Protein AF-A0A812XND3-F1 (afdb_monomer_lite)

Sequence (461 aa):
MTGGPLWEVIGGSGGGGILVREGEKLSSAELPLRLANGSVIRQKELKGERLHFELVGGTGPDAGWVSLKVKGRELLRAVPTEGLPWWLNPSRVKGTILFLSIPWKGHIVHLRRIGLWFVGRPGFNVHFACFPEDEAELKKLGFTVHVTEGDERVTSEFFQLMEDGFREVARSPGDTEQEEGGSSMFSFALRGMAQFVDKAQDPLASYFSFCLRTLCAVKPDVVVCDNFCSTTALIPAWCHAEGASFIPVQSPGIPEDHSHFKEGKGKSSDPSKELPPEVMAKATGLPVEVIKALNEGKDPSQLPQANSQNMTLFGLTATIQAIPPEFIGMMTGPLAKKLKLPIKVANSMLKNLPNATYLAELYPSTRSVVGQQENRERSLFTSPLLPLPVPLENGELQRDRETFKATLSTVDEDLLQWLFSEEEKGPVVYVAFGSIVRPNQDLLRKLAEALDGGGEWRVLW

Secondary structure (DSSP, 8-state):
-----EEEE-S-GGGTSBPPBSSSSTTSPBPSS-B-TT-EEEEEEEETTEEEEEEEESSS-SEEEEESEETTEE-EEEPPTTS--GGG-TTT--EEEEEE--S-HHHHHHHHHHHTTTTT-TTEEEEEEE-HHHHHHHHHTT-EEEE--STHHHHHHHHHHHHHHHHHHTT-TTT----SS---HHHHHHHHHHHHHTTT--HHHHHHHHHHHHHHHH--SEEEEEGGGGTTSHHHHHHHHHT-EEEEE-TTSS---THHHH-TTS----HHHHS-HHHHHHHHT--HHHHHHHHTT--GGGS----TTS--HHHHHHHHHHS-GGGGGGGHHHHHHHHT--HHHHHHHHHHGGG---S-EEESS-HHHH---S--TTEEE----S-PPPBPTTS-B---HHHHHHHHTTT-HHHHHHHT-SSS-S-EEE---TTT----HHHHHHHHHHHHSS-S-EEE-

Foldseek 3Di:
DDFAFKKFFADCQVPQAFWFFADQDPPGDTDPWHQGGRWMWTFPDDDPQKTWTATQDDDTDRTGIGGCDDPPHGGIDTADLVRPDQQQNLVRAAWEEEEAEQQDPQTVVQSLLVLLRNASHRRYQAEYEDEPVCVVVSVVSRHNYDYQDDVSVLLVVLVVQLLVLLLVCQAPVDPPPCPQFDSDSVLSSLLSLLVQVVVVDFNVLSSVLSVVVCCVVRVTQEYEYACVNPPLLLVLLLCVLSNHAYEHEDPPLADPPCVLVVDPPDPRDPNLNRDQLVSVCSSFVNDSVLSVCVVVVHQNVPDPPRPLLRTHSVNLSVVLVRDDLVCLLVSLVSSCVSSVHDSVSSNSSSNSSVVRDHQAYERLADCVNRDDDPDHPRYDYNHHSPVWARAHPVRDRDDDLVNVLVVCCVPDVPVSCVCPPPVLDAAEDEDDPPPSHDDDPVRVVVVVCVVVVDHSYHYDD

Structure (mmCIF, N/CA/C/O backbone):
data_AF-A0A812XND3-F1
#
_entry.id   AF-A0A812XND3-F1
#
loop_
_atom_site.group_PDB
_atom_site.id
_atom_site.type_symbol
_atom_site.label_atom_id
_atom_site.label_alt_id
_atom_site.label_comp_id
_atom_site.label_asym_id
_atom_site.label_entity_id
_atom_site.label_seq_id
_atom_site.pdbx_PDB_ins_code
_atom_site.Cartn_x
_atom_site.Cartn_y
_atom_site.Cartn_z
_atom_site.occupancy
_atom_site.B_iso_or_equiv
_atom_site.auth_seq_id
_atom_site.auth_comp_id
_atom_site.auth_asym_id
_atom_site.auth_atom_id
_atom_site.pdbx_PDB_model_num
ATOM 1 N N . MET A 1 1 ? -17.227 -22.086 20.040 1.00 37.47 1 MET A N 1
ATOM 2 C CA . MET A 1 1 ? -17.138 -21.270 21.268 1.00 37.47 1 MET A CA 1
ATOM 3 C C . MET A 1 1 ? -18.220 -20.209 21.202 1.00 37.47 1 MET A C 1
ATOM 5 O O . MET A 1 1 ? -18.120 -19.290 20.401 1.00 37.47 1 MET A O 1
ATOM 9 N N . THR A 1 2 ? -19.310 -20.411 21.934 1.00 44.31 2 THR A N 1
ATOM 10 C CA . THR A 1 2 ? -20.497 -19.546 21.935 1.00 44.31 2 THR A CA 1
ATOM 11 C C . THR A 1 2 ? -20.237 -18.340 22.833 1.00 44.31 2 THR A C 1
ATOM 13 O O . THR A 1 2 ? -20.489 -18.385 24.034 1.00 44.31 2 THR A O 1
ATOM 16 N N . GLY A 1 3 ? -19.638 -17.291 22.269 1.00 66.56 3 GLY A N 1
ATOM 17 C CA . GLY A 1 3 ? -19.500 -16.007 22.952 1.00 66.56 3 GLY A CA 1
ATOM 18 C C . GLY A 1 3 ? -20.877 -15.390 23.227 1.00 66.56 3 GLY A C 1
ATOM 19 O O . GLY A 1 3 ? -21.789 -15.580 22.426 1.00 66.56 3 GLY A O 1
ATOM 20 N N . GLY A 1 4 ? -21.036 -14.698 24.361 1.00 81.50 4 GLY A N 1
ATOM 21 C CA . GLY A 1 4 ? -22.299 -14.069 24.768 1.00 81.50 4 GLY A CA 1
ATOM 22 C C . GLY A 1 4 ? -22.834 -13.012 23.782 1.00 81.50 4 GLY A C 1
ATOM 23 O O . GLY A 1 4 ? -22.183 -12.725 22.774 1.00 81.50 4 GLY A O 1
ATOM 24 N N . PRO A 1 5 ? -24.015 -12.424 24.059 1.00 90.38 5 PRO A N 1
ATOM 25 C CA . PRO A 1 5 ? -24.648 -11.427 23.192 1.00 90.38 5 PRO A CA 1
ATOM 26 C C . PRO A 1 5 ? -23.718 -10.268 22.813 1.00 90.38 5 PRO A C 1
ATOM 28 O O . PRO A 1 5 ? -22.896 -9.829 23.622 1.00 90.38 5 PRO A O 1
ATOM 31 N N . LEU A 1 6 ? -23.863 -9.761 21.588 1.00 90.06 6 LEU A N 1
ATOM 32 C CA . LEU A 1 6 ? -23.147 -8.576 21.121 1.00 90.06 6 LEU A CA 1
ATOM 33 C C . LEU A 1 6 ? -23.979 -7.319 21.355 1.00 90.06 6 LEU A C 1
ATOM 35 O O . LEU A 1 6 ? -25.198 -7.322 21.181 1.00 90.06 6 LEU A O 1
ATOM 39 N N . TRP A 1 7 ? -23.291 -6.242 21.707 1.00 92.81 7 TRP A N 1
ATOM 40 C CA . TRP A 1 7 ? -23.872 -4.933 21.949 1.00 92.81 7 TRP A CA 1
ATOM 41 C C . TRP A 1 7 ? -23.096 -3.887 21.164 1.00 92.81 7 TRP A C 1
ATOM 43 O O . TRP A 1 7 ? -21.870 -3.909 21.137 1.00 92.81 7 TRP A O 1
ATOM 53 N N . GLU A 1 8 ? -23.812 -2.972 20.533 1.00 90.25 8 GLU A N 1
ATOM 54 C CA . GLU A 1 8 ? -23.257 -1.791 19.892 1.00 90.25 8 GLU A CA 1
ATOM 55 C C . GLU A 1 8 ? -23.426 -0.598 20.821 1.00 90.25 8 GLU A C 1
ATOM 57 O O . GLU A 1 8 ? -24.483 -0.401 21.428 1.00 90.25 8 GLU A O 1
ATOM 62 N N . VAL A 1 9 ? -22.383 0.214 20.910 1.00 88.06 9 VAL A N 1
ATOM 63 C CA . VAL A 1 9 ? -22.403 1.464 21.655 1.00 88.06 9 VAL A CA 1
ATOM 64 C C . VAL A 1 9 ? -23.112 2.527 20.838 1.00 88.06 9 VAL A C 1
ATOM 66 O O . VAL A 1 9 ? -22.574 3.021 19.855 1.00 88.06 9 VAL A O 1
ATOM 69 N N . ILE A 1 10 ? -24.316 2.895 21.267 1.00 90.69 10 ILE A N 1
ATOM 70 C CA . ILE A 1 10 ? -25.147 3.911 20.608 1.00 90.69 10 ILE A CA 1
ATOM 71 C C . ILE A 1 10 ? -25.212 5.227 21.392 1.00 90.69 10 ILE A C 1
ATOM 73 O O . ILE A 1 10 ? -25.638 6.240 20.845 1.00 90.69 10 ILE A O 1
ATOM 77 N N . GLY A 1 11 ? -24.764 5.240 22.651 1.00 81.81 11 GLY A N 1
ATOM 78 C CA . GLY A 1 11 ? -24.691 6.446 23.480 1.00 81.81 11 GLY A CA 1
ATOM 79 C C . GLY A 1 11 ? -23.292 7.060 23.560 1.00 81.81 11 GLY A C 1
ATOM 80 O O . GLY A 1 11 ? -22.341 6.579 22.946 1.00 81.81 11 GLY A O 1
ATOM 81 N N . GLY A 1 12 ? -23.158 8.136 24.343 1.00 78.19 12 GLY A N 1
ATOM 82 C CA . GLY A 1 12 ? -21.865 8.773 24.640 1.00 78.19 12 GLY A CA 1
ATOM 83 C C . GLY A 1 12 ? -21.227 9.553 23.484 1.00 78.19 12 GLY A C 1
ATOM 84 O O . GLY A 1 12 ? -20.094 10.003 23.623 1.00 78.19 12 GLY A O 1
ATOM 85 N N . SER A 1 13 ? -21.941 9.741 22.375 1.00 61.88 13 SER A N 1
ATOM 86 C CA . SER A 1 13 ? -21.505 10.476 21.176 1.00 61.88 13 SER A CA 1
ATOM 87 C C . SER A 1 13 ? -20.928 11.860 21.498 1.00 61.88 13 SER A C 1
ATOM 89 O O . SER A 1 13 ? -19.802 12.149 21.115 1.00 61.88 13 SER A O 1
ATOM 91 N N . GLY A 1 14 ? -21.634 12.680 22.286 1.00 53.38 14 GLY A N 1
ATOM 92 C CA . GLY A 1 14 ? -21.181 14.026 22.675 1.00 53.38 14 GLY A CA 1
ATOM 93 C C . GLY A 1 14 ? -20.033 14.087 23.697 1.00 53.38 14 GLY A C 1
ATOM 94 O O . GLY A 1 14 ? -19.674 15.175 24.129 1.00 53.38 14 GLY A O 1
ATOM 95 N N . GLY A 1 15 ? -19.492 12.945 24.136 1.00 68.19 15 GLY A N 1
ATOM 96 C CA . GLY A 1 15 ? -18.415 12.870 25.132 1.00 68.19 15 GLY A CA 1
ATOM 97 C C . GLY A 1 15 ? -17.302 11.891 24.762 1.00 68.19 15 GLY A C 1
ATOM 98 O O . GLY A 1 15 ? -16.685 11.319 25.663 1.00 68.19 15 GLY A O 1
ATOM 99 N N . GLY A 1 16 ? -17.106 11.633 23.463 1.00 64.56 16 GLY A N 1
ATOM 100 C CA . GLY A 1 16 ? -16.061 10.738 22.952 1.00 64.56 16 GLY A CA 1
ATOM 101 C C . GLY A 1 16 ? -16.283 9.247 23.246 1.00 64.56 16 GLY A C 1
ATOM 102 O O . GLY A 1 16 ? -15.359 8.448 23.127 1.00 64.56 16 GLY A O 1
ATOM 103 N N . GLY A 1 17 ? -17.493 8.854 23.652 1.00 84.25 17 GLY A N 1
ATOM 104 C CA . GLY A 1 17 ? -17.843 7.490 24.037 1.00 84.25 17 GLY A CA 1
ATOM 105 C C . GLY A 1 17 ? -18.477 7.386 25.422 1.00 84.25 17 GLY A C 1
ATOM 106 O O . GLY A 1 17 ? -18.649 8.364 26.159 1.00 84.25 17 GLY A O 1
ATOM 107 N N . ILE A 1 18 ? -18.843 6.162 25.789 1.00 93.62 18 ILE A N 1
ATOM 108 C CA . ILE A 1 18 ? -19.425 5.853 27.091 1.00 93.62 18 ILE A CA 1
ATOM 109 C C . ILE A 1 18 ? -18.332 5.572 28.118 1.00 93.62 18 ILE A C 1
ATOM 111 O O . ILE A 1 18 ? -17.279 5.003 27.821 1.00 93.62 18 ILE A O 1
ATOM 115 N N . LEU A 1 19 ? -18.596 5.995 29.350 1.00 94.38 19 LEU A N 1
ATOM 116 C CA . LEU A 1 19 ? -17.674 5.829 30.458 1.00 94.38 19 LEU A CA 1
ATOM 117 C C . LEU A 1 19 ? -17.518 4.350 30.822 1.00 94.38 19 LEU A C 1
ATOM 119 O O . LEU A 1 19 ? -18.509 3.680 31.129 1.00 94.38 19 LEU A O 1
ATOM 123 N N . VAL A 1 20 ? -16.272 3.884 30.861 1.00 96.62 20 VAL A N 1
ATOM 124 C CA . VAL A 1 20 ? -15.923 2.532 31.298 1.00 96.62 20 VAL A CA 1
ATOM 125 C C . VAL A 1 20 ? -15.364 2.584 32.713 1.00 96.62 20 VAL A C 1
ATOM 127 O O . VAL A 1 20 ? -14.547 3.443 33.034 1.00 96.62 20 VAL A O 1
ATOM 130 N N . ARG A 1 21 ? -15.810 1.664 33.569 1.00 98.00 21 ARG A N 1
ATOM 131 C CA . ARG A 1 21 ? -15.286 1.493 34.929 1.00 98.00 21 ARG A CA 1
ATOM 132 C C . ARG A 1 21 ? -14.561 0.161 35.065 1.00 98.00 21 ARG A C 1
ATOM 134 O O . ARG A 1 21 ? -14.951 -0.818 34.432 1.00 98.00 21 ARG A O 1
ATOM 141 N N . GLU A 1 22 ? -13.562 0.113 35.940 1.00 96.06 22 GLU A N 1
ATOM 142 C CA . GLU A 1 22 ? -12.826 -1.120 36.269 1.00 96.06 22 GLU A CA 1
ATOM 143 C C . GLU A 1 22 ? -13.716 -2.173 36.944 1.00 96.06 22 GLU A C 1
ATOM 145 O O . GLU A 1 22 ? -13.487 -3.373 36.812 1.00 96.06 22 GLU A O 1
ATOM 150 N N . GLY A 1 23 ? -14.757 -1.731 37.655 1.00 96.75 23 GLY A N 1
ATOM 151 C CA . GLY A 1 23 ? -15.654 -2.598 38.411 1.00 96.75 23 GLY A CA 1
ATOM 152 C C . GLY A 1 23 ? -17.137 -2.314 38.185 1.00 96.75 23 GLY A C 1
ATOM 153 O O . GLY A 1 23 ? -17.546 -1.273 37.664 1.00 96.75 23 GLY A O 1
ATOM 154 N N . GLU A 1 24 ? -17.957 -3.266 38.629 1.00 97.19 24 GLU A N 1
ATOM 155 C CA . GLU A 1 24 ? -19.417 -3.248 38.502 1.00 97.19 24 GLU A CA 1
ATOM 156 C C . GLU A 1 24 ? -20.055 -1.991 39.111 1.00 97.19 24 GLU A C 1
ATOM 158 O O . GLU A 1 24 ? -20.988 -1.425 38.536 1.00 97.19 24 GLU A O 1
ATOM 163 N N . LYS A 1 25 ? -19.550 -1.535 40.264 1.00 95.06 25 LYS A N 1
ATOM 164 C CA . LYS A 1 25 ? -20.144 -0.441 41.040 1.00 95.06 25 LYS A CA 1
ATOM 165 C C . LYS A 1 25 ? -19.958 0.907 40.341 1.00 95.06 25 LYS A C 1
ATOM 167 O O . LYS A 1 25 ? -18.922 1.187 39.748 1.00 95.06 25 LYS A O 1
ATOM 172 N N . LEU A 1 26 ? -20.932 1.805 40.500 1.00 90.62 26 LEU A N 1
ATOM 173 C CA . LEU A 1 26 ? -20.825 3.187 40.005 1.00 90.62 26 LEU A CA 1
ATOM 174 C C . LEU A 1 26 ? -19.713 3.991 40.695 1.00 90.62 26 LEU A C 1
ATOM 176 O O . LEU A 1 26 ? -19.272 4.992 40.151 1.00 90.62 26 LEU A O 1
ATOM 180 N N . SER A 1 27 ? -19.257 3.550 41.868 1.00 94.12 27 SER A N 1
ATOM 181 C CA . SER A 1 27 ? -18.136 4.143 42.602 1.00 94.12 27 SER A CA 1
ATOM 182 C C . SER A 1 27 ? -16.772 3.553 42.223 1.00 94.12 27 SER A C 1
ATOM 184 O O . SER A 1 27 ? -15.768 3.953 42.801 1.00 94.12 27 SER A O 1
ATOM 186 N N . SER A 1 28 ? -16.720 2.557 41.333 1.00 96.25 28 SER A N 1
ATOM 187 C CA . SER A 1 28 ? -15.456 1.976 40.871 1.00 96.25 28 SER A CA 1
ATOM 188 C C . SER A 1 28 ? -14.676 2.975 40.021 1.00 96.25 28 SER A C 1
ATOM 190 O O . SER A 1 28 ? -15.285 3.817 39.357 1.00 96.25 28 SER A O 1
ATOM 192 N N . ALA A 1 29 ? -13.347 2.849 40.023 1.00 96.19 2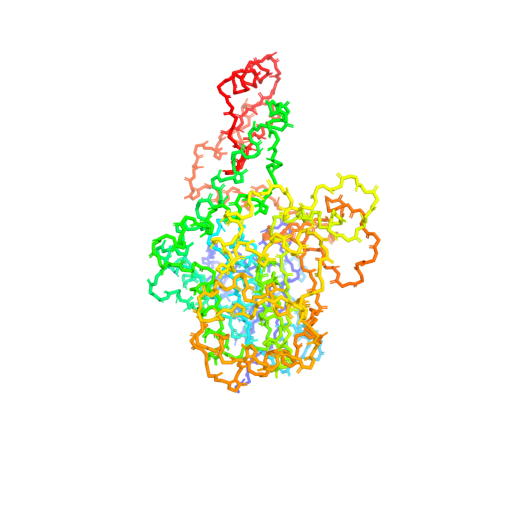9 ALA A N 1
ATOM 193 C CA . ALA A 1 29 ? -12.460 3.710 39.252 1.00 96.19 29 ALA A CA 1
ATOM 194 C C . ALA A 1 29 ? -12.856 3.744 37.770 1.00 96.19 29 ALA A C 1
ATOM 196 O O . ALA A 1 29 ? -13.283 2.740 37.188 1.00 96.19 29 ALA A O 1
ATOM 197 N N . GLU A 1 30 ? -12.763 4.934 37.192 1.00 94.69 30 GLU A N 1
ATOM 198 C CA . GLU A 1 30 ? -12.974 5.171 35.770 1.00 94.69 30 GLU A CA 1
ATOM 199 C C . GLU A 1 30 ? -11.706 4.787 35.022 1.00 94.69 30 GLU A C 1
ATOM 201 O O . GLU A 1 30 ? -10.607 5.144 35.444 1.00 94.69 30 GLU A O 1
ATOM 206 N N . LEU A 1 31 ? -11.855 4.055 33.922 1.00 84.06 31 LEU A N 1
ATOM 207 C CA . LEU A 1 31 ? -10.719 3.782 33.058 1.00 84.06 31 LEU A CA 1
ATOM 208 C C . LEU A 1 31 ? -10.341 5.048 32.273 1.00 84.06 31 LEU A C 1
ATOM 210 O O . LEU A 1 31 ? -11.229 5.831 31.922 1.00 84.06 31 LEU A O 1
ATOM 214 N N . PRO A 1 32 ? -9.049 5.231 31.937 1.00 78.31 32 PRO A N 1
ATOM 215 C CA . PRO A 1 32 ? -8.590 6.409 31.200 1.00 78.31 32 PRO A CA 1
ATOM 216 C C . PRO A 1 32 ? -9.239 6.547 29.817 1.00 78.31 32 PRO A C 1
ATOM 218 O O . PRO A 1 32 ? -9.474 7.654 29.342 1.00 78.31 32 PRO A O 1
ATOM 221 N N . LEU A 1 33 ? -9.532 5.415 29.168 1.00 77.31 33 LEU A N 1
ATOM 222 C CA . LEU A 1 33 ? -10.156 5.370 27.849 1.00 77.31 33 LEU A CA 1
ATOM 223 C C . LEU A 1 33 ? -11.664 5.138 27.966 1.00 77.31 33 LEU A C 1
ATOM 225 O O . LEU A 1 33 ? -12.134 4.275 28.711 1.00 77.31 33 LEU A O 1
ATOM 229 N N . ARG A 1 34 ? -12.426 5.877 27.160 1.00 90.12 34 ARG A N 1
ATOM 230 C CA . ARG A 1 34 ? -13.864 5.663 26.970 1.00 90.12 34 ARG A CA 1
ATOM 231 C C . ARG A 1 34 ? -14.105 4.649 25.865 1.00 90.12 34 ARG A C 1
ATOM 233 O O . ARG A 1 34 ? -13.291 4.490 24.959 1.00 90.12 34 ARG A O 1
ATOM 240 N N . LEU A 1 35 ? -15.244 3.975 25.936 1.00 87.50 35 LEU A N 1
ATOM 241 C CA . LEU A 1 35 ? -15.676 3.071 24.884 1.00 87.50 35 LEU A CA 1
ATOM 242 C C . LEU A 1 35 ? -16.443 3.876 23.830 1.00 87.50 35 LEU A C 1
ATOM 244 O O . LEU A 1 35 ? -17.540 4.364 24.100 1.00 87.50 35 LEU A O 1
ATOM 248 N N . ALA A 1 36 ? -15.845 4.048 22.653 1.00 77.62 36 ALA A N 1
ATOM 249 C CA . ALA A 1 36 ? -16.354 4.922 21.601 1.00 77.62 36 ALA A CA 1
ATOM 250 C C . ALA A 1 36 ? -17.731 4.484 21.070 1.00 77.62 36 ALA A C 1
ATOM 252 O O . ALA A 1 36 ? -18.078 3.302 21.082 1.00 77.62 36 ALA A O 1
ATOM 253 N N . ASN A 1 37 ? -18.510 5.447 20.573 1.00 82.50 37 ASN A N 1
ATOM 254 C CA . ASN A 1 37 ? -19.747 5.175 19.839 1.00 82.50 37 ASN A CA 1
ATOM 255 C C . ASN A 1 37 ? -19.455 4.343 18.573 1.00 82.50 37 ASN A C 1
ATOM 257 O O . ASN A 1 37 ? -18.413 4.517 17.942 1.00 82.50 37 ASN A O 1
ATOM 261 N N . GLY A 1 38 ? -20.340 3.407 18.233 1.00 73.50 38 GLY A N 1
ATOM 262 C CA . GLY A 1 38 ? -20.154 2.432 17.155 1.00 73.50 38 GLY A CA 1
ATOM 263 C C . GLY A 1 38 ? -19.229 1.261 17.505 1.00 73.50 38 GLY A C 1
ATOM 264 O O . GLY A 1 38 ? -19.153 0.298 16.739 1.00 73.50 38 GLY A O 1
ATOM 265 N N . SER A 1 39 ? -18.550 1.289 18.660 1.00 81.19 39 SER A N 1
ATOM 266 C CA . SER A 1 39 ? -17.816 0.122 19.150 1.00 81.19 39 SER A CA 1
ATOM 267 C C . SER A 1 39 ? -18.782 -1.024 19.426 1.00 81.19 39 SER A C 1
ATOM 269 O O . SER A 1 39 ? -19.878 -0.833 19.958 1.00 81.19 39 SER A O 1
ATOM 271 N N . VAL A 1 40 ? -18.358 -2.234 19.083 1.00 86.94 40 VAL A N 1
ATOM 272 C CA . VAL A 1 40 ? -19.099 -3.459 19.345 1.00 86.94 40 VAL A CA 1
ATOM 273 C C . VAL A 1 40 ? -18.372 -4.269 20.394 1.00 86.94 40 VAL A C 1
ATOM 275 O O . VAL A 1 40 ? -17.175 -4.543 20.298 1.00 86.94 40 VAL A O 1
ATOM 278 N N . ILE A 1 41 ? -19.129 -4.649 21.410 1.00 92.12 41 ILE A N 1
ATOM 279 C CA . ILE A 1 41 ? -18.650 -5.337 22.595 1.00 92.12 41 ILE A CA 1
ATOM 280 C C . ILE A 1 41 ? -19.415 -6.635 22.788 1.00 92.12 41 ILE A C 1
ATOM 282 O O . ILE A 1 41 ? -20.573 -6.771 22.389 1.00 92.12 41 ILE A O 1
ATOM 286 N N . ARG A 1 42 ? -18.768 -7.603 23.423 1.00 92.00 42 ARG A N 1
ATOM 287 C CA . ARG A 1 42 ? -19.382 -8.871 23.790 1.00 92.00 42 ARG A CA 1
ATOM 288 C C . ARG A 1 42 ? -19.690 -8.878 25.271 1.00 92.00 42 ARG A C 1
ATOM 290 O O . ARG A 1 42 ? -18.820 -8.610 26.095 1.00 92.00 42 ARG A O 1
ATOM 297 N N . GLN A 1 43 ? -20.923 -9.233 25.601 1.00 95.38 43 GLN A N 1
ATOM 298 C CA . GLN A 1 43 ? -21.358 -9.435 26.972 1.00 95.38 43 GLN A CA 1
ATOM 299 C C . GLN A 1 43 ? -20.625 -10.620 27.597 1.00 95.38 43 GLN A C 1
ATOM 301 O O . GLN A 1 43 ? -20.765 -11.759 27.145 1.00 95.38 43 GLN A O 1
ATOM 306 N N . LYS A 1 44 ? -19.888 -10.346 28.674 1.00 95.94 44 LYS A N 1
ATOM 307 C CA . LYS A 1 44 ? -19.350 -11.361 29.584 1.00 95.94 44 LYS A CA 1
ATOM 308 C C . LYS A 1 44 ? -20.319 -11.641 30.721 1.00 95.94 44 LYS A C 1
ATOM 310 O O . LYS A 1 44 ? -20.598 -12.795 31.019 1.00 95.94 44 LYS A O 1
ATOM 315 N N . GLU A 1 45 ? -20.848 -10.583 31.323 1.00 96.12 45 GLU A N 1
ATOM 316 C CA . GLU A 1 45 ? -21.743 -10.665 32.473 1.00 96.12 45 GLU A CA 1
ATOM 317 C C . GLU A 1 45 ? -22.696 -9.465 32.474 1.00 96.12 45 GLU A C 1
ATOM 319 O O . GLU A 1 45 ? -22.298 -8.358 32.115 1.00 96.12 45 GLU A O 1
ATOM 324 N N . LEU A 1 46 ? -23.955 -9.672 32.862 1.00 96.38 46 LEU A N 1
ATOM 325 C CA . LEU A 1 46 ? -24.933 -8.598 33.029 1.00 96.38 46 LEU A CA 1
ATOM 326 C C . LEU A 1 46 ? -25.522 -8.674 34.437 1.00 96.38 46 LEU A C 1
ATOM 328 O O . LEU A 1 46 ? -26.142 -9.674 34.796 1.00 96.38 46 LEU A O 1
ATOM 332 N N . LYS A 1 47 ? -25.345 -7.606 35.218 1.00 96.00 47 LYS A N 1
ATOM 333 C CA . LYS A 1 47 ? -25.880 -7.475 36.576 1.00 96.00 47 LYS A CA 1
ATOM 334 C C . LYS A 1 47 ? -26.767 -6.244 36.664 1.00 96.00 47 LYS A C 1
ATOM 336 O O . LYS A 1 47 ? -26.290 -5.109 36.700 1.00 96.00 47 LYS A O 1
ATOM 341 N N . GLY A 1 48 ? -28.077 -6.475 36.651 1.00 94.94 48 GLY A N 1
ATOM 342 C CA . GLY A 1 48 ? -29.062 -5.403 36.535 1.00 94.94 48 GLY A CA 1
ATOM 343 C C . GLY A 1 48 ? -28.841 -4.613 35.245 1.00 94.94 48 GLY A C 1
ATOM 344 O O . GLY A 1 48 ? -29.053 -5.130 34.155 1.00 94.94 48 GLY A O 1
ATOM 345 N N . GLU A 1 49 ? -28.372 -3.372 35.374 1.00 95.19 49 GLU A N 1
ATOM 346 C CA . GLU A 1 49 ? -28.114 -2.466 34.245 1.00 95.19 49 GLU A CA 1
ATOM 347 C C . GLU A 1 49 ? -26.620 -2.266 33.958 1.00 95.19 49 GLU A C 1
ATOM 349 O O . GLU A 1 49 ? -26.250 -1.370 33.197 1.00 95.19 49 GLU A O 1
ATOM 354 N N . ARG A 1 50 ? -25.754 -3.072 34.583 1.00 97.31 50 ARG A N 1
ATOM 355 C CA . ARG A 1 50 ? -24.297 -3.007 34.447 1.00 97.31 50 ARG A CA 1
ATOM 356 C C . ARG A 1 50 ? -23.801 -4.191 33.630 1.00 97.31 50 ARG A C 1
ATOM 358 O O . ARG A 1 50 ? -23.985 -5.343 34.021 1.00 97.31 50 ARG A O 1
ATOM 365 N N . LEU A 1 51 ? -23.173 -3.891 32.501 1.00 97.81 51 LEU A N 1
ATOM 366 C CA . LEU A 1 51 ? -22.649 -4.863 31.556 1.00 97.81 51 LEU A CA 1
ATOM 367 C C . LEU A 1 51 ? -21.128 -4.937 31.691 1.00 97.81 51 LEU A C 1
ATOM 369 O O . LEU A 1 51 ? -20.436 -3.951 31.436 1.00 97.81 51 LEU A O 1
ATOM 373 N N . HIS A 1 52 ? -20.625 -6.109 32.063 1.00 97.88 52 HIS A N 1
ATOM 374 C CA . HIS A 1 52 ? -19.223 -6.464 31.900 1.00 97.88 52 HIS A CA 1
ATOM 375 C C . HIS A 1 52 ? -19.003 -6.926 30.468 1.00 97.88 52 HIS A C 1
ATOM 377 O O . HIS A 1 52 ? -19.714 -7.815 29.978 1.00 97.88 52 HIS A O 1
ATOM 383 N N . PHE A 1 53 ? -18.020 -6.338 29.803 1.00 96.56 53 PHE A N 1
ATOM 384 C CA . PHE A 1 53 ? -17.796 -6.579 28.392 1.00 96.56 53 PHE A CA 1
ATOM 385 C C . PHE A 1 53 ? -16.340 -6.899 28.068 1.00 96.56 53 PHE A C 1
ATOM 387 O O . PHE A 1 53 ? -15.435 -6.584 28.835 1.00 96.56 53 PHE A O 1
ATOM 394 N N . GLU A 1 54 ? -16.145 -7.494 26.895 1.00 94.31 54 GLU A N 1
ATOM 395 C CA . GLU A 1 54 ? -14.882 -7.464 26.153 1.00 94.31 54 GLU A CA 1
ATOM 396 C C . GLU A 1 54 ? -15.095 -6.751 24.812 1.00 94.31 54 GLU A C 1
ATOM 398 O O . GLU A 1 54 ? -16.155 -6.894 24.189 1.00 94.31 54 GLU A O 1
ATOM 403 N N . LEU A 1 55 ? -14.123 -5.960 24.371 1.00 86.31 55 LEU A N 1
ATOM 404 C CA . LEU A 1 55 ? -14.174 -5.274 23.087 1.00 86.31 55 LEU A CA 1
ATOM 405 C C . LEU A 1 55 ? -14.048 -6.295 21.950 1.00 86.31 55 LEU A C 1
ATOM 407 O O . LEU A 1 55 ? -13.192 -7.175 21.973 1.00 86.31 55 LEU A O 1
ATOM 411 N N . VAL A 1 56 ? -14.924 -6.192 20.950 1.00 82.81 56 VAL A N 1
ATOM 412 C CA . VAL A 1 56 ? -14.884 -7.040 19.744 1.00 82.81 56 VAL A CA 1
ATOM 413 C C . VAL A 1 56 ? -14.381 -6.254 18.541 1.00 82.81 56 VAL A C 1
ATOM 415 O O . VAL A 1 56 ? -13.665 -6.799 17.707 1.00 82.81 56 VAL A O 1
ATOM 418 N N . GLY A 1 57 ? -14.755 -4.982 18.440 1.00 70.12 57 GLY A N 1
ATOM 419 C CA . GLY A 1 57 ? -14.260 -4.082 17.408 1.00 70.12 57 GLY A CA 1
ATOM 420 C C . GLY A 1 57 ? -14.658 -2.641 17.695 1.00 70.12 57 GLY A C 1
ATOM 421 O O . GLY A 1 57 ? -15.694 -2.395 18.304 1.00 70.12 57 GLY A O 1
ATOM 422 N N . GLY A 1 58 ? -13.837 -1.694 17.252 1.00 74.50 58 GLY A N 1
ATOM 423 C CA . GLY A 1 58 ? -13.992 -0.271 17.557 1.00 74.50 58 GLY A CA 1
ATOM 424 C C . GLY A 1 58 ? -12.852 0.240 18.433 1.00 74.50 58 GLY A C 1
ATOM 425 O O . GLY A 1 58 ? -11.765 -0.334 18.422 1.00 74.50 58 GLY A O 1
ATOM 426 N N . THR A 1 59 ? -13.106 1.314 19.176 1.00 77.19 59 THR A N 1
ATOM 427 C CA . THR A 1 59 ? -12.108 2.009 20.002 1.00 77.19 59 THR A CA 1
ATOM 428 C C . THR A 1 59 ? -12.564 2.044 21.458 1.00 77.19 59 THR A C 1
ATOM 430 O O . THR A 1 59 ? -13.712 2.391 21.747 1.00 77.19 59 THR A O 1
ATOM 433 N N . GLY A 1 60 ? -11.669 1.703 22.382 1.00 84.44 60 GLY A N 1
ATOM 434 C CA . GLY A 1 60 ? -11.901 1.756 23.824 1.00 84.44 60 GLY A CA 1
ATOM 435 C C . GLY A 1 60 ? -11.046 0.738 24.580 1.00 84.44 60 GLY A C 1
ATOM 436 O O . GLY A 1 60 ? -10.212 0.080 23.962 1.00 84.44 60 GLY A O 1
ATOM 437 N N . PRO A 1 61 ? -11.237 0.601 25.902 1.00 87.56 61 PRO A N 1
ATOM 438 C CA . PRO A 1 61 ? -10.615 -0.466 26.682 1.00 87.56 61 PRO A CA 1
ATOM 439 C C . PRO A 1 61 ? -11.002 -1.862 26.178 1.00 87.56 61 PRO A C 1
ATOM 441 O O . PRO A 1 61 ? -12.157 -2.083 25.806 1.00 87.56 61 PRO A O 1
ATOM 444 N N . ASP A 1 62 ? -10.074 -2.818 26.269 1.00 83.88 62 ASP A N 1
ATOM 445 C CA . ASP A 1 62 ? -10.305 -4.218 25.877 1.00 83.88 62 ASP A CA 1
ATOM 446 C C . ASP A 1 62 ? -11.391 -4.907 26.715 1.00 83.88 62 ASP A C 1
ATOM 448 O O . ASP A 1 62 ? -12.032 -5.852 26.254 1.00 83.88 62 ASP A O 1
ATOM 452 N N . ALA A 1 63 ? -11.615 -4.440 27.945 1.00 95.00 63 ALA A N 1
ATOM 453 C CA . ALA A 1 63 ? -12.666 -4.912 28.834 1.00 95.00 63 ALA A CA 1
ATOM 454 C C . ALA A 1 63 ? -13.054 -3.844 29.863 1.00 95.00 63 ALA A C 1
ATOM 456 O O . ALA A 1 63 ? -12.316 -2.889 30.113 1.00 95.00 63 ALA A O 1
ATOM 457 N N . GLY A 1 64 ? -14.210 -4.030 30.494 1.00 97.31 64 GLY A N 1
ATOM 458 C CA . GLY A 1 64 ? -14.636 -3.211 31.625 1.00 97.31 64 GLY A CA 1
ATOM 459 C C . GLY A 1 64 ? -16.138 -3.251 31.861 1.00 97.31 64 GLY A C 1
ATOM 460 O O . GLY A 1 64 ? -16.855 -4.084 31.305 1.00 97.31 64 GLY A O 1
ATOM 461 N N . TRP A 1 65 ? -16.619 -2.341 32.705 1.00 98.31 65 TRP A N 1
ATOM 462 C CA . TRP A 1 65 ? -18.023 -2.248 33.097 1.00 98.31 65 TRP A CA 1
ATOM 463 C C . TRP A 1 65 ? -18.671 -0.954 32.618 1.00 98.31 65 TRP A C 1
ATOM 465 O O . TRP A 1 65 ? -18.244 0.149 32.973 1.00 98.31 65 TRP A O 1
ATOM 475 N N . VAL A 1 66 ? -19.775 -1.091 31.889 1.00 98.00 66 VAL A N 1
ATOM 476 C CA . VAL A 1 66 ? -20.577 0.021 31.357 1.00 98.00 66 VAL A CA 1
ATOM 477 C C . VAL A 1 66 ? -22.030 -0.098 31.805 1.00 98.00 66 VAL A C 1
ATOM 479 O O . VAL A 1 66 ? -22.483 -1.166 32.211 1.00 98.00 66 VAL A O 1
ATOM 482 N N . SER A 1 67 ? -22.770 1.008 31.771 1.00 97.44 67 SER A N 1
ATOM 483 C CA . SER A 1 67 ? -24.220 0.970 31.990 1.00 97.44 67 SER A CA 1
ATOM 484 C C . SER A 1 67 ? -24.943 0.744 30.666 1.00 97.44 67 SER A C 1
ATOM 486 O O . SER A 1 67 ? -24.553 1.324 29.657 1.00 97.44 67 SER A O 1
ATOM 488 N N . LEU A 1 68 ? -26.035 -0.022 30.677 1.00 97.12 68 LEU A N 1
ATOM 489 C CA . LEU A 1 68 ? -26.923 -0.150 29.515 1.00 97.12 68 LEU A CA 1
ATOM 490 C C . LEU A 1 68 ? -27.642 1.170 29.196 1.00 97.12 68 LEU A C 1
ATOM 492 O O . LEU A 1 68 ? -27.920 1.457 28.035 1.00 97.12 68 LEU A O 1
ATOM 496 N N . LYS A 1 69 ? -27.930 1.983 30.222 1.00 95.75 69 LYS A N 1
ATOM 497 C CA . LYS A 1 69 ? -28.592 3.288 30.102 1.00 95.75 69 LYS A CA 1
ATOM 498 C C . LYS A 1 69 ? -28.139 4.270 31.181 1.00 95.75 69 LYS A C 1
ATOM 500 O O . LYS A 1 69 ? -27.707 3.869 32.261 1.00 95.75 69 LYS A O 1
ATOM 505 N N . VAL A 1 70 ? -28.262 5.565 30.900 1.00 92.06 70 VAL A N 1
ATOM 506 C CA . VAL A 1 70 ? -28.006 6.659 31.852 1.00 92.06 70 VAL A CA 1
ATOM 507 C C . VAL A 1 70 ? -29.112 7.698 31.727 1.00 92.06 70 VAL A C 1
ATOM 509 O O . VAL A 1 70 ? -29.402 8.172 30.633 1.00 92.06 70 VAL A O 1
ATOM 512 N N . LYS A 1 71 ? -29.742 8.060 32.856 1.00 90.50 71 LYS A N 1
ATOM 513 C CA . LYS A 1 71 ? -30.865 9.022 32.908 1.00 90.50 71 LYS A CA 1
ATOM 514 C C . LYS A 1 71 ? -31.973 8.702 31.885 1.00 90.50 71 LYS A C 1
ATOM 516 O O . LYS A 1 71 ? -32.494 9.591 31.221 1.00 90.50 71 LYS A O 1
ATOM 521 N N . GLY A 1 72 ? -32.287 7.414 31.728 1.00 88.94 72 GLY A N 1
ATOM 522 C CA . GLY A 1 72 ? -33.305 6.924 30.794 1.00 88.94 72 GLY A CA 1
ATOM 523 C C . GLY A 1 72 ? -32.879 6.851 29.323 1.00 88.94 72 GLY A C 1
ATOM 524 O O . GLY A 1 72 ? -33.641 6.321 28.525 1.00 88.94 72 GLY A O 1
ATOM 525 N N . ARG A 1 73 ? -31.680 7.322 28.953 1.00 91.06 73 ARG A N 1
ATOM 526 C CA . ARG A 1 73 ? -31.144 7.194 27.589 1.00 91.06 73 ARG A CA 1
ATOM 527 C C . ARG A 1 73 ? -30.357 5.902 27.443 1.00 91.06 73 ARG A C 1
ATOM 529 O O . ARG A 1 73 ? -29.479 5.632 28.264 1.00 91.06 73 ARG A O 1
ATOM 536 N N . GLU A 1 74 ? -30.653 5.130 26.406 1.00 95.50 74 GLU A N 1
ATOM 537 C CA . GLU A 1 74 ? -29.899 3.921 26.076 1.00 95.50 74 GLU A CA 1
ATOM 538 C C . GLU A 1 74 ? -28.470 4.271 25.651 1.00 95.50 74 GLU A C 1
ATOM 540 O O . GLU A 1 74 ? -28.231 5.218 24.903 1.00 95.50 74 GLU A O 1
ATOM 545 N N . LEU A 1 75 ? -27.511 3.511 26.169 1.00 95.94 75 LEU A N 1
ATOM 546 C CA . LEU A 1 75 ? -26.098 3.606 25.812 1.00 95.94 75 LEU A CA 1
ATOM 547 C C . LEU A 1 75 ? -25.658 2.457 24.912 1.00 95.94 75 LEU A C 1
ATOM 549 O O . LEU A 1 75 ? -24.711 2.612 24.141 1.00 95.94 75 LEU A O 1
ATOM 553 N N . LEU A 1 76 ? -26.340 1.319 25.020 1.00 95.75 76 LEU A N 1
ATOM 554 C CA . LEU A 1 76 ? -26.027 0.091 24.313 1.00 95.75 76 LEU A CA 1
ATOM 555 C C . LEU A 1 76 ? -27.281 -0.467 23.652 1.00 95.75 76 LEU A C 1
ATOM 557 O O . LEU A 1 76 ? -28.344 -0.509 24.266 1.00 95.75 76 LEU A O 1
ATOM 561 N N . ARG A 1 77 ? -27.123 -0.963 22.428 1.00 92.81 77 ARG A N 1
ATOM 562 C CA . ARG A 1 77 ? -28.159 -1.671 21.678 1.00 92.81 77 ARG A CA 1
ATOM 563 C C . ARG A 1 77 ? -27.697 -3.091 21.400 1.00 92.81 77 ARG A C 1
ATOM 565 O O . ARG A 1 77 ? -26.589 -3.289 20.908 1.00 92.81 77 ARG A O 1
ATOM 572 N N . ALA A 1 78 ? -28.535 -4.079 21.697 1.00 90.94 78 ALA A N 1
ATOM 573 C CA . ALA A 1 78 ? -28.243 -5.463 21.342 1.00 90.94 78 ALA A CA 1
ATOM 574 C C . ALA A 1 78 ? -28.159 -5.601 19.813 1.00 90.94 78 ALA A C 1
ATOM 576 O O . ALA A 1 78 ? -29.036 -5.117 19.096 1.00 90.94 78 ALA A O 1
ATOM 577 N N . VAL A 1 79 ? -27.115 -6.264 19.315 1.00 83.62 79 VAL A N 1
ATOM 578 C CA . VAL A 1 79 ? -26.922 -6.478 17.877 1.00 83.62 79 VAL A CA 1
ATOM 579 C C . VAL A 1 79 ? -27.472 -7.854 17.496 1.00 83.62 79 VAL A C 1
ATOM 581 O O . VAL A 1 79 ? -26.966 -8.862 17.999 1.00 83.62 79 VAL A O 1
ATOM 584 N N . PRO A 1 80 ? -28.486 -7.941 16.612 1.00 77.06 80 PRO A N 1
ATOM 585 C CA . PRO A 1 80 ? -29.000 -9.222 16.147 1.00 77.06 80 PRO A CA 1
ATOM 586 C C . PRO A 1 80 ? -27.925 -9.974 15.362 1.00 77.06 80 PRO A C 1
ATOM 588 O O . PRO A 1 80 ? -27.269 -9.397 14.495 1.00 77.06 80 PRO A O 1
ATOM 591 N N . THR A 1 81 ? -27.789 -11.278 15.588 1.00 65.44 81 THR A N 1
ATOM 592 C CA . THR A 1 81 ? -26.829 -12.139 14.874 1.00 65.44 81 THR A CA 1
ATOM 593 C C . THR A 1 81 ? -27.022 -12.122 13.352 1.00 65.44 81 THR A C 1
ATOM 595 O O . THR A 1 81 ? -26.051 -12.247 12.609 1.00 65.44 81 THR A O 1
ATOM 598 N N . GLU A 1 82 ? -28.254 -11.922 12.877 1.00 62.31 82 GLU A N 1
ATOM 599 C CA . GLU A 1 82 ? -28.600 -11.852 11.448 1.00 62.31 82 GLU A CA 1
ATOM 600 C C . GLU A 1 82 ? -28.395 -10.456 10.827 1.00 62.31 82 GLU A C 1
ATOM 602 O O . GLU A 1 82 ? -28.291 -10.340 9.606 1.00 62.31 82 GLU A O 1
ATOM 607 N N . GLY A 1 83 ? -28.284 -9.412 11.658 1.00 54.78 83 GLY A N 1
ATOM 608 C CA . GLY A 1 83 ? -28.150 -8.005 11.258 1.00 54.78 83 GLY A CA 1
ATOM 609 C C . GLY A 1 83 ? -26.797 -7.379 11.599 1.00 54.78 83 GLY A C 1
ATOM 610 O O . GLY A 1 83 ? -26.656 -6.161 11.507 1.00 54.78 83 GLY A O 1
ATOM 611 N N . LEU A 1 84 ? -25.810 -8.185 12.012 1.00 57.62 84 LEU A N 1
ATOM 612 C CA . LEU A 1 84 ? -24.450 -7.704 12.248 1.00 57.62 84 LEU A CA 1
ATOM 613 C C . LEU A 1 84 ? -23.948 -6.964 10.999 1.00 57.62 84 LEU A C 1
ATOM 615 O O . LEU A 1 84 ? -24.067 -7.511 9.893 1.00 57.62 84 LEU A O 1
ATOM 619 N N . PRO A 1 85 ? -23.346 -5.768 11.152 1.00 53.56 85 PRO A N 1
ATOM 620 C CA . PRO A 1 85 ? -22.587 -5.156 10.074 1.00 53.56 85 PRO A CA 1
ATOM 621 C C . PRO A 1 85 ? -21.652 -6.198 9.461 1.00 53.56 85 PRO A C 1
ATOM 623 O O . PRO A 1 85 ? -21.075 -7.009 10.188 1.00 53.56 85 PRO A O 1
ATOM 626 N N . TRP A 1 86 ? -21.526 -6.230 8.133 1.00 60.19 86 TRP A N 1
ATOM 627 C CA . TRP A 1 86 ? -20.887 -7.353 7.431 1.00 60.19 86 TRP A CA 1
ATOM 628 C C . TRP A 1 86 ? -19.460 -7.655 7.929 1.00 60.19 86 TRP A C 1
ATOM 630 O O . TRP A 1 86 ? -19.049 -8.811 7.916 1.00 60.19 86 TRP A O 1
ATOM 640 N N . TRP A 1 87 ? -18.748 -6.649 8.449 1.00 59.81 87 TRP A N 1
ATOM 641 C CA . TRP A 1 87 ? -17.405 -6.763 9.035 1.00 59.81 87 TRP A CA 1
ATOM 642 C C . TRP A 1 87 ? -17.357 -7.348 10.461 1.00 59.81 87 TRP A C 1
ATOM 644 O O . TRP A 1 87 ? -16.272 -7.614 10.969 1.00 59.81 87 TRP A O 1
ATOM 654 N N . LEU A 1 88 ? -18.502 -7.532 11.123 1.00 54.34 88 LEU A N 1
ATOM 655 C CA . LEU A 1 88 ? -18.651 -8.171 12.441 1.00 54.34 88 LEU A CA 1
ATOM 656 C C . LEU A 1 88 ? -19.317 -9.536 12.361 1.00 54.34 88 LEU A C 1
ATOM 658 O O . LEU A 1 88 ? -19.514 -10.185 13.388 1.00 54.34 88 LEU A O 1
ATOM 662 N N . ASN A 1 89 ? -19.679 -9.971 11.158 1.00 59.72 89 ASN A N 1
ATOM 663 C CA . ASN A 1 89 ? -20.152 -11.314 10.937 1.00 59.72 89 ASN A CA 1
ATOM 664 C C . ASN A 1 89 ? -18.962 -12.200 10.518 1.00 59.72 89 ASN A C 1
ATOM 666 O O . ASN A 1 89 ? -18.669 -12.295 9.323 1.00 59.72 89 ASN A O 1
ATOM 670 N N . PRO A 1 90 ? -18.291 -12.897 11.460 1.00 51.78 90 PRO A N 1
ATOM 671 C CA . PRO A 1 90 ? -17.139 -13.749 11.154 1.00 51.78 90 PRO A CA 1
ATOM 672 C C . PRO A 1 90 ? -17.492 -14.945 10.259 1.00 51.78 90 PRO A C 1
ATOM 674 O O . PRO A 1 90 ? -16.593 -15.665 9.827 1.00 51.78 90 PRO A O 1
ATOM 677 N N . SER A 1 91 ? -18.783 -15.189 9.994 1.00 55.50 91 SER A N 1
ATOM 678 C CA . SER A 1 91 ? -19.229 -16.185 9.018 1.00 55.50 91 SER A CA 1
ATOM 679 C C . SER A 1 91 ? -19.333 -15.645 7.585 1.00 55.50 91 SER A C 1
ATOM 681 O O . SER A 1 91 ? -19.428 -16.452 6.667 1.00 55.50 91 SER A O 1
ATOM 683 N N . ARG A 1 92 ? -19.296 -14.317 7.372 1.00 56.69 92 ARG A N 1
ATOM 684 C CA . ARG A 1 92 ? -19.528 -13.700 6.052 1.00 56.69 92 ARG A CA 1
ATOM 685 C C . ARG A 1 92 ? -18.278 -13.220 5.328 1.00 56.69 92 ARG A C 1
ATOM 687 O O . ARG A 1 92 ? -18.270 -13.282 4.106 1.00 56.69 92 ARG A O 1
ATOM 694 N N . VAL A 1 93 ? -17.241 -12.762 6.029 1.00 61.06 93 VAL A N 1
ATOM 695 C CA . VAL A 1 93 ? -15.985 -12.356 5.380 1.00 61.06 93 VAL A CA 1
ATOM 696 C C . VAL A 1 93 ? -14.814 -12.863 6.205 1.00 61.06 93 VAL A C 1
ATOM 698 O O . VAL A 1 93 ? -14.578 -12.409 7.322 1.00 61.06 93 VAL A O 1
ATOM 701 N N . LYS A 1 94 ? -14.101 -13.841 5.648 1.00 71.94 94 LYS A N 1
ATOM 702 C CA . LYS A 1 94 ? -12.762 -14.212 6.088 1.00 71.94 94 LYS A CA 1
ATOM 703 C C . LYS A 1 94 ? -11.832 -14.015 4.913 1.00 71.94 94 LYS A C 1
ATOM 705 O O . LYS A 1 94 ? -12.207 -14.368 3.798 1.00 71.94 94 LYS A O 1
ATOM 710 N N . GLY A 1 95 ? -10.655 -13.469 5.163 1.00 87.88 95 GLY A N 1
ATOM 711 C CA . GLY A 1 95 ? -9.676 -13.338 4.104 1.00 87.88 95 GLY A CA 1
ATOM 712 C C . GLY A 1 95 ? -8.343 -12.801 4.578 1.00 87.88 95 GLY A C 1
ATOM 713 O O . GLY A 1 95 ? -8.228 -12.136 5.612 1.00 87.88 95 GLY A O 1
ATOM 714 N N . THR A 1 96 ? -7.333 -13.106 3.789 1.00 95.81 96 THR A N 1
ATOM 715 C CA . THR A 1 96 ? -5.984 -12.597 3.922 1.00 95.81 96 THR A CA 1
ATOM 716 C C . THR A 1 96 ? -5.850 -11.360 3.045 1.00 95.81 96 THR A C 1
ATOM 718 O O . THR A 1 96 ? -6.032 -11.425 1.829 1.00 95.81 96 THR A O 1
ATOM 721 N N . ILE A 1 97 ? -5.541 -10.222 3.662 1.00 96.56 97 ILE A N 1
ATOM 722 C CA . ILE A 1 97 ? -5.310 -8.956 2.962 1.00 96.56 97 ILE A CA 1
ATOM 723 C C . ILE A 1 97 ? -3.816 -8.672 3.003 1.00 96.56 97 ILE A C 1
ATOM 725 O O . ILE A 1 97 ? -3.228 -8.661 4.084 1.00 96.56 97 ILE A O 1
ATOM 729 N N . LEU A 1 98 ? -3.209 -8.418 1.847 1.00 98.25 98 LEU A N 1
ATOM 730 C CA . LEU A 1 98 ? -1.814 -8.006 1.746 1.00 98.25 98 LEU A CA 1
ATOM 731 C C . LEU A 1 98 ? -1.717 -6.552 1.294 1.00 98.25 98 LEU A C 1
ATOM 733 O O . LEU A 1 98 ? -2.198 -6.199 0.218 1.00 98.25 98 LEU A O 1
ATOM 737 N N . PHE A 1 99 ? -1.041 -5.740 2.100 1.00 97.56 99 PHE A N 1
ATOM 738 C CA . PHE A 1 99 ? -0.668 -4.375 1.756 1.00 97.56 99 PHE A CA 1
ATOM 739 C C . PHE A 1 99 ? 0.735 -4.337 1.141 1.00 97.56 99 PHE A C 1
ATOM 741 O O . PHE A 1 99 ? 1.654 -4.919 1.714 1.00 97.56 99 PHE A O 1
ATOM 748 N N . LEU A 1 100 ? 0.914 -3.661 0.001 1.00 96.38 100 LEU A N 1
ATOM 749 C CA . LEU A 1 100 ? 2.220 -3.470 -0.653 1.00 96.38 100 LEU A CA 1
ATOM 750 C C . LEU A 1 100 ? 2.519 -1.974 -0.825 1.00 96.38 100 LEU A C 1
ATOM 752 O O . LEU A 1 100 ? 1.823 -1.298 -1.588 1.00 96.38 100 LEU A O 1
ATOM 756 N N . SER A 1 101 ? 3.551 -1.459 -0.153 1.00 91.88 101 SER A N 1
ATOM 757 C CA . SER A 1 101 ? 3.982 -0.060 -0.285 1.00 91.88 101 SER A CA 1
ATOM 758 C C . SER A 1 101 ? 5.289 0.087 -1.068 1.00 91.88 101 SER A C 1
ATOM 760 O O . SER A 1 101 ? 6.096 -0.840 -1.167 1.00 91.88 101 SER A O 1
ATOM 762 N N . ILE A 1 102 ? 5.508 1.282 -1.611 1.00 90.44 102 ILE A N 1
ATOM 763 C CA . ILE A 1 102 ? 6.838 1.768 -2.006 1.00 90.44 102 ILE A CA 1
ATOM 764 C C . ILE A 1 102 ? 7.496 2.475 -0.803 1.00 90.44 102 ILE A C 1
ATOM 766 O O . ILE A 1 102 ? 6.766 2.896 0.102 1.00 90.44 102 ILE A O 1
ATOM 770 N N . PRO A 1 103 ? 8.834 2.627 -0.752 1.00 86.44 103 PRO A N 1
ATOM 771 C CA . PRO A 1 103 ? 9.547 3.222 0.386 1.00 86.44 103 PRO A CA 1
ATOM 772 C C . PRO A 1 103 ? 9.477 4.757 0.370 1.00 86.44 103 PRO A C 1
ATOM 774 O O . PRO A 1 103 ? 10.478 5.450 0.528 1.00 86.44 103 PRO A O 1
ATOM 777 N N . TRP A 1 104 ? 8.290 5.318 0.141 1.00 85.75 104 TRP A N 1
ATOM 778 C CA . TRP A 1 104 ? 8.044 6.752 0.265 1.00 85.75 104 TRP A CA 1
ATOM 779 C C . TRP A 1 104 ? 7.140 7.007 1.460 1.00 85.75 104 TRP A C 1
ATOM 781 O O . TRP A 1 104 ? 6.038 6.457 1.557 1.00 85.75 104 TRP A O 1
ATOM 791 N N . LYS A 1 105 ? 7.578 7.906 2.347 1.00 77.56 105 LYS A N 1
ATOM 792 C CA . LYS A 1 105 ? 6.882 8.205 3.609 1.00 77.56 105 LYS A CA 1
ATOM 793 C C . LYS A 1 105 ? 5.413 8.587 3.411 1.00 77.56 105 LYS A C 1
ATOM 795 O O . LYS A 1 105 ? 4.574 8.210 4.220 1.00 77.56 105 LYS A O 1
ATOM 800 N N . GLY A 1 106 ? 5.076 9.303 2.337 1.00 78.06 106 GLY A N 1
ATOM 801 C CA . GLY A 1 106 ? 3.685 9.670 2.041 1.00 78.06 106 GLY A CA 1
ATOM 802 C C . GLY A 1 106 ? 2.800 8.480 1.645 1.00 78.06 106 GLY A C 1
ATOM 803 O O . GLY A 1 106 ? 1.628 8.431 2.008 1.00 78.06 106 GLY A O 1
ATOM 804 N N . HIS A 1 107 ? 3.363 7.491 0.952 1.00 86.25 107 HIS A N 1
ATOM 805 C CA . HIS A 1 107 ? 2.609 6.397 0.333 1.00 86.25 107 HIS A CA 1
ATOM 806 C C . HIS A 1 107 ? 2.234 5.328 1.360 1.00 86.25 107 HIS A C 1
ATOM 808 O O . HIS A 1 107 ? 1.085 4.879 1.427 1.00 86.25 107 HIS A O 1
ATOM 814 N N . ILE A 1 108 ? 3.173 4.982 2.245 1.00 88.06 108 ILE A N 1
ATOM 815 C CA . ILE A 1 108 ? 2.915 4.001 3.302 1.00 88.06 108 ILE A CA 1
ATOM 816 C C . ILE A 1 108 ? 1.822 4.461 4.273 1.00 88.06 108 ILE A C 1
ATOM 818 O O . ILE A 1 108 ? 1.043 3.641 4.758 1.00 88.06 108 ILE A O 1
ATOM 822 N N . VAL A 1 109 ? 1.697 5.770 4.517 1.00 84.44 109 VAL A N 1
ATOM 823 C CA . VAL A 1 109 ? 0.706 6.332 5.446 1.00 84.44 109 VAL A CA 1
ATOM 824 C C . VAL A 1 109 ? -0.718 5.948 5.045 1.00 84.44 109 VAL A C 1
ATOM 826 O O . VAL A 1 109 ? -1.500 5.541 5.907 1.00 84.44 109 VAL A O 1
ATOM 829 N N . HIS A 1 110 ? -1.066 6.036 3.759 1.00 85.69 110 HIS A N 1
ATOM 830 C CA . HIS A 1 110 ? -2.410 5.709 3.280 1.00 85.69 110 HIS A CA 1
ATOM 831 C C . HIS A 1 110 ? -2.715 4.218 3.421 1.00 85.69 110 HIS A C 1
ATOM 833 O O . HIS A 1 110 ? -3.746 3.850 3.985 1.00 85.69 110 HIS A O 1
ATOM 839 N N . LEU A 1 111 ? -1.789 3.363 2.988 1.00 90.81 111 LEU A N 1
ATOM 840 C CA . LEU A 1 111 ? -1.929 1.911 3.080 1.00 90.81 111 LEU A CA 1
ATOM 841 C C . LEU A 1 111 ? -2.023 1.444 4.533 1.00 90.81 111 LEU A C 1
ATOM 843 O O . LEU A 1 111 ? -2.916 0.674 4.877 1.00 90.81 111 LEU A O 1
ATOM 847 N N . ARG A 1 112 ? -1.168 1.977 5.413 1.00 89.06 112 ARG A N 1
ATOM 848 C CA . ARG A 1 112 ? -1.199 1.713 6.856 1.00 89.06 112 ARG A CA 1
ATOM 849 C C . ARG A 1 112 ? -2.541 2.090 7.464 1.00 89.06 112 ARG A C 1
ATOM 851 O O . ARG A 1 112 ? -3.122 1.304 8.207 1.00 89.06 112 ARG A O 1
ATOM 858 N N . ARG A 1 113 ? -3.061 3.275 7.133 1.00 84.19 113 ARG A N 1
ATOM 859 C CA . ARG A 1 113 ? -4.363 3.745 7.625 1.00 84.19 113 ARG A CA 1
ATOM 860 C C . ARG A 1 113 ? -5.504 2.844 7.170 1.00 84.19 113 ARG A C 1
ATOM 862 O O . ARG A 1 113 ? -6.345 2.524 7.998 1.00 84.19 113 ARG A O 1
ATOM 869 N N . ILE A 1 114 ? -5.519 2.407 5.910 1.00 86.56 114 ILE A N 1
ATOM 870 C CA . ILE A 1 114 ? -6.508 1.432 5.418 1.00 86.56 114 ILE A CA 1
ATOM 871 C C . ILE A 1 114 ? -6.348 0.107 6.169 1.00 86.56 114 ILE A C 1
ATOM 873 O O . ILE A 1 114 ? -7.327 -0.445 6.655 1.00 86.56 114 ILE A O 1
ATOM 877 N N . GLY A 1 115 ? -5.121 -0.387 6.320 1.00 88.06 115 GLY A N 1
ATOM 878 C CA . GLY A 1 115 ? -4.839 -1.648 6.998 1.00 88.06 115 GLY A CA 1
ATOM 879 C C . GLY A 1 115 ? -5.308 -1.691 8.451 1.00 88.06 115 GLY A C 1
ATOM 880 O O . GLY A 1 115 ? -5.871 -2.698 8.877 1.00 88.06 115 GLY A O 1
ATOM 881 N N . LEU A 1 116 ? -5.179 -0.582 9.186 1.00 81.38 116 LEU A N 1
ATOM 882 C CA . LEU A 1 116 ? -5.644 -0.457 10.573 1.00 81.38 116 LEU A CA 1
ATOM 883 C C . LEU A 1 116 ? -7.153 -0.681 10.734 1.00 81.38 116 LEU A C 1
ATOM 885 O O . LEU A 1 116 ? -7.602 -1.029 11.821 1.00 81.38 116 LEU A O 1
ATOM 889 N N . TRP A 1 117 ? -7.942 -0.541 9.665 1.00 78.62 117 TRP A N 1
ATOM 890 C CA . TRP A 1 117 ? -9.354 -0.917 9.708 1.00 78.62 117 TRP A CA 1
ATOM 891 C C . TRP A 1 117 ? -9.569 -2.414 9.867 1.00 78.62 117 TRP A C 1
ATOM 893 O O . TRP A 1 117 ? -10.632 -2.805 10.327 1.00 78.62 117 TRP A O 1
ATOM 903 N N . PHE A 1 118 ? -8.614 -3.250 9.476 1.00 81.56 118 PHE A N 1
ATOM 904 C CA . PHE A 1 118 ? -8.767 -4.702 9.468 1.00 81.56 118 PHE A CA 1
ATOM 905 C C . PHE A 1 118 ? -7.983 -5.380 10.589 1.00 81.56 118 PHE A C 1
ATOM 907 O O . PHE A 1 118 ? -8.360 -6.468 11.021 1.00 81.56 118 PHE A O 1
ATOM 914 N N . VAL A 1 119 ? -6.908 -4.754 11.076 1.00 79.00 119 VAL A N 1
ATOM 915 C CA . VAL A 1 119 ? -6.072 -5.334 12.133 1.00 79.00 119 VAL A CA 1
ATOM 916 C C . VAL A 1 119 ? -6.896 -5.591 13.397 1.00 79.00 119 VAL A C 1
ATOM 918 O O . VAL A 1 119 ? -7.718 -4.774 13.806 1.00 79.00 119 VAL A O 1
ATOM 921 N N . GLY A 1 120 ? -6.705 -6.770 13.994 1.00 68.06 120 GLY A N 1
ATOM 922 C CA . GLY A 1 120 ? -7.421 -7.207 15.195 1.00 68.06 120 GLY A CA 1
ATOM 923 C C . GLY A 1 120 ? -8.882 -7.603 14.960 1.00 68.06 120 GLY A C 1
ATOM 924 O O . GLY A 1 120 ? -9.512 -8.146 15.869 1.00 68.06 120 GLY A O 1
ATOM 925 N N . ARG A 1 121 ? -9.439 -7.393 13.757 1.00 72.50 121 ARG A N 1
ATOM 926 C CA . ARG A 1 121 ? -10.825 -7.771 13.467 1.00 72.50 121 ARG A CA 1
ATOM 927 C C . ARG A 1 121 ? -10.944 -9.277 13.211 1.00 72.50 121 ARG A C 1
ATOM 929 O O . ARG A 1 121 ? -10.207 -9.818 12.384 1.00 72.50 121 ARG A O 1
ATOM 936 N N . PRO A 1 122 ? -11.899 -9.972 13.859 1.00 66.88 122 PRO A N 1
ATOM 937 C CA . PRO A 1 122 ? -12.106 -11.397 13.636 1.00 66.88 122 PRO A CA 1
ATOM 938 C C . PRO A 1 122 ? -12.352 -11.725 12.159 1.00 66.88 122 PRO A C 1
ATOM 940 O O . PRO A 1 122 ? -13.237 -11.151 11.533 1.00 66.88 122 PRO A O 1
ATOM 943 N N . GLY A 1 123 ? -11.603 -12.693 11.627 1.00 75.56 123 GLY A N 1
ATOM 944 C CA . GLY A 1 123 ? -11.749 -13.172 10.249 1.00 75.56 123 GLY A CA 1
ATOM 945 C C . GLY A 1 123 ? -10.768 -12.565 9.243 1.00 75.56 123 GLY A C 1
ATOM 946 O O . GLY A 1 123 ? -10.619 -13.134 8.165 1.00 75.56 123 GLY A O 1
ATOM 947 N N . PHE A 1 124 ? -10.053 -11.494 9.591 1.00 85.75 124 PHE A N 1
ATOM 948 C CA . PHE A 1 124 ? -9.040 -10.902 8.718 1.00 85.75 124 PHE A CA 1
ATOM 949 C C . PHE A 1 124 ? -7.626 -11.272 9.160 1.00 85.75 124 PHE A C 1
ATOM 951 O O . PHE A 1 124 ? -7.246 -11.043 10.307 1.00 85.75 124 PHE A O 1
ATOM 958 N N . ASN A 1 125 ? -6.830 -11.783 8.222 1.00 92.00 125 ASN A N 1
ATOM 959 C CA . ASN A 1 125 ? -5.386 -11.919 8.384 1.00 92.00 125 ASN A CA 1
ATOM 960 C C . ASN A 1 125 ? -4.728 -10.768 7.625 1.00 92.00 125 ASN A C 1
ATOM 962 O O . ASN A 1 125 ? -4.759 -10.734 6.395 1.00 92.00 125 ASN A O 1
ATOM 966 N N . VAL A 1 126 ? -4.177 -9.794 8.347 1.00 95.25 126 VAL A N 1
ATOM 967 C CA . VAL A 1 126 ? -3.677 -8.556 7.737 1.00 95.25 126 VAL A CA 1
ATOM 968 C C . VAL A 1 126 ? -2.160 -8.592 7.650 1.00 95.25 126 VAL A C 1
ATOM 970 O O . VAL A 1 126 ? -1.457 -8.558 8.662 1.00 95.25 126 VAL A O 1
ATOM 973 N N . HIS A 1 127 ? -1.669 -8.662 6.418 1.00 98.31 127 HIS A N 1
ATOM 974 C CA . HIS A 1 127 ? -0.259 -8.720 6.080 1.00 98.31 127 HIS A CA 1
ATOM 975 C C . HIS A 1 127 ? 0.192 -7.384 5.493 1.00 98.31 127 HIS A C 1
ATOM 977 O O . HIS A 1 127 ? -0.547 -6.747 4.744 1.00 98.31 127 HIS A O 1
ATOM 983 N N . PHE A 1 128 ? 1.417 -6.972 5.798 1.00 97.94 128 PHE A N 1
ATOM 984 C CA . PHE A 1 128 ? 2.001 -5.746 5.262 1.00 97.94 128 PHE A CA 1
ATOM 985 C C . PHE A 1 128 ? 3.411 -6.027 4.751 1.00 97.94 128 PHE A C 1
ATOM 987 O O . PHE A 1 128 ? 4.251 -6.493 5.514 1.00 97.94 128 PHE A O 1
ATOM 994 N N . ALA A 1 129 ? 3.664 -5.766 3.472 1.00 96.50 129 ALA A N 1
ATOM 995 C CA . ALA A 1 129 ? 4.993 -5.816 2.882 1.00 96.50 129 ALA A CA 1
ATOM 996 C C . ALA A 1 129 ? 5.608 -4.413 2.907 1.00 96.50 129 ALA A C 1
ATOM 998 O O . ALA A 1 129 ? 5.067 -3.499 2.280 1.00 96.50 129 ALA A O 1
ATOM 999 N N . CYS A 1 130 ? 6.704 -4.241 3.640 1.00 92.94 130 CYS A N 1
ATOM 1000 C CA . CYS A 1 130 ? 7.346 -2.944 3.850 1.00 92.94 130 CYS A CA 1
ATOM 1001 C C . CYS A 1 130 ? 8.874 -3.047 3.813 1.00 92.94 130 CYS A C 1
ATOM 1003 O O . CYS A 1 130 ? 9.444 -4.122 3.622 1.00 92.94 130 CYS A O 1
ATOM 1005 N N . PHE A 1 131 ? 9.521 -1.904 4.012 1.00 90.88 131 PHE A N 1
ATOM 1006 C CA . PHE A 1 131 ? 10.965 -1.784 4.164 1.00 90.88 131 PHE A CA 1
ATOM 1007 C C . PHE A 1 131 ? 11.347 -1.841 5.653 1.00 90.88 131 PHE A C 1
ATOM 1009 O O . PHE A 1 131 ? 10.467 -1.667 6.508 1.00 90.88 131 PHE A O 1
ATOM 1016 N N . PRO A 1 132 ? 12.620 -2.119 5.991 1.00 91.00 132 PRO A N 1
ATOM 1017 C CA . PRO A 1 132 ? 13.037 -2.339 7.375 1.00 91.00 132 PRO A CA 1
ATOM 1018 C C . PRO A 1 132 ? 12.735 -1.165 8.303 1.00 91.00 132 PRO A C 1
ATOM 1020 O O . PRO A 1 132 ? 12.386 -1.381 9.462 1.00 91.00 132 PRO A O 1
ATOM 1023 N N . GLU A 1 133 ? 12.822 0.072 7.804 1.00 89.56 133 GLU A N 1
ATOM 1024 C CA . GLU A 1 133 ? 12.538 1.269 8.601 1.00 89.56 133 GLU A CA 1
ATOM 1025 C C . GLU A 1 133 ? 11.116 1.308 9.187 1.00 89.56 133 GLU A C 1
ATOM 1027 O O . GLU A 1 133 ? 10.915 1.891 10.253 1.00 89.56 133 GLU A O 1
ATOM 1032 N N . ASP A 1 134 ? 10.146 0.652 8.544 1.00 90.38 134 ASP A N 1
ATOM 1033 C CA . ASP A 1 134 ? 8.736 0.671 8.945 1.00 90.38 134 ASP A CA 1
ATOM 1034 C C . ASP A 1 134 ? 8.323 -0.560 9.776 1.00 90.38 134 ASP A C 1
ATOM 1036 O O . ASP A 1 134 ? 7.224 -0.600 10.342 1.00 90.38 134 ASP A O 1
ATOM 1040 N N . GLU A 1 135 ? 9.185 -1.580 9.874 1.00 93.44 135 GLU A N 1
ATOM 1041 C CA . GLU A 1 135 ? 8.841 -2.886 10.450 1.00 93.44 135 GLU A CA 1
ATOM 1042 C C . GLU A 1 135 ? 8.381 -2.775 11.908 1.00 93.44 135 GLU A C 1
ATOM 1044 O O . GLU A 1 135 ? 7.338 -3.318 12.289 1.00 93.44 135 GLU A O 1
ATOM 1049 N N . ALA A 1 136 ? 9.162 -2.075 12.734 1.00 92.44 136 ALA A N 1
ATOM 1050 C CA . ALA A 1 136 ? 8.909 -1.976 14.167 1.00 92.44 136 ALA A CA 1
ATOM 1051 C C . ALA A 1 136 ? 7.576 -1.270 14.464 1.00 92.44 136 ALA A C 1
ATOM 1053 O O . ALA A 1 136 ? 6.813 -1.719 15.326 1.00 92.44 136 ALA A O 1
ATOM 1054 N N . GLU A 1 137 ? 7.268 -0.194 13.731 1.00 88.62 137 GLU A N 1
ATOM 1055 C CA . GLU A 1 137 ? 6.008 0.535 13.880 1.00 88.62 137 GLU A CA 1
ATOM 1056 C C . GLU A 1 137 ? 4.820 -0.332 13.441 1.00 88.62 137 GLU A C 1
ATOM 1058 O O . GLU A 1 137 ? 3.845 -0.467 14.181 1.00 88.62 137 GLU A O 1
ATOM 1063 N N . LEU A 1 138 ? 4.905 -0.976 12.274 1.00 89.31 138 LEU A N 1
ATOM 1064 C CA . LEU A 1 138 ? 3.822 -1.813 11.754 1.00 89.31 138 LEU A CA 1
ATOM 1065 C C . LEU A 1 138 ? 3.558 -3.042 12.637 1.00 89.31 138 LEU A C 1
ATOM 1067 O O . LEU A 1 138 ? 2.401 -3.370 12.904 1.00 89.31 138 LEU A O 1
ATOM 1071 N N . LYS A 1 139 ? 4.599 -3.689 13.174 1.00 90.69 139 LYS A N 1
ATOM 1072 C CA . LYS A 1 139 ? 4.423 -4.784 14.143 1.00 90.69 139 LYS A CA 1
ATOM 1073 C C . LYS A 1 139 ? 3.721 -4.308 15.413 1.00 90.69 139 LYS A C 1
ATOM 1075 O O . LYS A 1 139 ? 2.804 -4.979 15.882 1.00 90.69 139 LYS A O 1
ATOM 1080 N N . LYS A 1 140 ? 4.094 -3.135 15.941 1.00 81.06 140 LYS A N 1
ATOM 1081 C CA . LYS A 1 140 ? 3.433 -2.530 17.113 1.00 81.06 140 LYS A CA 1
ATOM 1082 C C . LYS A 1 140 ? 1.945 -2.267 16.864 1.00 81.06 140 LYS A C 1
ATOM 1084 O O . LYS A 1 140 ? 1.142 -2.378 17.784 1.00 81.06 140 LYS A O 1
ATOM 1089 N N . LEU A 1 141 ? 1.582 -1.942 15.626 1.00 80.62 141 LEU A N 1
ATOM 1090 C CA . LEU A 1 141 ? 0.202 -1.713 15.205 1.00 80.62 141 LEU A CA 1
ATOM 1091 C C . LEU A 1 141 ? -0.599 -3.003 14.956 1.00 80.62 141 LEU A C 1
ATOM 1093 O O . LEU A 1 141 ? -1.786 -2.901 14.670 1.00 80.62 141 LEU A O 1
ATOM 1097 N N . GLY A 1 142 ? 0.012 -4.188 15.076 1.00 80.94 142 GLY A N 1
ATOM 1098 C CA . GLY A 1 142 ? -0.659 -5.491 14.982 1.00 80.94 142 GLY A CA 1
ATOM 1099 C C . GLY A 1 142 ? -0.662 -6.135 13.590 1.00 80.94 142 GLY A C 1
ATOM 1100 O O . GLY A 1 142 ? -1.383 -7.108 13.370 1.00 80.94 142 GLY A O 1
ATOM 1101 N N . PHE A 1 143 ? 0.127 -5.622 12.642 1.00 93.00 143 PHE A N 1
ATOM 1102 C CA . PHE A 1 143 ? 0.274 -6.227 11.315 1.00 93.00 143 PHE A CA 1
ATOM 1103 C C . PHE A 1 143 ? 1.177 -7.468 11.341 1.00 93.00 143 PHE A C 1
ATOM 1105 O O . PHE A 1 143 ? 2.176 -7.511 12.060 1.00 93.00 143 PHE A O 1
ATOM 1112 N N . THR A 1 144 ? 0.896 -8.445 10.471 1.00 97.38 144 THR A N 1
ATOM 1113 C CA . THR A 1 144 ? 1.891 -9.464 10.100 1.00 97.38 144 THR A CA 1
ATOM 1114 C C . THR A 1 144 ? 2.815 -8.881 9.035 1.00 97.38 144 THR A C 1
ATOM 1116 O O . THR A 1 144 ? 2.418 -8.717 7.882 1.00 97.38 144 THR A O 1
ATOM 1119 N N . VAL A 1 145 ? 4.041 -8.534 9.416 1.00 97.44 145 VAL A N 1
ATOM 1120 C CA . VAL A 1 145 ? 4.956 -7.776 8.553 1.00 97.44 145 VAL A CA 1
ATOM 1121 C C . VAL A 1 145 ? 5.899 -8.693 7.773 1.00 97.44 145 VAL A C 1
ATOM 1123 O O . VAL A 1 145 ? 6.456 -9.636 8.334 1.00 97.44 145 VAL A O 1
ATOM 1126 N N . HIS A 1 146 ? 6.082 -8.382 6.490 1.00 96.31 146 HIS A N 1
ATOM 1127 C CA . HIS A 1 146 ? 7.042 -8.991 5.568 1.00 96.31 146 HIS A CA 1
ATOM 1128 C C . HIS A 1 146 ? 8.016 -7.900 5.157 1.00 96.31 146 HIS A C 1
ATOM 1130 O O . HIS A 1 146 ? 7.614 -6.925 4.524 1.00 96.31 146 HIS A O 1
ATOM 1136 N N . VAL A 1 147 ? 9.274 -8.044 5.540 1.00 93.19 147 VAL A N 1
ATOM 1137 C CA . VAL A 1 147 ? 10.302 -7.057 5.216 1.00 93.19 147 VAL A CA 1
ATOM 1138 C C . VAL A 1 147 ? 11.008 -7.494 3.945 1.00 93.19 147 VAL A C 1
ATOM 1140 O O . VAL A 1 147 ? 11.134 -8.691 3.669 1.00 93.19 147 VAL A O 1
ATOM 1143 N N . THR A 1 148 ? 11.424 -6.525 3.140 1.00 88.81 148 THR A N 1
ATOM 1144 C CA . THR A 1 148 ? 12.373 -6.770 2.058 1.00 88.81 148 THR A CA 1
ATOM 1145 C C . THR A 1 148 ? 13.599 -7.525 2.603 1.00 88.81 148 THR A C 1
ATOM 1147 O O . THR A 1 148 ? 13.975 -7.351 3.753 1.00 88.81 148 THR A O 1
ATOM 1150 N N . GLU A 1 149 ? 14.182 -8.420 1.800 1.00 78.75 149 GLU A N 1
ATOM 1151 C CA . GLU A 1 149 ? 15.410 -9.152 2.152 1.00 78.75 149 GLU A CA 1
ATOM 1152 C C . GLU A 1 149 ? 16.404 -9.019 0.990 1.00 78.75 149 GLU A C 1
ATOM 1154 O O . GLU A 1 149 ? 16.083 -9.425 -0.137 1.00 78.75 149 GLU A O 1
ATOM 1159 N N . GLY A 1 150 ? 17.607 -8.493 1.247 1.00 73.00 150 GLY A N 1
ATOM 1160 C CA . GLY A 1 150 ? 18.728 -8.474 0.292 1.00 73.00 150 GLY A CA 1
ATOM 1161 C C . GLY A 1 150 ? 19.181 -7.072 -0.134 1.00 73.00 150 GLY A C 1
ATOM 1162 O O . GLY A 1 150 ? 19.636 -6.292 0.696 1.00 73.00 150 GLY A O 1
ATOM 1163 N N . ASP A 1 151 ? 19.095 -6.746 -1.433 1.00 68.62 151 ASP A N 1
ATOM 1164 C CA . ASP A 1 151 ? 19.514 -5.452 -2.024 1.00 68.62 151 ASP A CA 1
ATOM 1165 C C . ASP A 1 151 ? 18.543 -4.296 -1.698 1.00 68.62 151 ASP A C 1
ATOM 1167 O O . ASP A 1 151 ? 18.192 -3.457 -2.531 1.00 68.62 151 ASP A O 1
ATOM 1171 N N . GLU A 1 152 ? 18.073 -4.253 -0.461 1.00 69.38 152 GLU A N 1
ATOM 1172 C CA . GLU A 1 152 ? 17.127 -3.268 0.061 1.00 69.38 152 GLU A CA 1
ATOM 1173 C C . GLU A 1 152 ? 17.701 -1.869 -0.089 1.00 69.38 152 GLU A C 1
ATOM 1175 O O . GLU A 1 152 ? 17.025 -0.968 -0.571 1.00 69.38 152 GLU A O 1
ATOM 1180 N N . ARG A 1 153 ? 19.004 -1.737 0.179 1.00 75.88 153 ARG A N 1
ATOM 1181 C CA . ARG A 1 153 ? 19.759 -0.506 -0.023 1.00 75.88 153 ARG A CA 1
ATOM 1182 C C . ARG A 1 153 ? 19.664 0.007 -1.458 1.00 75.88 153 ARG A C 1
ATOM 1184 O O . ARG A 1 153 ? 19.494 1.199 -1.646 1.00 75.88 153 ARG A O 1
ATOM 1191 N N . VAL A 1 154 ? 19.725 -0.868 -2.461 1.00 84.31 154 VAL A N 1
ATOM 1192 C CA . VAL A 1 154 ? 19.642 -0.475 -3.880 1.00 84.31 154 VAL A CA 1
ATOM 1193 C C . VAL A 1 154 ? 18.250 0.055 -4.208 1.00 84.31 154 VAL A C 1
ATOM 1195 O O . VAL A 1 154 ? 18.103 1.067 -4.887 1.00 84.31 154 VAL A O 1
ATOM 1198 N N . THR A 1 155 ? 17.223 -0.626 -3.702 1.00 85.81 155 THR A N 1
ATOM 1199 C CA . THR A 1 155 ? 15.828 -0.237 -3.914 1.00 85.81 155 THR A CA 1
ATOM 1200 C C . THR A 1 155 ? 15.532 1.085 -3.205 1.00 85.81 155 THR A C 1
ATOM 1202 O O . THR A 1 155 ? 15.033 2.013 -3.835 1.00 85.81 155 THR A O 1
ATOM 1205 N N . SER A 1 156 ? 15.908 1.214 -1.931 1.00 85.38 156 SER A N 1
ATOM 1206 C CA . SER A 1 156 ? 15.743 2.444 -1.155 1.00 85.38 156 SER A CA 1
ATOM 1207 C C . SER A 1 156 ? 16.555 3.605 -1.734 1.00 85.38 156 SER A C 1
ATOM 1209 O O . SER A 1 156 ? 16.019 4.698 -1.851 1.00 85.38 156 SER A O 1
ATOM 1211 N N . GLU A 1 157 ? 17.802 3.392 -2.175 1.00 88.06 157 GLU A N 1
ATOM 1212 C CA . GLU A 1 157 ? 18.601 4.424 -2.858 1.00 88.06 157 GLU A CA 1
ATOM 1213 C C . GLU A 1 157 ? 17.933 4.881 -4.161 1.00 88.06 157 GLU A C 1
ATOM 1215 O O . GLU A 1 157 ? 17.887 6.078 -4.437 1.00 88.06 157 GLU A O 1
ATOM 1220 N N . PHE A 1 158 ? 17.377 3.954 -4.950 1.00 89.12 158 PHE A N 1
ATOM 1221 C CA . PHE A 1 158 ? 16.652 4.294 -6.174 1.00 89.12 158 PHE A CA 1
ATOM 1222 C C . PHE A 1 158 ? 15.404 5.127 -5.881 1.00 89.12 158 PHE A C 1
ATOM 1224 O O . PHE A 1 158 ? 15.205 6.178 -6.486 1.00 89.12 158 PHE A O 1
ATOM 1231 N N . PHE A 1 159 ? 14.575 4.699 -4.931 1.00 87.50 159 PHE A N 1
ATOM 1232 C CA . PHE A 1 159 ? 13.374 5.445 -4.570 1.00 87.50 159 PHE A CA 1
ATOM 1233 C C . PHE A 1 159 ? 13.689 6.770 -3.865 1.00 87.50 159 PHE A C 1
ATOM 1235 O O . PHE A 1 159 ? 12.934 7.722 -4.044 1.00 87.50 159 PHE A O 1
ATOM 1242 N N . GLN A 1 160 ? 14.796 6.876 -3.127 1.00 86.94 160 GLN A N 1
ATOM 1243 C CA . GLN A 1 160 ? 15.250 8.145 -2.557 1.00 86.94 160 GLN A CA 1
ATOM 1244 C C . GLN A 1 160 ? 15.716 9.103 -3.653 1.00 86.94 160 GLN A C 1
ATOM 1246 O O . GLN A 1 160 ? 15.343 10.273 -3.627 1.00 86.94 160 GLN A O 1
ATOM 1251 N N . LEU A 1 161 ? 16.470 8.601 -4.639 1.00 86.75 161 LEU A N 1
ATOM 1252 C CA . LEU A 1 161 ? 16.863 9.372 -5.815 1.00 86.75 161 LEU A CA 1
ATOM 1253 C C . LEU A 1 161 ? 15.618 9.904 -6.528 1.00 86.75 161 LEU A C 1
ATOM 1255 O O . LEU A 1 161 ? 15.539 11.099 -6.790 1.00 86.75 161 LEU A O 1
ATOM 1259 N N . MET A 1 162 ? 14.628 9.039 -6.775 1.00 83.81 162 MET A N 1
ATOM 1260 C CA . MET A 1 162 ? 13.334 9.428 -7.339 1.00 83.81 162 MET A CA 1
ATOM 1261 C C . MET A 1 162 ? 12.661 10.535 -6.530 1.00 83.81 162 MET A C 1
ATOM 1263 O O . MET A 1 162 ? 12.277 11.552 -7.099 1.00 83.81 162 MET A O 1
ATOM 1267 N N . GLU A 1 163 ? 12.542 10.356 -5.212 1.00 82.88 163 GLU A N 1
ATOM 1268 C CA . GLU A 1 163 ? 11.946 11.344 -4.308 1.00 82.88 163 GLU A CA 1
ATOM 1269 C C . GLU A 1 163 ? 12.669 12.697 -4.381 1.00 82.88 163 GLU A C 1
ATOM 1271 O O . GLU A 1 163 ? 12.027 13.748 -4.404 1.00 82.88 163 GLU A O 1
ATOM 1276 N N . ASP A 1 164 ? 13.998 12.695 -4.457 1.00 82.31 164 ASP A N 1
ATOM 1277 C CA . ASP A 1 164 ? 14.780 13.922 -4.581 1.00 82.31 164 ASP A CA 1
ATOM 1278 C C . ASP A 1 164 ? 14.596 14.593 -5.947 1.00 82.31 164 ASP A C 1
ATOM 1280 O O . ASP A 1 164 ? 14.451 15.815 -5.996 1.00 82.31 164 ASP A O 1
ATOM 1284 N N . GLY A 1 165 ? 14.473 13.815 -7.026 1.00 78.00 165 GLY A N 1
ATOM 1285 C CA . GLY A 1 165 ? 14.093 14.326 -8.344 1.00 78.00 165 GLY A CA 1
ATOM 1286 C C . GLY A 1 165 ? 12.715 14.969 -8.363 1.00 78.00 165 GLY A C 1
ATOM 1287 O O . GLY A 1 165 ? 12.546 16.066 -8.893 1.00 78.00 165 GLY A O 1
ATOM 1288 N N . PHE A 1 166 ? 11.731 14.346 -7.709 1.00 74.88 166 PHE A N 1
ATOM 1289 C CA . PHE A 1 166 ? 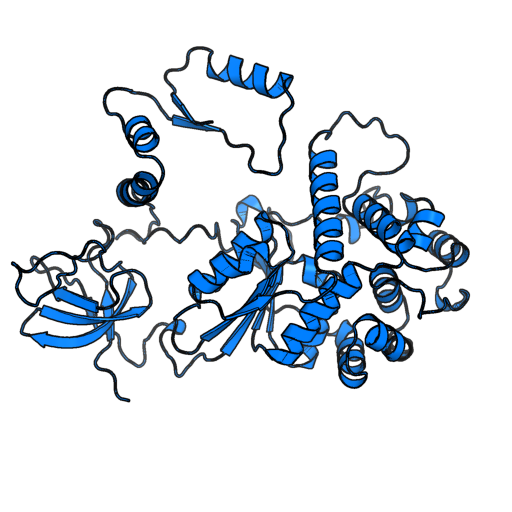10.407 14.948 -7.530 1.00 74.88 166 PHE A CA 1
ATOM 1290 C C . PHE A 1 166 ? 10.475 16.282 -6.808 1.00 74.88 166 PHE A C 1
ATOM 1292 O O . PHE A 1 166 ? 9.835 17.253 -7.216 1.00 74.88 166 PHE A O 1
ATOM 1299 N N . ARG A 1 167 ? 11.264 16.338 -5.733 1.00 73.00 167 ARG A N 1
ATOM 1300 C CA . ARG A 1 167 ? 11.468 17.568 -4.968 1.00 73.00 167 ARG A CA 1
ATOM 1301 C C . ARG A 1 167 ? 12.154 18.645 -5.799 1.00 73.00 167 ARG A C 1
ATOM 1303 O O . ARG A 1 167 ? 11.900 19.818 -5.549 1.00 73.00 167 ARG A O 1
ATOM 1310 N N . GLU A 1 168 ? 13.025 18.283 -6.733 1.00 71.06 168 GLU A N 1
ATOM 1311 C CA . GLU A 1 168 ? 13.695 19.230 -7.626 1.00 71.06 168 GLU A CA 1
ATOM 1312 C C . GLU A 1 168 ? 12.730 19.799 -8.670 1.00 71.06 168 GLU A C 1
ATOM 1314 O O . GLU A 1 168 ? 12.588 21.018 -8.756 1.00 71.06 168 GLU A O 1
ATOM 1319 N N . VAL A 1 169 ? 11.980 18.942 -9.372 1.00 66.25 169 VAL A N 1
ATOM 1320 C CA . VAL A 1 169 ? 10.965 19.371 -10.354 1.00 66.25 169 VAL A CA 1
ATOM 1321 C C . VAL A 1 169 ? 9.915 20.277 -9.703 1.00 66.25 169 VAL A C 1
ATOM 1323 O O . VAL A 1 169 ? 9.528 21.296 -10.271 1.00 66.25 169 VAL A O 1
ATOM 1326 N N . ALA A 1 170 ? 9.503 19.968 -8.470 1.00 65.81 170 ALA A N 1
ATOM 1327 C CA . ALA A 1 170 ? 8.544 20.782 -7.728 1.00 65.81 170 ALA A CA 1
ATOM 1328 C C . ALA A 1 170 ? 9.068 22.181 -7.331 1.00 65.81 170 ALA A C 1
ATOM 1330 O O . ALA A 1 170 ? 8.259 23.067 -7.057 1.00 65.81 170 ALA A O 1
ATOM 1331 N N . ARG A 1 171 ? 10.392 22.407 -7.268 1.00 64.94 171 ARG A N 1
ATOM 1332 C CA . ARG A 1 171 ? 10.979 23.704 -6.865 1.00 64.94 171 ARG A CA 1
ATOM 1333 C C . ARG A 1 171 ? 11.013 24.745 -7.975 1.00 64.94 171 ARG A C 1
ATOM 1335 O O . ARG A 1 171 ? 11.037 25.929 -7.648 1.00 64.94 171 ARG A O 1
ATOM 1342 N N . SER A 1 172 ? 10.981 24.335 -9.242 1.00 58.56 172 SER A N 1
ATOM 1343 C CA . SER A 1 172 ? 11.145 25.252 -10.377 1.00 58.56 172 SER A CA 1
ATOM 1344 C C . SER A 1 172 ? 10.009 25.148 -11.402 1.00 58.56 172 SER A C 1
ATOM 1346 O O . SER A 1 172 ? 10.276 24.828 -12.561 1.00 58.56 172 SER A O 1
ATOM 1348 N N . PRO A 1 173 ? 8.745 25.462 -11.040 1.00 54.41 173 PRO A N 1
ATOM 1349 C CA . PRO A 1 173 ? 7.621 25.347 -11.972 1.00 54.41 173 PRO A CA 1
ATOM 1350 C C . PRO A 1 173 ? 7.660 26.341 -13.149 1.00 54.41 173 PRO A C 1
ATOM 1352 O O . PRO A 1 173 ? 6.838 26.214 -14.051 1.00 54.41 173 PRO A O 1
ATOM 1355 N N . GLY A 1 174 ? 8.556 27.342 -13.139 1.00 47.72 174 GLY A N 1
ATOM 1356 C CA . GLY A 1 174 ? 8.557 28.434 -14.126 1.00 47.72 174 GLY A CA 1
ATOM 1357 C C . GLY A 1 174 ? 9.917 28.974 -14.590 1.00 47.72 174 GLY A C 1
ATOM 1358 O O . GLY A 1 174 ? 9.927 29.737 -15.547 1.00 47.72 174 GLY A O 1
ATOM 1359 N N . ASP A 1 175 ? 11.037 28.572 -13.977 1.00 45.28 175 ASP A N 1
ATOM 1360 C CA . ASP A 1 175 ? 12.380 29.105 -14.303 1.00 45.28 175 ASP A CA 1
ATOM 1361 C C . ASP A 1 175 ? 13.251 28.134 -15.111 1.00 45.28 175 ASP A C 1
ATOM 1363 O O . ASP A 1 175 ? 14.400 28.435 -15.431 1.00 45.28 175 ASP A O 1
ATOM 1367 N N . THR A 1 176 ? 12.723 26.963 -15.469 1.00 46.84 176 THR A N 1
ATOM 1368 C CA . THR A 1 176 ? 13.353 26.160 -16.517 1.00 46.84 176 THR A CA 1
ATOM 1369 C C . THR A 1 176 ? 12.953 26.769 -17.852 1.00 46.84 176 THR A C 1
ATOM 1371 O O . THR A 1 176 ? 11.997 26.348 -18.502 1.00 46.84 176 THR A O 1
ATOM 1374 N N . GLU A 1 177 ? 13.695 27.798 -18.273 1.00 43.41 177 GLU A N 1
ATOM 1375 C CA . GLU A 1 177 ? 13.890 27.983 -19.706 1.00 43.41 177 GLU A CA 1
ATOM 1376 C C . GLU A 1 177 ? 14.207 26.606 -20.288 1.00 43.41 177 GLU A C 1
ATOM 1378 O O . GLU A 1 177 ? 15.003 25.846 -19.735 1.00 43.41 177 GLU A O 1
ATOM 1383 N N . GLN A 1 178 ? 13.457 26.268 -21.328 1.00 43.97 178 GLN A N 1
ATOM 1384 C CA . GLN A 1 178 ? 13.442 24.996 -22.025 1.00 43.97 178 GLN A CA 1
ATOM 1385 C C . GLN A 1 178 ? 14.828 24.673 -22.605 1.00 43.97 178 GLN A C 1
ATOM 1387 O O . GLN A 1 178 ? 15.024 24.737 -23.816 1.00 43.97 178 GLN A O 1
ATOM 1392 N N . GLU A 1 179 ? 15.797 24.304 -21.770 1.00 43.53 179 GLU A N 1
ATOM 1393 C CA . GLU A 1 179 ? 16.923 23.503 -22.223 1.00 43.53 179 GLU A CA 1
ATOM 1394 C C . GLU A 1 179 ? 16.329 22.169 -22.679 1.00 43.53 179 GLU A C 1
ATOM 1396 O O . GLU A 1 179 ? 15.827 21.374 -21.888 1.00 43.53 179 GLU A O 1
ATOM 1401 N N . GLU A 1 180 ? 16.270 22.021 -23.999 1.00 42.84 180 GLU A N 1
ATOM 1402 C CA . GLU A 1 180 ? 15.769 20.904 -24.796 1.00 42.84 180 GLU A CA 1
ATOM 1403 C C . GLU A 1 180 ? 15.866 19.532 -24.088 1.00 42.84 180 GLU A C 1
ATOM 1405 O O . GLU A 1 180 ? 16.855 18.811 -24.202 1.00 42.84 180 GLU A O 1
ATOM 1410 N N . GLY A 1 181 ? 14.817 19.149 -23.350 1.00 46.31 181 GLY A N 1
ATOM 1411 C CA . GLY A 1 181 ? 14.720 17.841 -22.693 1.00 46.31 181 GLY A CA 1
ATOM 1412 C C . GLY A 1 181 ? 13.799 17.860 -21.475 1.00 46.31 181 GLY A C 1
ATOM 1413 O O . GLY A 1 181 ? 14.266 18.001 -20.349 1.00 46.31 181 GLY A O 1
ATOM 1414 N N . GLY A 1 182 ? 12.490 17.716 -21.701 1.00 46.22 182 GLY A N 1
ATOM 1415 C CA . GLY A 1 182 ? 11.441 17.812 -20.680 1.00 46.22 182 GLY A CA 1
ATOM 1416 C C . GLY A 1 182 ? 11.736 17.077 -19.360 1.00 46.22 182 GLY A C 1
ATOM 1417 O O . GLY A 1 182 ? 12.105 15.899 -19.313 1.00 46.22 182 GLY A O 1
ATOM 1418 N N . SER A 1 183 ? 11.534 17.789 -18.250 1.00 55.28 183 SER A N 1
ATOM 1419 C CA . SER A 1 183 ? 11.673 17.328 -16.863 1.00 55.28 183 SER A CA 1
ATOM 1420 C C . SER A 1 183 ? 10.447 16.530 -16.395 1.00 55.28 183 SER A C 1
ATOM 1422 O O . SER A 1 183 ? 9.877 16.777 -15.333 1.00 55.28 183 SER A O 1
ATOM 1424 N N . SER A 1 184 ? 9.999 15.565 -17.201 1.00 67.75 184 SER A N 1
ATOM 1425 C CA . SER A 1 184 ? 8.919 14.669 -16.796 1.00 67.75 184 SER A CA 1
ATOM 1426 C C . SER A 1 184 ? 9.376 13.737 -15.661 1.00 67.75 184 SER A C 1
ATOM 1428 O O . SER A 1 184 ? 10.515 13.273 -15.618 1.00 67.75 184 SER A O 1
ATOM 1430 N N . MET A 1 185 ? 8.463 13.408 -14.739 1.00 69.31 185 MET A N 1
ATOM 1431 C CA . MET A 1 185 ? 8.655 12.385 -13.692 1.00 69.31 185 MET A CA 1
ATOM 1432 C C . MET A 1 185 ? 9.329 11.114 -14.240 1.00 69.31 185 MET A C 1
ATOM 1434 O O . MET A 1 185 ? 10.205 10.506 -13.623 1.00 69.31 185 MET A O 1
ATOM 1438 N N . PHE A 1 186 ? 8.896 10.724 -15.432 1.00 72.19 186 PHE A N 1
ATOM 1439 C CA . PHE A 1 186 ? 9.365 9.549 -16.134 1.00 72.19 186 PHE A CA 1
ATOM 1440 C C . PHE A 1 186 ? 10.810 9.690 -16.632 1.00 72.19 186 PHE A C 1
ATOM 1442 O O . PHE A 1 186 ? 11.587 8.740 -16.518 1.00 72.19 186 PHE A O 1
ATOM 1449 N N . SER A 1 187 ? 11.209 10.866 -17.129 1.00 74.31 187 SER A N 1
ATOM 1450 C CA . SER A 1 187 ? 12.580 11.092 -17.592 1.00 74.31 187 SER A CA 1
ATOM 1451 C C . SER A 1 187 ? 13.583 11.025 -16.435 1.00 74.31 187 SER A C 1
ATOM 1453 O O . SER A 1 187 ? 14.647 10.410 -16.573 1.00 74.31 187 SER A O 1
ATOM 1455 N N . PHE A 1 188 ? 13.210 11.544 -15.260 1.00 78.31 188 PHE A N 1
ATOM 1456 C CA . PHE A 1 188 ? 14.003 11.399 -14.040 1.00 78.31 188 PHE A CA 1
ATOM 1457 C C . PHE A 1 188 ? 14.123 9.927 -13.612 1.00 78.31 188 PHE A C 1
ATOM 1459 O O . PHE A 1 188 ? 15.225 9.460 -13.312 1.00 78.31 188 PHE A O 1
ATOM 1466 N N . ALA A 1 189 ? 13.026 9.162 -13.684 1.00 80.31 189 ALA A N 1
ATOM 1467 C CA . ALA A 1 189 ? 13.040 7.726 -13.398 1.00 80.31 189 ALA A CA 1
ATOM 1468 C C . ALA A 1 189 ? 14.015 6.949 -14.268 1.00 80.31 189 ALA A C 1
ATOM 1470 O O . ALA A 1 189 ? 14.789 6.132 -13.767 1.00 80.31 189 ALA A O 1
ATOM 1471 N N . LEU A 1 190 ? 14.015 7.224 -15.567 1.00 82.00 190 LEU A N 1
ATOM 1472 C CA . LEU A 1 190 ? 14.892 6.550 -16.513 1.00 82.00 190 LEU A CA 1
ATOM 1473 C C . LEU A 1 190 ? 16.357 6.931 -16.326 1.00 82.00 190 LEU A C 1
ATOM 1475 O O . LEU A 1 190 ? 17.219 6.053 -16.376 1.00 82.00 190 LEU A O 1
ATOM 1479 N N . ARG A 1 191 ? 16.654 8.203 -16.033 1.00 83.38 191 ARG A N 1
ATOM 1480 C CA . ARG A 1 191 ? 18.015 8.630 -15.668 1.00 83.38 191 ARG A CA 1
ATOM 1481 C C . ARG A 1 191 ? 18.484 7.943 -14.389 1.00 83.38 191 ARG A C 1
ATOM 1483 O O . ARG A 1 191 ? 19.606 7.443 -14.357 1.00 83.38 191 ARG A O 1
ATOM 1490 N N . GLY A 1 192 ? 17.621 7.862 -13.377 1.00 84.75 192 GLY A N 1
ATOM 1491 C CA . GLY A 1 192 ? 17.898 7.129 -12.147 1.00 84.75 192 GLY A CA 1
ATOM 1492 C C . GLY A 1 192 ? 18.196 5.660 -12.426 1.00 84.75 192 GLY A C 1
ATOM 1493 O O . GLY A 1 192 ? 19.265 5.176 -12.071 1.00 84.75 192 GLY A O 1
ATOM 1494 N N . MET A 1 193 ? 17.318 4.967 -13.157 1.00 84.75 193 MET A N 1
ATOM 1495 C CA . MET A 1 193 ? 17.525 3.570 -13.559 1.00 84.75 193 MET A CA 1
ATOM 1496 C C . MET A 1 193 ? 18.854 3.371 -14.299 1.00 84.75 193 MET A C 1
ATOM 1498 O O . MET A 1 193 ? 19.599 2.446 -13.976 1.00 84.75 193 MET A O 1
ATOM 1502 N N . ALA A 1 194 ? 19.197 4.260 -15.235 1.00 84.69 194 ALA A N 1
ATOM 1503 C CA . ALA A 1 194 ? 20.453 4.194 -15.976 1.00 84.69 194 ALA A CA 1
ATOM 1504 C C . ALA A 1 194 ? 21.693 4.242 -15.059 1.00 84.69 194 ALA A C 1
ATOM 1506 O O . ALA A 1 194 ? 22.672 3.554 -15.339 1.00 84.69 194 ALA A O 1
ATOM 1507 N N . GLN A 1 195 ? 21.658 4.992 -13.950 1.00 86.50 195 GLN A N 1
ATOM 1508 C CA . GLN A 1 195 ? 22.763 5.038 -12.977 1.00 86.50 195 GLN A CA 1
ATOM 1509 C C . GLN A 1 195 ? 22.953 3.713 -12.222 1.00 86.50 195 GLN A C 1
ATOM 1511 O O . GLN A 1 195 ? 24.078 3.361 -11.867 1.00 86.50 195 GLN A O 1
ATOM 1516 N N . PHE A 1 196 ? 21.877 2.961 -11.973 1.00 85.75 196 PHE A N 1
ATOM 1517 C CA . PHE A 1 196 ? 21.960 1.659 -11.302 1.00 85.75 196 PHE A CA 1
ATOM 1518 C C . PHE A 1 196 ? 22.446 0.549 -12.237 1.00 85.75 196 PHE A C 1
ATOM 1520 O O . PHE A 1 196 ? 23.162 -0.352 -11.799 1.00 85.75 196 PHE A O 1
ATOM 1527 N N . VAL A 1 197 ? 22.153 0.649 -13.536 1.00 82.44 197 VAL A N 1
ATOM 1528 C CA . VAL A 1 197 ? 22.635 -0.321 -14.530 1.00 82.44 197 VAL A CA 1
ATOM 1529 C C . VAL A 1 197 ? 24.166 -0.338 -14.619 1.00 82.44 197 VAL A C 1
ATOM 1531 O O . VAL A 1 197 ? 24.741 -1.420 -14.720 1.00 82.44 197 VAL A O 1
ATOM 1534 N N . ASP A 1 198 ? 24.845 0.808 -14.472 1.00 79.75 198 ASP A N 1
ATOM 1535 C CA . ASP A 1 198 ? 26.323 0.862 -14.397 1.00 79.75 198 ASP A CA 1
ATOM 1536 C C . ASP A 1 198 ? 26.898 0.037 -13.249 1.00 79.75 198 ASP A C 1
ATOM 1538 O O . ASP A 1 198 ? 28.002 -0.498 -13.336 1.00 79.75 198 ASP A O 1
ATOM 1542 N N . LYS A 1 199 ? 26.138 -0.071 -12.159 1.00 83.81 199 LYS A N 1
ATOM 1543 C CA . LYS A 1 199 ? 26.509 -0.841 -10.973 1.00 83.81 199 LYS A CA 1
ATOM 1544 C C . LYS A 1 199 ? 26.098 -2.312 -11.093 1.00 83.81 199 LYS A C 1
ATOM 1546 O O . LYS A 1 199 ? 26.163 -3.034 -10.103 1.00 83.81 199 LYS A O 1
ATOM 1551 N N . ALA A 1 200 ? 25.654 -2.751 -12.277 1.00 84.31 200 ALA A N 1
ATOM 1552 C CA . ALA A 1 200 ? 25.044 -4.058 -12.524 1.00 84.31 200 ALA A CA 1
ATOM 1553 C C . ALA A 1 200 ? 23.839 -4.348 -11.604 1.00 84.31 200 ALA A C 1
ATOM 1555 O O . ALA A 1 200 ? 23.580 -5.495 -11.238 1.00 84.31 200 ALA A O 1
ATOM 1556 N N . GLN A 1 201 ? 23.102 -3.300 -11.229 1.00 88.31 201 GLN A N 1
ATOM 1557 C CA . GLN A 1 201 ? 21.958 -3.359 -10.326 1.00 88.31 201 GLN A CA 1
ATOM 1558 C C . GLN A 1 201 ? 20.653 -3.062 -11.071 1.00 88.31 201 GLN A C 1
ATOM 1560 O O . GLN A 1 201 ? 20.611 -2.257 -11.999 1.00 88.31 201 GLN A O 1
ATOM 1565 N N . ASP A 1 202 ? 19.568 -3.709 -10.642 1.00 90.00 202 ASP A N 1
ATOM 1566 C CA . ASP A 1 202 ? 18.220 -3.478 -11.167 1.00 90.00 202 ASP A CA 1
ATOM 1567 C C . ASP A 1 202 ? 17.234 -3.289 -10.002 1.00 90.00 202 ASP A C 1
ATOM 1569 O O . ASP A 1 202 ? 16.689 -4.272 -9.487 1.00 90.00 202 ASP A O 1
ATOM 1573 N N . PRO A 1 203 ? 17.031 -2.041 -9.541 1.00 89.94 203 PRO A N 1
ATOM 1574 C CA . PRO A 1 203 ? 16.218 -1.761 -8.360 1.00 89.94 203 PRO A CA 1
ATOM 1575 C C . PRO A 1 203 ? 14.758 -2.197 -8.533 1.00 89.94 203 PRO A C 1
ATOM 1577 O O . PRO A 1 203 ? 14.146 -2.686 -7.584 1.00 89.94 203 PRO A O 1
ATOM 1580 N N . LEU A 1 204 ? 14.201 -2.088 -9.744 1.00 90.25 204 LEU A N 1
ATOM 1581 C CA . LEU A 1 204 ? 12.826 -2.511 -10.014 1.00 90.25 204 LEU A CA 1
ATOM 1582 C C . LEU A 1 204 ? 12.697 -4.036 -9.996 1.00 90.25 204 LEU A C 1
ATOM 1584 O O . LEU A 1 204 ? 11.741 -4.554 -9.422 1.00 90.25 204 LEU A O 1
ATOM 1588 N N . ALA A 1 205 ? 13.661 -4.770 -10.561 1.00 91.44 205 ALA A N 1
ATOM 1589 C CA . ALA A 1 205 ? 13.693 -6.228 -10.437 1.00 91.44 205 ALA A CA 1
ATOM 1590 C C . ALA A 1 205 ? 13.758 -6.672 -8.971 1.00 91.44 205 ALA A C 1
ATOM 1592 O O . ALA A 1 205 ? 13.015 -7.574 -8.583 1.00 91.44 205 ALA A O 1
ATOM 1593 N N . SER A 1 206 ? 14.596 -6.025 -8.156 1.00 90.88 206 SER A N 1
ATOM 1594 C CA . SER A 1 206 ? 14.694 -6.306 -6.720 1.00 90.88 206 SER A CA 1
ATOM 1595 C C . SER A 1 206 ? 13.370 -6.048 -5.996 1.00 90.88 206 SER A C 1
ATOM 1597 O O . SER A 1 206 ? 12.879 -6.938 -5.295 1.00 90.88 206 SER A O 1
ATOM 1599 N N . TYR A 1 207 ? 12.743 -4.890 -6.231 1.00 92.38 207 TYR A N 1
ATOM 1600 C CA . TYR A 1 207 ? 11.452 -4.531 -5.640 1.00 92.38 207 TYR A CA 1
ATOM 1601 C C . TYR A 1 207 ? 10.330 -5.504 -6.029 1.00 92.38 207 TYR A C 1
ATOM 1603 O O . TYR A 1 207 ? 9.698 -6.112 -5.165 1.00 92.38 207 TYR A O 1
ATOM 1611 N N . PHE A 1 208 ? 10.107 -5.727 -7.328 1.00 92.88 208 PHE A N 1
ATOM 1612 C CA . PHE A 1 208 ? 9.035 -6.614 -7.786 1.00 92.88 208 PHE A CA 1
ATOM 1613 C C . PHE A 1 208 ? 9.302 -8.084 -7.442 1.00 92.88 208 PHE A C 1
ATOM 1615 O O . PHE A 1 208 ? 8.350 -8.823 -7.190 1.00 92.88 208 PHE A O 1
ATOM 1622 N N . SER A 1 209 ? 10.566 -8.524 -7.378 1.00 92.50 209 SER A N 1
ATOM 1623 C CA . SER A 1 209 ? 10.896 -9.868 -6.886 1.00 92.50 209 SER A CA 1
ATOM 1624 C C . SER A 1 209 ? 10.487 -10.028 -5.424 1.00 92.50 209 SER A C 1
ATOM 1626 O O . SER A 1 209 ? 9.902 -11.050 -5.065 1.00 92.50 209 SER A O 1
ATOM 1628 N N . PHE A 1 210 ? 10.730 -9.020 -4.581 1.00 93.12 210 PHE A N 1
ATOM 1629 C CA . PHE A 1 210 ? 10.225 -9.021 -3.211 1.00 93.12 210 PHE A CA 1
ATOM 1630 C C . PHE A 1 210 ? 8.694 -9.099 -3.175 1.00 93.12 210 PHE A C 1
ATOM 1632 O O . PHE A 1 210 ? 8.161 -10.037 -2.585 1.00 93.12 210 PHE A O 1
ATOM 1639 N N . CYS A 1 211 ? 7.989 -8.194 -3.864 1.00 94.69 211 CYS A N 1
ATOM 1640 C CA . CYS A 1 211 ? 6.524 -8.181 -3.865 1.00 94.69 211 CYS A CA 1
ATOM 1641 C C . CYS A 1 211 ? 5.936 -9.532 -4.295 1.00 94.69 211 CYS A C 1
ATOM 1643 O O . CYS A 1 211 ? 5.040 -10.056 -3.637 1.00 94.69 211 CYS A O 1
ATOM 1645 N N . LEU A 1 212 ? 6.459 -10.126 -5.373 1.00 95.06 212 LEU A N 1
ATOM 1646 C CA . LEU A 1 212 ? 5.949 -11.388 -5.914 1.00 95.06 212 LEU A CA 1
ATOM 1647 C C . LEU A 1 212 ? 6.298 -12.593 -5.035 1.00 95.06 212 LEU A C 1
ATOM 1649 O O . LEU A 1 212 ? 5.470 -13.497 -4.908 1.00 95.06 212 LEU A O 1
ATOM 1653 N N . ARG A 1 213 ? 7.465 -12.609 -4.374 1.00 93.50 213 ARG A N 1
ATOM 1654 C CA . ARG A 1 213 ? 7.770 -13.624 -3.350 1.00 93.50 213 ARG A CA 1
ATOM 1655 C C . ARG A 1 213 ? 6.787 -13.542 -2.187 1.00 93.50 213 ARG A C 1
ATOM 1657 O O . ARG A 1 213 ? 6.245 -14.573 -1.793 1.00 93.50 213 ARG A O 1
ATOM 1664 N N . THR A 1 214 ? 6.509 -12.337 -1.691 1.00 95.62 214 THR A N 1
ATOM 1665 C CA . THR A 1 214 ? 5.544 -12.120 -0.606 1.00 95.62 214 THR A CA 1
ATOM 1666 C C . THR A 1 214 ? 4.135 -12.532 -1.026 1.00 95.62 214 THR A C 1
ATOM 1668 O O . THR A 1 214 ? 3.468 -13.242 -0.282 1.00 95.62 214 THR A O 1
ATOM 1671 N N . LEU A 1 215 ? 3.703 -12.196 -2.245 1.00 96.56 215 LEU A N 1
ATOM 1672 C CA . LEU A 1 215 ? 2.428 -12.656 -2.807 1.00 96.56 215 LEU A CA 1
ATOM 1673 C C . LEU A 1 215 ? 2.342 -14.190 -2.848 1.00 96.56 215 LEU A C 1
ATOM 1675 O O . LEU A 1 215 ? 1.363 -14.763 -2.373 1.00 96.56 215 LEU A O 1
ATOM 1679 N N . CYS A 1 216 ? 3.389 -14.867 -3.331 1.00 94.94 216 CYS A N 1
ATOM 1680 C CA . CYS A 1 216 ? 3.437 -16.332 -3.385 1.00 94.94 216 CYS A CA 1
ATOM 1681 C C . CYS A 1 216 ? 3.437 -16.989 -1.996 1.00 94.94 216 CYS A C 1
ATOM 1683 O O . CYS A 1 216 ? 2.892 -18.084 -1.839 1.00 94.94 216 CYS A O 1
ATOM 1685 N N . ALA A 1 217 ? 4.062 -16.347 -1.005 1.00 95.31 217 ALA A N 1
ATOM 1686 C CA . ALA A 1 217 ? 4.132 -16.841 0.366 1.00 95.31 217 ALA A CA 1
ATOM 1687 C C . ALA A 1 217 ? 2.815 -16.627 1.128 1.00 95.31 217 ALA A C 1
ATOM 1689 O O . ALA A 1 217 ? 2.351 -17.533 1.816 1.00 95.31 217 ALA A O 1
ATOM 1690 N N . VAL A 1 218 ? 2.209 -15.446 0.989 1.00 97.19 218 VAL A N 1
ATOM 1691 C CA . VAL A 1 218 ? 0.996 -15.043 1.716 1.00 97.19 218 VAL A CA 1
ATOM 1692 C C . VAL A 1 218 ? -0.269 -15.612 1.076 1.00 97.19 218 VAL A C 1
ATOM 1694 O O . VAL A 1 218 ? -1.181 -15.993 1.803 1.00 97.19 218 VAL A O 1
ATOM 1697 N N . LYS A 1 219 ? -0.321 -15.688 -0.263 1.00 96.56 219 LYS A N 1
ATOM 1698 C CA . LYS A 1 219 ? -1.512 -16.062 -1.049 1.00 96.56 219 LYS A CA 1
ATOM 1699 C C . LYS A 1 219 ? -2.767 -15.288 -0.610 1.00 96.56 219 LYS A C 1
ATOM 1701 O O . LYS A 1 219 ? -3.719 -15.894 -0.120 1.00 96.56 219 LYS A O 1
ATOM 1706 N N . PRO A 1 220 ? -2.746 -13.948 -0.707 1.00 97.06 220 PRO A N 1
ATOM 1707 C CA . PRO A 1 220 ? -3.843 -13.121 -0.227 1.00 97.06 220 PRO A CA 1
ATOM 1708 C C . PRO A 1 220 ? -5.103 -13.273 -1.085 1.00 97.06 220 PRO A C 1
ATOM 1710 O O . PRO A 1 220 ? -5.016 -13.439 -2.298 1.00 97.06 220 PRO A O 1
ATOM 1713 N N . ASP A 1 221 ? -6.266 -13.109 -0.458 1.00 94.88 221 ASP A N 1
ATOM 1714 C CA . ASP A 1 221 ? -7.551 -12.967 -1.149 1.00 94.88 221 ASP A CA 1
ATOM 1715 C C . ASP A 1 221 ? -7.710 -11.555 -1.737 1.00 94.88 221 ASP A C 1
ATOM 1717 O O . ASP A 1 221 ? -8.377 -11.357 -2.754 1.00 94.88 221 ASP A O 1
ATOM 1721 N N . VAL A 1 222 ? -7.090 -10.557 -1.092 1.00 95.50 222 VAL A N 1
ATOM 1722 C CA . VAL A 1 222 ? -7.108 -9.151 -1.513 1.00 95.50 222 VAL A CA 1
ATOM 1723 C C . VAL A 1 222 ? -5.708 -8.551 -1.417 1.00 95.50 222 VAL A C 1
ATOM 1725 O O . VAL A 1 222 ? -5.062 -8.607 -0.371 1.00 95.50 222 VAL A O 1
ATOM 1728 N N . VAL A 1 223 ? -5.263 -7.914 -2.493 1.00 97.38 223 VAL A N 1
ATOM 1729 C CA . VAL A 1 223 ? -4.034 -7.123 -2.550 1.00 97.38 223 VAL A CA 1
ATOM 1730 C C . VAL A 1 223 ? -4.409 -5.652 -2.628 1.00 97.38 223 VAL A C 1
ATOM 1732 O O . VAL A 1 223 ? -5.060 -5.223 -3.581 1.00 97.38 223 VAL A O 1
ATOM 1735 N N . VAL A 1 224 ? -3.986 -4.885 -1.627 1.00 96.25 224 VAL A N 1
ATOM 1736 C CA . VAL A 1 224 ? -4.115 -3.427 -1.595 1.00 96.25 224 VAL A CA 1
ATOM 1737 C C . VAL A 1 224 ? -2.720 -2.841 -1.737 1.00 96.25 224 VAL A C 1
ATOM 1739 O O . VAL A 1 224 ? -1.844 -3.126 -0.927 1.00 96.25 224 VAL A O 1
ATOM 1742 N N . CYS A 1 225 ? -2.460 -2.040 -2.756 1.00 95.06 225 CYS A N 1
ATOM 1743 C CA . CYS A 1 225 ? -1.101 -1.566 -2.994 1.00 95.06 225 CYS A CA 1
ATOM 1744 C C . CYS A 1 225 ? -1.062 -0.125 -3.444 1.00 95.06 225 CYS A C 1
ATOM 1746 O O . CYS A 1 225 ? -2.054 0.414 -3.917 1.00 95.06 225 CYS A O 1
ATOM 1748 N N . ASP A 1 226 ? 0.112 0.475 -3.352 1.00 92.62 226 ASP A N 1
ATOM 1749 C CA . ASP A 1 226 ? 0.359 1.730 -4.035 1.00 92.62 226 ASP A CA 1
ATOM 1750 C C . ASP A 1 226 ? 0.144 1.590 -5.553 1.00 92.62 226 ASP A C 1
ATOM 1752 O O . ASP A 1 226 ? 0.454 0.540 -6.122 1.00 92.62 226 ASP A O 1
ATOM 1756 N N . ASN A 1 227 ? -0.379 2.618 -6.228 1.00 90.12 227 ASN A N 1
ATOM 1757 C CA . ASN A 1 227 ? -0.604 2.557 -7.673 1.00 90.12 227 ASN A CA 1
ATOM 1758 C C . ASN A 1 227 ? 0.698 2.368 -8.471 1.00 90.12 227 ASN A C 1
ATOM 1760 O O . ASN A 1 227 ? 0.670 1.813 -9.570 1.00 90.12 227 ASN A O 1
ATOM 1764 N N . PHE A 1 228 ? 1.858 2.720 -7.910 1.00 88.38 228 PHE A N 1
ATOM 1765 C CA . PHE A 1 228 ? 3.141 2.394 -8.528 1.00 88.38 228 PHE A CA 1
ATOM 1766 C C . PHE A 1 228 ? 3.295 0.887 -8.820 1.00 88.38 228 PHE A C 1
ATOM 1768 O O . PHE A 1 228 ? 3.845 0.496 -9.852 1.00 88.38 228 PHE A O 1
ATOM 1775 N N . CYS A 1 229 ? 2.746 0.017 -7.968 1.00 89.06 229 CYS A N 1
ATOM 1776 C CA . CYS A 1 229 ? 2.763 -1.439 -8.151 1.00 89.06 229 CYS A CA 1
ATOM 1777 C C . CYS A 1 229 ? 1.984 -1.910 -9.396 1.00 89.06 229 CYS A C 1
ATOM 1779 O O . CYS A 1 229 ? 2.182 -3.037 -9.858 1.00 89.06 229 CYS A O 1
ATOM 1781 N N . SER A 1 230 ? 1.122 -1.058 -9.958 1.00 86.94 230 SER A N 1
ATOM 1782 C CA . SER A 1 230 ? 0.351 -1.307 -11.180 1.00 86.94 230 SER A CA 1
ATOM 1783 C C . SER A 1 230 ? 1.174 -1.125 -12.459 1.00 86.94 230 SER A C 1
ATOM 1785 O O . SER A 1 230 ? 0.808 -1.673 -13.497 1.00 86.94 230 SER A O 1
ATOM 1787 N N . THR A 1 231 ? 2.270 -0.359 -12.410 1.00 81.38 231 THR A N 1
ATOM 1788 C CA . THR A 1 231 ? 2.978 0.170 -13.598 1.00 81.38 231 THR A CA 1
ATOM 1789 C C . THR A 1 231 ? 3.488 -0.903 -14.561 1.00 81.38 231 THR A C 1
ATOM 1791 O O . THR A 1 231 ? 3.461 -0.715 -15.774 1.00 81.38 231 THR A O 1
ATOM 1794 N N . THR A 1 232 ? 3.906 -2.058 -14.045 1.00 82.31 232 THR A N 1
ATOM 1795 C CA . THR A 1 232 ? 4.401 -3.182 -14.858 1.00 82.31 232 THR A CA 1
ATOM 1796 C C . THR A 1 232 ? 3.307 -4.174 -15.258 1.00 82.31 232 THR A C 1
ATOM 1798 O O . THR A 1 232 ? 3.589 -5.141 -15.963 1.00 82.31 232 THR A O 1
ATOM 1801 N N . ALA A 1 233 ? 2.079 -3.996 -14.760 1.00 88.06 233 ALA A N 1
ATOM 1802 C CA . ALA A 1 233 ? 0.977 -4.962 -14.807 1.00 88.06 233 ALA A CA 1
ATOM 1803 C C . ALA A 1 233 ? 1.284 -6.354 -14.204 1.00 88.06 233 ALA A C 1
ATOM 1805 O O . ALA A 1 233 ? 0.408 -7.217 -14.189 1.00 88.06 233 ALA A O 1
ATOM 1806 N N . LEU A 1 234 ? 2.477 -6.582 -13.638 1.00 91.00 234 LEU A N 1
ATOM 1807 C CA . LEU A 1 234 ? 2.888 -7.888 -13.117 1.00 91.00 234 LEU A CA 1
ATOM 1808 C C . LEU A 1 234 ? 2.078 -8.302 -11.885 1.00 91.00 234 LEU A C 1
ATOM 1810 O O . LEU A 1 234 ? 1.571 -9.419 -11.834 1.00 91.00 234 LEU A O 1
ATOM 1814 N N . ILE A 1 235 ? 1.929 -7.409 -10.904 1.00 94.31 235 ILE A N 1
ATOM 1815 C CA . ILE A 1 235 ? 1.130 -7.677 -9.699 1.00 94.31 235 ILE A CA 1
ATOM 1816 C C . ILE A 1 235 ? -0.357 -7.871 -10.054 1.00 94.31 235 ILE A C 1
ATOM 1818 O O . ILE A 1 235 ? -0.915 -8.891 -9.648 1.00 94.31 235 ILE A O 1
ATOM 1822 N N . PRO A 1 236 ? -0.996 -6.989 -10.852 1.00 93.56 236 PRO A N 1
ATOM 1823 C CA . PRO A 1 236 ? -2.349 -7.219 -11.361 1.00 93.56 236 PRO A CA 1
ATOM 1824 C C . PRO A 1 236 ? -2.526 -8.572 -12.067 1.00 93.56 236 PRO A C 1
ATOM 1826 O O . PRO A 1 236 ? -3.492 -9.289 -11.804 1.00 93.56 236 PRO A O 1
ATOM 1829 N N . ALA A 1 237 ? -1.581 -8.955 -12.930 1.00 91.81 237 ALA A N 1
ATOM 1830 C CA . ALA A 1 237 ? -1.634 -10.220 -13.656 1.00 91.81 237 ALA A CA 1
ATOM 1831 C C . ALA A 1 237 ? -1.469 -11.434 -12.733 1.00 91.81 237 ALA A C 1
ATOM 1833 O O . ALA A 1 237 ? -2.140 -12.446 -12.926 1.00 91.81 237 ALA A O 1
ATOM 1834 N N . TRP A 1 238 ? -0.616 -11.328 -11.709 1.00 95.62 238 TRP A N 1
ATOM 1835 C CA . TRP A 1 238 ? -0.504 -12.340 -10.659 1.00 95.62 238 TRP A CA 1
ATOM 1836 C C . TRP A 1 238 ? -1.819 -12.483 -9.888 1.00 95.62 238 TRP A C 1
ATOM 1838 O O . TRP A 1 238 ? -2.302 -13.598 -9.716 1.00 95.62 238 TRP A O 1
ATOM 1848 N N . CYS A 1 239 ? -2.440 -11.367 -9.490 1.00 95.50 239 CYS A N 1
ATOM 1849 C CA . CYS A 1 239 ? -3.705 -11.389 -8.754 1.00 95.50 239 CYS A CA 1
ATOM 1850 C C . CYS A 1 239 ? -4.804 -12.076 -9.569 1.00 95.50 239 CYS A C 1
ATOM 1852 O O . CYS A 1 239 ? -5.468 -12.974 -9.064 1.00 95.50 239 CYS A O 1
ATOM 1854 N N . HIS A 1 240 ? -4.940 -11.724 -10.851 1.00 93.38 240 HIS A N 1
ATOM 1855 C CA . HIS A 1 240 ? -5.900 -12.375 -11.740 1.00 93.38 240 HIS A CA 1
ATOM 1856 C C . HIS A 1 240 ? -5.626 -13.879 -11.889 1.00 93.38 240 HIS A C 1
ATOM 1858 O O . HIS A 1 240 ? -6.551 -14.684 -11.812 1.00 93.38 240 HIS A O 1
ATOM 1864 N N . ALA A 1 241 ? -4.358 -14.264 -12.063 1.00 93.50 241 ALA A N 1
ATOM 1865 C CA . ALA A 1 241 ? -3.955 -15.660 -12.213 1.00 93.50 241 ALA A CA 1
ATOM 1866 C C . ALA A 1 241 ? -4.268 -16.524 -10.978 1.00 93.50 241 ALA A C 1
ATOM 1868 O O . ALA A 1 241 ? -4.616 -17.694 -11.127 1.00 93.50 241 ALA A O 1
ATOM 1869 N N . GLU A 1 242 ? -4.153 -15.955 -9.779 1.00 94.88 242 GLU A N 1
ATOM 1870 C CA . GLU A 1 242 ? -4.381 -16.652 -8.506 1.00 94.88 242 GLU A CA 1
ATOM 1871 C C . GLU A 1 242 ? -5.793 -16.416 -7.935 1.00 94.88 242 GLU A C 1
ATOM 1873 O O . GLU A 1 242 ? -6.117 -16.910 -6.858 1.00 94.88 242 GLU A O 1
ATOM 1878 N N . GLY A 1 243 ? -6.652 -15.674 -8.645 1.00 93.25 243 GLY A N 1
ATOM 1879 C CA . GLY A 1 243 ? -8.013 -15.358 -8.201 1.00 93.25 243 GLY A CA 1
ATOM 1880 C C . GLY A 1 243 ? -8.093 -14.353 -7.044 1.00 93.25 243 GLY A C 1
ATOM 1881 O O . GLY A 1 243 ? -9.134 -14.254 -6.398 1.00 93.25 243 GLY A O 1
ATOM 1882 N N . ALA A 1 244 ? -7.021 -13.602 -6.782 1.00 94.88 244 ALA A N 1
ATOM 1883 C CA . ALA A 1 244 ? -6.992 -12.544 -5.781 1.00 94.88 244 ALA A CA 1
ATOM 1884 C C . ALA A 1 244 ? -7.597 -11.240 -6.326 1.00 94.88 244 ALA A C 1
ATOM 1886 O O . ALA A 1 244 ? -7.394 -10.861 -7.483 1.00 94.88 244 ALA A O 1
ATOM 1887 N N . SER A 1 245 ? -8.305 -10.503 -5.471 1.00 94.69 245 SER A N 1
ATOM 1888 C CA . SER A 1 245 ? -8.778 -9.156 -5.800 1.00 94.69 245 SER A CA 1
ATOM 1889 C C . SER A 1 245 ? -7.630 -8.155 -5.735 1.00 94.69 245 SER A C 1
ATOM 1891 O O . SER A 1 245 ? -6.870 -8.141 -4.772 1.00 94.69 245 SER A O 1
ATOM 1893 N N . PHE A 1 246 ? -7.536 -7.276 -6.729 1.00 94.62 246 PHE A N 1
ATOM 1894 C CA . PHE A 1 246 ? -6.506 -6.242 -6.800 1.00 94.62 246 PHE A CA 1
ATOM 1895 C C . PHE A 1 246 ? -7.116 -4.844 -6.636 1.00 94.62 246 PHE A C 1
ATOM 1897 O O . PHE A 1 246 ? -8.085 -4.506 -7.325 1.00 94.62 246 PHE A O 1
ATOM 1904 N N . ILE A 1 247 ? -6.560 -4.051 -5.716 1.00 94.75 247 ILE A N 1
ATOM 1905 C CA . ILE A 1 247 ? -7.035 -2.711 -5.352 1.00 94.75 247 ILE A CA 1
ATOM 1906 C C . ILE A 1 247 ? -5.839 -1.739 -5.288 1.00 94.75 247 ILE A C 1
ATOM 1908 O O . ILE A 1 247 ? -5.158 -1.670 -4.259 1.00 94.75 247 ILE A O 1
ATOM 1912 N N . PRO A 1 248 ? -5.560 -0.971 -6.356 1.00 93.56 248 PRO A N 1
ATOM 1913 C CA . PRO A 1 248 ? -4.550 0.078 -6.315 1.00 93.56 248 PRO A CA 1
ATOM 1914 C C . PRO A 1 248 ? -5.037 1.298 -5.521 1.00 93.56 248 PRO A C 1
ATOM 1916 O O . PRO A 1 248 ? -6.216 1.663 -5.548 1.00 93.56 248 PRO A O 1
ATOM 1919 N N . VAL A 1 249 ? -4.104 1.941 -4.824 1.00 90.81 249 VAL A N 1
ATOM 1920 C CA . VAL A 1 249 ? -4.297 3.155 -4.033 1.00 90.81 249 VAL A CA 1
ATOM 1921 C C . VAL A 1 249 ? -3.494 4.282 -4.659 1.00 90.81 249 VAL A C 1
ATOM 1923 O O . VAL A 1 249 ? -2.275 4.203 -4.790 1.00 90.81 249 VAL A O 1
ATOM 1926 N N . GLN A 1 250 ? -4.191 5.352 -5.012 1.00 86.25 250 GLN A N 1
ATOM 1927 C CA . GLN A 1 250 ? -3.611 6.557 -5.589 1.00 86.25 250 GLN A CA 1
ATOM 1928 C C . GLN A 1 250 ? -3.084 7.464 -4.475 1.00 86.25 250 GLN A C 1
ATOM 1930 O O . GLN A 1 250 ? -3.742 8.420 -4.070 1.00 86.25 250 GLN A O 1
ATOM 1935 N N . SER A 1 251 ? -1.920 7.139 -3.919 1.00 73.25 251 SER A N 1
ATOM 1936 C CA . SER A 1 251 ? -1.162 8.009 -3.007 1.00 73.25 251 SER A CA 1
ATOM 1937 C C . SER A 1 251 ? -0.470 9.075 -3.871 1.00 73.25 251 SER A C 1
ATOM 1939 O O . SER A 1 251 ? 0.332 8.665 -4.701 1.00 73.25 251 SER A O 1
ATOM 1941 N N . PRO A 1 252 ? -0.778 10.392 -3.810 1.00 61.53 252 PRO A N 1
ATOM 1942 C CA . PRO A 1 252 ? -1.082 11.220 -2.632 1.00 61.53 252 PRO A CA 1
ATOM 1943 C C . PRO A 1 252 ? -2.545 11.703 -2.512 1.00 61.53 252 PRO A C 1
ATOM 1945 O O . PRO A 1 252 ? -2.826 12.714 -1.868 1.00 61.53 252 PRO A O 1
ATOM 1948 N N . GLY A 1 253 ? -3.502 11.022 -3.141 1.00 56.22 253 GLY A N 1
ATOM 1949 C CA . GLY A 1 253 ? -4.907 11.447 -3.164 1.00 56.22 253 GLY A CA 1
ATOM 1950 C C . GLY A 1 253 ? -5.228 12.495 -4.231 1.00 56.22 253 GLY A C 1
ATOM 1951 O O . GLY A 1 253 ? -6.313 13.073 -4.218 1.00 56.22 253 GLY A O 1
ATOM 1952 N N . ILE A 1 254 ? -4.309 12.717 -5.165 1.00 54.03 254 ILE A N 1
ATOM 1953 C CA . ILE A 1 254 ? -4.496 13.497 -6.388 1.00 54.03 254 ILE A CA 1
ATOM 1954 C C . ILE A 1 254 ? -4.323 12.494 -7.534 1.00 54.03 254 ILE A C 1
ATOM 1956 O O . ILE A 1 254 ? -3.433 11.647 -7.437 1.00 54.03 254 ILE A O 1
ATOM 1960 N N . PRO A 1 255 ? -5.175 12.503 -8.572 1.00 52.56 255 PRO A N 1
ATOM 1961 C CA . PRO A 1 255 ? -4.949 11.634 -9.708 1.00 52.56 255 PRO A CA 1
ATOM 1962 C C . PRO A 1 255 ? -3.674 12.113 -10.390 1.00 52.56 255 PRO A C 1
ATOM 1964 O O . PRO A 1 255 ? -3.566 13.280 -10.764 1.00 52.56 255 PRO A O 1
ATOM 1967 N N . GLU A 1 256 ? -2.711 11.215 -10.549 1.00 54.59 256 GLU A N 1
ATOM 1968 C CA . GLU A 1 256 ? -1.633 11.462 -11.491 1.00 54.59 256 GLU A CA 1
ATOM 1969 C C . GLU A 1 256 ? -2.288 11.578 -12.870 1.00 54.59 256 GLU A C 1
ATOM 1971 O O . GLU A 1 256 ? -3.005 10.672 -13.313 1.00 54.59 256 GLU A O 1
ATOM 1976 N N . ASP A 1 257 ? -2.154 12.742 -13.508 1.00 46.97 257 ASP A N 1
ATOM 1977 C CA . ASP A 1 257 ? -2.755 12.963 -14.813 1.00 46.97 257 ASP A CA 1
ATOM 1978 C C . ASP A 1 257 ? -2.002 12.152 -15.872 1.00 46.97 257 ASP A C 1
ATOM 1980 O O . ASP A 1 257 ? -1.076 12.614 -16.536 1.00 46.97 257 ASP A O 1
ATOM 1984 N N . HIS A 1 258 ? -2.404 10.894 -16.021 1.00 46.19 258 HIS A N 1
ATOM 1985 C CA . HIS A 1 258 ? -1.934 10.030 -17.091 1.00 46.19 258 HIS A CA 1
ATOM 1986 C C . HIS A 1 258 ? -2.675 10.296 -18.413 1.00 46.19 258 HIS A C 1
ATOM 1988 O O . HIS A 1 258 ? -2.402 9.605 -19.395 1.00 46.19 2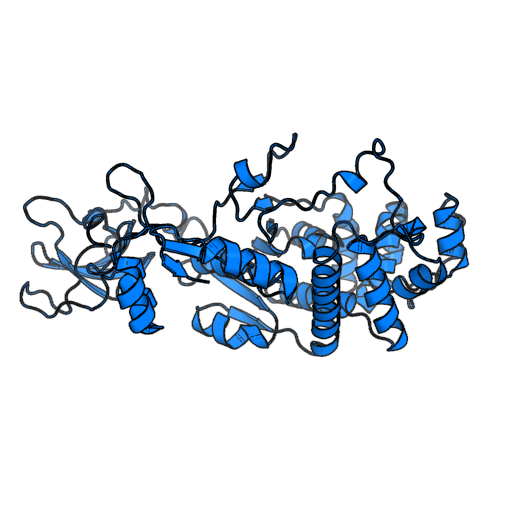58 HIS A O 1
ATOM 1994 N N . SER A 1 259 ? -3.619 11.252 -18.484 1.00 39.56 259 SER A N 1
ATOM 1995 C CA . SER A 1 259 ? -4.327 11.569 -19.738 1.00 39.56 259 SER A CA 1
ATOM 1996 C C . SER A 1 259 ? -3.374 12.092 -20.818 1.00 39.56 259 SER A C 1
ATOM 1998 O O . SER A 1 259 ? -3.596 11.839 -22.004 1.00 39.56 259 SER A O 1
ATOM 2000 N N . HIS A 1 260 ? -2.229 12.653 -20.408 1.00 38.94 260 HIS A N 1
ATOM 2001 C CA . HIS A 1 260 ? -1.096 12.972 -21.279 1.00 38.94 260 HIS A CA 1
ATOM 2002 C C . HIS A 1 260 ? -0.532 11.766 -22.054 1.00 38.94 260 HIS A C 1
ATOM 2004 O O . HIS A 1 260 ? 0.108 11.965 -23.080 1.00 38.94 260 HIS A O 1
ATOM 2010 N N . PHE A 1 261 ? -0.798 10.528 -21.622 1.00 36.59 261 PHE A N 1
ATOM 2011 C CA . PHE A 1 261 ? -0.399 9.308 -22.333 1.00 36.59 261 PHE A CA 1
ATOM 2012 C C . PHE A 1 261 ? -1.498 8.713 -23.227 1.00 36.59 261 PHE A C 1
ATOM 2014 O O . PHE A 1 261 ? -1.193 7.873 -24.071 1.00 36.59 261 PHE A O 1
ATOM 2021 N N . LYS A 1 262 ? -2.773 9.093 -23.048 1.00 35.38 262 LYS A N 1
ATOM 2022 C CA . LYS A 1 262 ? -3.909 8.442 -23.733 1.00 35.38 262 LYS A CA 1
ATOM 2023 C C . LYS A 1 262 ? -4.580 9.293 -24.807 1.00 35.38 262 LYS A C 1
ATOM 2025 O O . LYS A 1 262 ? -5.173 8.719 -25.718 1.00 35.38 262 LYS A O 1
ATOM 2030 N N . GLU A 1 263 ? -4.465 10.619 -24.760 1.00 33.47 263 GLU A N 1
ATOM 2031 C CA . GLU A 1 263 ? -5.078 11.489 -25.767 1.00 33.47 263 GLU A CA 1
ATOM 2032 C C . GLU A 1 263 ? -4.035 12.348 -26.483 1.00 33.47 263 GLU A C 1
ATOM 2034 O O . GLU A 1 263 ? -3.560 13.361 -25.975 1.00 33.47 263 GLU A O 1
ATOM 2039 N N . GLY A 1 264 ? -3.715 11.965 -27.723 1.00 38.09 264 GLY A N 1
ATOM 2040 C CA . GLY A 1 264 ? -2.817 12.682 -28.637 1.00 38.09 264 GLY A CA 1
ATOM 2041 C C . GLY A 1 264 ? -3.336 14.042 -29.128 1.00 38.09 264 GLY A C 1
ATOM 2042 O O . GLY A 1 264 ? -3.195 14.358 -30.306 1.00 38.09 264 GLY A O 1
ATOM 2043 N N . LYS A 1 265 ? -3.976 14.841 -28.265 1.00 31.86 265 LYS A N 1
ATOM 2044 C CA . LYS A 1 265 ? -4.468 16.191 -28.590 1.00 31.86 265 LYS A CA 1
ATOM 2045 C C . LYS A 1 265 ? -3.738 17.326 -27.869 1.00 31.86 265 LYS A C 1
ATOM 2047 O O . LYS A 1 265 ? -3.930 18.481 -28.239 1.00 31.86 265 LYS A O 1
ATOM 2052 N N . GLY A 1 266 ? -2.847 17.027 -26.926 1.00 40.84 266 GLY A N 1
ATOM 2053 C CA . GLY A 1 266 ? -1.807 17.964 -26.493 1.00 40.84 266 GLY A CA 1
ATOM 2054 C C . GLY A 1 266 ? -0.518 17.727 -27.278 1.00 40.84 266 GLY A C 1
ATOM 2055 O O . GLY A 1 266 ? -0.241 16.592 -27.658 1.00 40.84 266 GLY A O 1
ATOM 2056 N N . LYS A 1 267 ? 0.301 18.765 -27.499 1.00 40.12 267 LYS A N 1
ATOM 2057 C CA . LYS A 1 267 ? 1.717 18.601 -27.881 1.00 40.12 267 LYS A CA 1
ATOM 2058 C C . LYS A 1 267 ? 2.471 17.935 -26.716 1.00 40.12 267 LYS A C 1
ATOM 2060 O O . LYS A 1 267 ? 3.231 18.591 -26.020 1.00 40.12 267 LYS A O 1
ATOM 2065 N N . SER A 1 268 ? 2.193 16.667 -26.443 1.00 41.81 268 SER A N 1
ATOM 2066 C CA . SER A 1 268 ? 2.997 15.847 -25.547 1.00 41.81 268 SER A CA 1
ATOM 2067 C C . SER A 1 268 ? 4.240 15.443 -26.330 1.00 41.81 268 SER A C 1
ATOM 2069 O O . SER A 1 268 ? 4.155 14.821 -27.391 1.00 41.81 268 SER A O 1
ATOM 2071 N N . SER A 1 269 ? 5.402 15.849 -25.832 1.00 50.06 269 SER A N 1
ATOM 2072 C CA . SER A 1 269 ? 6.645 15.158 -26.127 1.00 50.06 269 SER A CA 1
ATOM 2073 C C . SER A 1 269 ? 6.489 13.739 -25.592 1.00 50.06 269 SER A C 1
ATOM 2075 O O . SER A 1 269 ? 6.298 13.518 -24.400 1.00 50.06 269 SER A O 1
ATOM 2077 N N . ASP A 1 270 ? 6.490 12.770 -26.499 1.00 58.78 270 ASP A N 1
ATOM 2078 C CA . ASP A 1 270 ? 6.684 11.371 -26.150 1.00 58.78 270 ASP A CA 1
ATOM 2079 C C . ASP A 1 270 ? 7.953 11.287 -25.279 1.00 58.78 270 ASP A C 1
ATOM 2081 O O . ASP A 1 270 ? 9.021 11.682 -25.757 1.00 58.78 270 ASP A O 1
ATOM 2085 N N . PRO A 1 271 ? 7.879 10.828 -24.018 1.00 53.78 271 PRO A N 1
ATOM 2086 C CA . PRO A 1 271 ? 9.028 10.840 -23.115 1.00 53.78 271 PRO A CA 1
ATOM 2087 C C . PRO A 1 271 ? 10.214 10.023 -23.644 1.00 53.78 271 PRO A C 1
ATOM 2089 O O . PRO A 1 271 ? 11.364 10.302 -23.308 1.00 53.78 271 PRO A O 1
ATOM 2092 N N . SER A 1 272 ? 9.957 9.040 -24.518 1.00 58.03 272 SER A N 1
ATOM 2093 C CA . SER A 1 272 ? 11.012 8.284 -25.209 1.00 58.03 272 SER A CA 1
ATOM 2094 C C . SER A 1 272 ? 11.816 9.135 -26.204 1.00 58.03 272 SER A C 1
ATOM 2096 O O . SER A 1 272 ? 12.941 8.778 -26.560 1.00 58.03 272 SER A O 1
ATOM 2098 N N . LYS A 1 273 ? 11.263 10.283 -26.616 1.00 64.00 273 LYS A N 1
ATOM 2099 C CA . LYS A 1 273 ? 11.897 11.296 -27.469 1.00 64.00 273 LYS A CA 1
ATOM 2100 C C . LYS A 1 273 ? 12.562 12.422 -26.673 1.00 64.00 273 LYS A C 1
ATOM 2102 O O . LYS A 1 273 ? 13.323 13.182 -27.261 1.00 64.00 273 LYS A O 1
ATOM 2107 N N . GLU A 1 274 ? 12.301 12.535 -25.367 1.00 68.38 274 GLU A N 1
ATOM 2108 C CA . GLU A 1 274 ? 12.921 13.543 -24.486 1.00 68.38 274 GLU A CA 1
ATOM 2109 C C . GLU A 1 274 ? 14.324 13.144 -24.014 1.00 68.38 274 GLU A C 1
ATOM 2111 O O . GLU A 1 274 ? 15.113 13.998 -23.610 1.00 68.38 274 GLU A O 1
ATOM 2116 N N . LEU A 1 275 ? 14.643 11.848 -24.035 1.00 76.25 275 LEU A N 1
ATOM 2117 C CA . LEU A 1 275 ? 15.925 11.327 -23.571 1.00 76.25 275 LEU A CA 1
ATOM 2118 C C . LEU A 1 275 ? 16.815 10.882 -24.737 1.00 76.25 275 LEU A C 1
ATOM 2120 O O . LEU A 1 275 ? 16.317 10.283 -25.694 1.00 76.25 275 LEU A O 1
ATOM 2124 N N . PRO A 1 276 ? 18.145 11.079 -24.638 1.00 86.38 276 PRO A N 1
ATOM 2125 C CA . PRO A 1 276 ? 19.078 10.509 -25.600 1.00 86.38 276 PRO A CA 1
ATOM 2126 C C . PRO A 1 276 ? 18.896 8.982 -25.706 1.00 86.38 276 PRO A C 1
ATOM 2128 O O . PRO A 1 276 ? 18.783 8.315 -24.665 1.00 86.38 276 PRO A O 1
ATOM 2131 N N . PRO A 1 277 ? 18.904 8.397 -26.921 1.00 86.62 277 PRO A N 1
ATOM 2132 C CA . PRO A 1 277 ? 18.770 6.953 -27.123 1.00 86.62 277 PRO A CA 1
ATOM 2133 C C . PRO A 1 277 ? 19.754 6.116 -26.300 1.00 86.62 277 PRO A C 1
ATOM 2135 O O . PRO A 1 277 ? 19.434 4.999 -25.911 1.00 86.62 277 PRO A O 1
ATOM 2138 N N . GLU A 1 278 ? 20.931 6.655 -25.994 1.00 88.31 278 GLU A N 1
ATOM 2139 C CA . GLU A 1 278 ? 21.963 6.027 -25.173 1.00 88.31 278 GLU A CA 1
ATOM 2140 C C . GLU A 1 278 ? 21.521 5.873 -23.710 1.00 88.31 278 GLU A C 1
ATOM 2142 O O . GLU A 1 278 ? 21.752 4.831 -23.093 1.00 88.31 278 GLU A O 1
ATOM 2147 N N . VAL A 1 279 ? 20.835 6.879 -23.157 1.00 85.62 279 VAL A N 1
ATOM 2148 C CA . VAL A 1 279 ? 20.280 6.831 -21.795 1.00 85.62 279 VAL A CA 1
ATOM 2149 C C . VAL A 1 279 ? 19.137 5.821 -21.735 1.00 85.62 279 VAL A C 1
ATOM 2151 O O . VAL A 1 279 ? 19.084 5.003 -20.818 1.00 85.62 279 VAL A O 1
ATOM 2154 N N . MET A 1 280 ? 18.264 5.827 -22.744 1.00 83.88 280 MET A N 1
ATOM 2155 C CA . MET A 1 280 ? 17.158 4.875 -22.876 1.00 83.88 280 MET A CA 1
ATOM 2156 C C . MET A 1 280 ? 17.645 3.432 -23.023 1.00 83.88 280 MET A C 1
ATOM 2158 O O . MET A 1 280 ? 17.171 2.541 -22.316 1.00 83.88 280 MET A O 1
ATOM 2162 N N . ALA A 1 281 ? 18.615 3.199 -23.906 1.00 85.62 281 ALA A N 1
ATOM 2163 C CA . ALA A 1 281 ? 19.246 1.901 -24.125 1.00 85.62 281 ALA A CA 1
ATOM 2164 C C . ALA A 1 281 ? 19.827 1.350 -22.824 1.00 85.62 281 ALA A C 1
ATOM 2166 O O . ALA A 1 281 ? 19.591 0.203 -22.456 1.00 85.62 281 ALA A O 1
ATOM 2167 N N . LYS A 1 282 ? 20.506 2.207 -22.064 1.00 85.81 282 LYS A N 1
ATOM 2168 C CA . LYS A 1 282 ? 21.066 1.854 -20.767 1.00 85.81 282 LYS A CA 1
ATOM 2169 C C . LYS A 1 282 ? 19.995 1.544 -19.724 1.00 85.81 282 LYS A C 1
ATOM 2171 O O . LYS A 1 282 ? 20.067 0.500 -19.089 1.00 85.81 282 LYS A O 1
ATOM 2176 N N . ALA A 1 283 ? 18.982 2.398 -19.576 1.00 83.56 283 ALA A N 1
ATOM 2177 C CA . ALA A 1 283 ? 17.898 2.209 -18.608 1.00 83.56 283 ALA A CA 1
ATOM 2178 C C . ALA A 1 283 ? 17.055 0.951 -18.885 1.00 83.56 283 ALA A C 1
ATOM 2180 O O . ALA A 1 283 ? 16.552 0.320 -17.957 1.00 83.56 283 ALA A O 1
ATOM 2181 N N . THR A 1 284 ? 16.898 0.575 -20.155 1.00 83.75 284 THR A N 1
ATOM 2182 C CA . THR A 1 284 ? 16.109 -0.591 -20.592 1.00 83.75 284 THR A CA 1
ATOM 2183 C C . THR A 1 284 ? 16.953 -1.861 -20.759 1.00 83.75 284 THR A C 1
ATOM 2185 O O . THR A 1 284 ? 16.423 -2.972 -20.720 1.00 83.75 284 THR A O 1
ATOM 2188 N N . GLY A 1 285 ? 18.265 -1.723 -20.951 1.00 83.31 285 GLY A N 1
ATOM 2189 C CA . GLY A 1 285 ? 19.145 -2.797 -21.414 1.00 83.31 285 GLY A CA 1
ATOM 2190 C C . GLY A 1 285 ? 18.929 -3.184 -22.887 1.00 83.31 285 GLY A C 1
ATOM 2191 O O . GLY A 1 285 ? 19.365 -4.258 -23.302 1.00 83.31 285 GLY A O 1
ATOM 2192 N N . LEU A 1 286 ? 18.233 -2.352 -23.673 1.00 83.12 286 LEU A N 1
ATOM 2193 C CA . LEU A 1 286 ? 18.049 -2.540 -25.115 1.00 83.12 286 LEU A CA 1
ATOM 2194 C C . LEU A 1 286 ? 19.242 -1.975 -25.904 1.00 83.12 286 LEU A C 1
ATOM 2196 O O . LEU A 1 286 ? 19.832 -0.985 -25.478 1.00 83.12 286 LEU A O 1
ATOM 2200 N N . PRO A 1 287 ? 19.584 -2.535 -27.079 1.00 84.75 287 PRO A N 1
ATOM 2201 C CA . PRO A 1 287 ? 20.547 -1.909 -27.984 1.00 84.75 287 PRO A CA 1
ATOM 2202 C C . PRO A 1 287 ? 20.101 -0.501 -28.405 1.00 84.75 287 PRO A C 1
ATOM 2204 O O . PRO A 1 287 ? 18.913 -0.260 -28.636 1.00 84.75 287 PRO A O 1
ATOM 2207 N N . VAL A 1 288 ? 21.052 0.422 -28.565 1.00 87.19 288 VAL A N 1
ATOM 2208 C CA . VAL A 1 288 ? 20.776 1.811 -28.984 1.00 87.19 288 VAL A CA 1
ATOM 2209 C C . VAL A 1 288 ? 20.067 1.847 -30.339 1.00 87.19 288 VAL A C 1
ATOM 2211 O O . VAL A 1 288 ? 19.180 2.667 -30.558 1.00 87.19 288 VAL A O 1
ATOM 2214 N N . GLU A 1 289 ? 20.409 0.930 -31.239 1.00 84.25 289 GLU A N 1
ATOM 2215 C CA . GLU A 1 289 ? 19.816 0.797 -32.570 1.00 84.25 289 GLU A CA 1
ATOM 2216 C C . GLU A 1 289 ? 18.337 0.408 -32.493 1.00 84.25 289 GLU A C 1
ATOM 2218 O O . GLU A 1 289 ? 17.534 0.898 -33.284 1.00 84.25 289 GLU A O 1
ATOM 2223 N N . VAL A 1 290 ? 17.970 -0.432 -31.518 1.00 82.31 290 VAL A N 1
ATOM 2224 C CA . VAL A 1 290 ? 16.577 -0.827 -31.264 1.00 82.31 290 VAL A CA 1
ATOM 2225 C C . VAL A 1 290 ? 15.786 0.378 -30.766 1.00 82.31 290 VAL A C 1
ATOM 2227 O O . VAL A 1 290 ? 14.716 0.654 -31.296 1.00 82.31 290 VAL A O 1
ATOM 2230 N N . ILE A 1 291 ? 16.331 1.145 -29.816 1.00 82.50 291 ILE A N 1
ATOM 2231 C CA . ILE A 1 291 ? 15.687 2.375 -29.331 1.00 82.50 291 ILE A CA 1
ATOM 2232 C C . ILE A 1 291 ? 15.508 3.394 -30.463 1.00 82.50 291 ILE A C 1
ATOM 2234 O O . ILE A 1 291 ? 14.414 3.923 -30.642 1.00 82.50 291 ILE A O 1
ATOM 2238 N N . LYS A 1 292 ? 16.552 3.644 -31.264 1.00 84.88 292 LYS A N 1
ATOM 2239 C CA . LYS A 1 292 ? 16.479 4.563 -32.414 1.00 84.88 292 LYS A CA 1
ATOM 2240 C C . LYS A 1 292 ? 15.397 4.132 -33.400 1.00 84.88 292 LYS A C 1
ATOM 2242 O O . LYS A 1 292 ? 14.587 4.951 -33.817 1.00 84.88 292 LYS A O 1
ATOM 2247 N N . ALA A 1 293 ? 15.342 2.843 -33.716 1.00 81.50 293 ALA A N 1
ATOM 2248 C CA . ALA A 1 293 ? 14.344 2.299 -34.621 1.00 81.50 293 ALA A CA 1
ATOM 2249 C C . ALA A 1 293 ? 12.907 2.419 -34.079 1.00 81.50 293 ALA A C 1
ATOM 2251 O O . ALA A 1 293 ? 12.003 2.762 -34.841 1.00 81.50 293 ALA A O 1
ATOM 2252 N N . LEU A 1 294 ? 12.695 2.192 -32.777 1.00 78.31 294 LEU A N 1
ATOM 2253 C CA . LEU A 1 294 ? 11.396 2.401 -32.126 1.00 78.31 294 LEU A CA 1
ATOM 2254 C C . LEU A 1 294 ? 10.981 3.879 -32.152 1.00 78.31 294 LEU A C 1
ATOM 2256 O O . LEU A 1 294 ? 9.841 4.182 -32.497 1.00 78.31 294 LEU A O 1
ATOM 2260 N N . ASN A 1 295 ? 11.910 4.802 -31.884 1.00 79.25 295 ASN A N 1
ATOM 2261 C CA . ASN A 1 295 ? 11.654 6.246 -31.947 1.00 79.25 295 ASN A CA 1
ATOM 2262 C C . ASN A 1 295 ? 11.298 6.722 -33.371 1.00 79.25 295 ASN A C 1
ATOM 2264 O O . ASN A 1 295 ? 10.557 7.694 -33.536 1.00 79.25 295 ASN A O 1
ATOM 2268 N N . GLU A 1 296 ? 11.796 6.023 -34.394 1.00 83.38 296 GLU A N 1
ATOM 2269 C CA . GLU A 1 296 ? 11.461 6.214 -35.813 1.00 83.38 296 GLU A CA 1
ATOM 2270 C C . GLU A 1 296 ? 10.140 5.533 -36.231 1.00 83.38 296 GLU A C 1
ATOM 2272 O O . GLU A 1 296 ? 9.725 5.660 -37.383 1.00 83.38 296 GLU A O 1
ATOM 2277 N N . GLY A 1 297 ? 9.469 4.812 -35.324 1.00 78.31 297 GLY A N 1
ATOM 2278 C CA . GLY A 1 297 ? 8.210 4.115 -35.595 1.00 78.31 297 GLY A CA 1
ATOM 2279 C C . GLY A 1 297 ? 8.361 2.830 -36.414 1.00 78.31 297 GLY A C 1
ATOM 2280 O O . GLY A 1 297 ? 7.403 2.402 -37.058 1.00 78.31 297 GLY A O 1
ATOM 2281 N N . LYS A 1 298 ? 9.554 2.219 -36.432 1.00 79.25 298 LYS A N 1
ATOM 2282 C CA . LYS A 1 298 ? 9.770 0.939 -37.120 1.00 79.25 298 LYS A CA 1
ATOM 2283 C C . LYS A 1 298 ? 9.056 -0.200 -36.394 1.00 79.25 298 LYS A C 1
ATOM 2285 O O . LYS A 1 298 ? 8.948 -0.204 -35.171 1.00 79.25 298 LYS A O 1
ATOM 2290 N N . ASP A 1 299 ? 8.610 -1.183 -37.173 1.00 73.00 299 ASP A N 1
ATOM 2291 C CA . ASP A 1 299 ? 7.926 -2.375 -36.672 1.00 73.00 299 ASP A CA 1
ATOM 2292 C C . ASP A 1 299 ? 8.842 -3.167 -35.711 1.00 73.00 299 ASP A C 1
ATOM 2294 O O . ASP A 1 299 ? 9.906 -3.633 -36.139 1.00 73.00 299 ASP A O 1
ATOM 2298 N N . PRO A 1 300 ? 8.447 -3.355 -34.433 1.00 66.50 300 PRO A N 1
ATOM 2299 C CA . PRO A 1 300 ? 9.219 -4.115 -33.452 1.00 66.50 300 PRO A CA 1
ATOM 2300 C C . PRO A 1 300 ? 9.575 -5.539 -33.900 1.00 66.50 300 PRO A C 1
ATOM 2302 O O . PRO A 1 300 ? 10.608 -6.064 -33.486 1.00 66.50 300 PRO A O 1
ATOM 2305 N N . SER A 1 301 ? 8.762 -6.161 -34.764 1.00 67.06 301 SER A N 1
ATOM 2306 C CA . SER A 1 301 ? 9.005 -7.516 -35.281 1.00 67.06 301 SER A CA 1
ATOM 2307 C C . SER A 1 301 ? 10.218 -7.611 -36.216 1.00 67.06 301 SER A C 1
ATOM 2309 O O . SER A 1 301 ? 10.740 -8.703 -36.440 1.00 67.06 301 SER A O 1
ATOM 2311 N N . GLN A 1 302 ? 10.691 -6.475 -36.735 1.00 69.12 302 GLN A N 1
ATOM 2312 C CA . GLN A 1 302 ? 11.811 -6.381 -37.676 1.00 69.12 302 GLN A CA 1
ATOM 2313 C C . GLN A 1 302 ? 13.127 -5.965 -37.002 1.00 69.12 302 GLN A C 1
ATOM 2315 O O . GLN A 1 302 ? 14.161 -5.864 -37.666 1.00 69.12 302 GLN A O 1
ATOM 2320 N N . LEU A 1 303 ? 13.105 -5.697 -35.694 1.00 70.38 303 LEU A N 1
ATOM 2321 C CA . LEU A 1 303 ? 14.273 -5.235 -34.949 1.00 70.38 303 LEU A CA 1
ATOM 2322 C C . LEU A 1 303 ? 15.183 -6.406 -34.549 1.00 70.38 303 LEU A C 1
ATOM 2324 O O . LEU A 1 303 ? 14.702 -7.525 -34.349 1.00 70.38 303 LEU A O 1
ATOM 2328 N N . PRO A 1 304 ? 16.504 -6.175 -34.399 1.00 66.69 304 PRO A N 1
ATOM 2329 C CA . PRO A 1 304 ? 17.409 -7.181 -33.861 1.00 66.69 304 PRO A CA 1
ATOM 2330 C C . PRO A 1 304 ? 16.872 -7.716 -32.533 1.00 66.69 304 PRO A C 1
ATOM 2332 O O . PRO A 1 304 ? 16.514 -6.934 -31.649 1.00 66.69 304 PRO A O 1
ATOM 2335 N N . GLN A 1 305 ? 16.841 -9.042 -32.374 1.00 67.44 305 GLN A N 1
ATOM 2336 C CA . GLN A 1 305 ? 16.450 -9.635 -31.100 1.00 67.44 305 GLN A CA 1
ATOM 2337 C C . GLN A 1 305 ? 17.451 -9.210 -30.027 1.00 67.44 305 GLN A C 1
ATOM 2339 O O . GLN A 1 305 ? 18.605 -9.643 -30.008 1.00 67.44 305 GLN A O 1
ATOM 2344 N N . ALA A 1 306 ? 17.001 -8.335 -29.134 1.00 66.44 306 ALA A N 1
ATOM 2345 C CA . ALA A 1 306 ? 17.775 -7.946 -27.975 1.00 66.44 306 ALA A CA 1
ATOM 2346 C C . ALA A 1 306 ? 17.984 -9.172 -27.076 1.00 66.44 306 ALA A C 1
ATOM 2348 O O . ALA A 1 306 ? 17.065 -9.964 -26.851 1.00 66.44 306 ALA A O 1
ATOM 2349 N N . ASN A 1 307 ? 19.197 -9.330 -26.542 1.00 74.75 307 ASN A N 1
ATOM 2350 C CA . ASN A 1 307 ? 19.467 -10.382 -25.572 1.00 74.75 307 ASN A CA 1
ATOM 2351 C C . ASN A 1 307 ? 18.679 -10.085 -24.291 1.00 74.75 307 ASN A C 1
ATOM 2353 O O . ASN A 1 307 ? 19.105 -9.297 -23.447 1.00 74.75 307 ASN A O 1
ATOM 2357 N N . SER A 1 308 ? 17.542 -10.756 -24.134 1.00 68.75 308 SER A N 1
ATOM 2358 C CA . SER A 1 308 ? 16.622 -10.577 -23.012 1.00 68.75 308 SER A CA 1
ATOM 2359 C C . SER A 1 308 ? 17.250 -10.866 -21.646 1.00 68.75 308 SER A C 1
ATOM 2361 O O . SER A 1 308 ? 16.677 -10.508 -20.623 1.00 68.75 308 SER A O 1
ATOM 2363 N N . GLN A 1 309 ? 18.421 -11.516 -21.596 1.00 71.12 309 GLN A N 1
ATOM 2364 C CA . GLN A 1 309 ? 19.161 -11.714 -20.348 1.00 71.12 309 GLN A CA 1
ATOM 2365 C C . GLN A 1 309 ? 19.801 -10.426 -19.814 1.00 71.12 309 GLN A C 1
ATOM 2367 O O . GLN A 1 309 ? 20.055 -10.349 -18.614 1.00 71.12 309 GLN A O 1
ATOM 2372 N N . ASN A 1 310 ? 20.028 -9.434 -20.678 1.00 78.69 310 ASN A N 1
ATOM 2373 C CA . ASN A 1 310 ? 20.653 -8.158 -20.324 1.00 78.69 310 ASN A CA 1
ATOM 2374 C C . ASN A 1 310 ? 19.630 -7.033 -20.107 1.00 78.69 310 ASN A C 1
ATOM 2376 O O . ASN A 1 310 ? 20.007 -5.945 -19.680 1.00 78.69 310 ASN A O 1
ATOM 2380 N N . MET A 1 311 ? 18.345 -7.285 -20.373 1.00 85.94 311 MET A N 1
ATOM 2381 C CA . MET A 1 311 ? 17.284 -6.304 -20.150 1.00 85.94 311 MET A CA 1
ATOM 2382 C C . MET A 1 311 ? 17.109 -6.005 -18.659 1.00 85.94 311 MET A C 1
ATOM 2384 O O . MET A 1 311 ? 17.162 -6.902 -17.802 1.00 85.94 311 MET A O 1
ATOM 2388 N N . THR A 1 312 ? 16.843 -4.739 -18.347 1.00 88.00 312 THR A N 1
ATOM 2389 C CA . THR A 1 312 ? 16.293 -4.368 -17.040 1.00 88.00 312 THR A CA 1
ATOM 2390 C C . THR A 1 312 ? 14.848 -4.849 -16.927 1.00 88.00 312 THR A C 1
ATOM 2392 O O . THR A 1 312 ? 14.225 -5.186 -17.937 1.00 88.00 312 THR A O 1
ATOM 2395 N N . LEU A 1 313 ? 14.279 -4.898 -15.717 1.00 87.81 313 LEU A N 1
ATOM 2396 C CA . LEU A 1 313 ? 12.859 -5.228 -15.571 1.00 87.81 313 LEU A CA 1
ATOM 2397 C C . LEU A 1 313 ? 11.995 -4.260 -16.383 1.00 87.81 313 LEU A C 1
ATOM 2399 O O . LEU A 1 313 ? 11.070 -4.699 -17.057 1.00 87.81 313 LEU A O 1
ATOM 2403 N N . PHE A 1 314 ? 12.337 -2.973 -16.357 1.00 85.50 314 PHE A N 1
ATOM 2404 C CA . PHE A 1 314 ? 11.635 -1.946 -17.114 1.00 85.50 314 PHE A CA 1
ATOM 2405 C C . PHE A 1 314 ? 11.658 -2.222 -18.625 1.00 85.50 314 PHE A C 1
ATOM 2407 O O . PHE A 1 314 ? 10.607 -2.249 -19.268 1.00 85.50 314 PHE A O 1
ATOM 2414 N N . GLY A 1 315 ? 12.839 -2.497 -19.193 1.00 82.31 315 GLY A N 1
ATOM 2415 C CA . GLY A 1 315 ? 12.960 -2.842 -20.613 1.00 82.31 315 GLY A CA 1
ATOM 2416 C C . GLY A 1 315 ? 12.224 -4.133 -20.970 1.00 82.31 315 GLY A C 1
ATOM 2417 O O . GLY A 1 315 ? 11.587 -4.222 -22.020 1.00 82.31 315 GLY A O 1
ATOM 2418 N N . LEU A 1 316 ? 12.242 -5.113 -20.066 1.00 83.50 316 LEU A N 1
ATOM 2419 C CA . LEU A 1 316 ? 11.523 -6.369 -20.230 1.00 83.50 316 LEU A CA 1
ATOM 2420 C C . LEU A 1 316 ? 10.003 -6.154 -20.277 1.00 83.50 316 LEU A C 1
ATOM 2422 O O . LEU A 1 316 ? 9.342 -6.674 -21.173 1.00 83.50 316 LEU A O 1
ATOM 2426 N N . THR A 1 317 ? 9.447 -5.372 -19.348 1.00 83.81 317 THR A N 1
ATOM 2427 C CA . THR A 1 317 ? 8.005 -5.088 -19.289 1.00 83.81 317 THR A CA 1
ATOM 2428 C C . THR A 1 317 ? 7.543 -4.230 -20.460 1.00 83.81 317 THR A C 1
ATOM 2430 O O . THR A 1 317 ? 6.501 -4.523 -21.038 1.00 83.81 317 THR A O 1
ATOM 2433 N N . ALA A 1 318 ? 8.345 -3.243 -20.871 1.00 80.19 318 ALA A N 1
ATOM 2434 C CA . ALA A 1 318 ? 8.068 -2.446 -22.065 1.00 80.19 318 ALA A CA 1
ATOM 2435 C C . ALA A 1 318 ? 8.052 -3.323 -23.329 1.00 80.19 318 ALA A C 1
ATOM 2437 O O . ALA A 1 318 ? 7.148 -3.214 -24.153 1.00 80.19 318 ALA A O 1
ATOM 2438 N N . THR A 1 319 ? 9.001 -4.261 -23.443 1.00 79.19 319 THR A N 1
ATOM 2439 C CA . THR A 1 319 ? 9.030 -5.231 -24.549 1.00 79.19 319 THR A CA 1
ATOM 2440 C C . THR A 1 319 ? 7.780 -6.109 -24.541 1.00 79.19 319 THR A C 1
ATOM 2442 O O . THR A 1 319 ? 7.141 -6.253 -25.575 1.00 79.19 319 THR A O 1
ATOM 2445 N N . ILE A 1 320 ? 7.387 -6.657 -23.383 1.00 81.69 320 ILE A N 1
ATOM 2446 C CA . ILE A 1 320 ? 6.177 -7.488 -23.245 1.00 81.69 320 ILE A CA 1
ATOM 2447 C C . ILE A 1 320 ? 4.919 -6.741 -23.710 1.00 81.69 320 ILE A C 1
ATOM 2449 O O . ILE A 1 320 ? 4.059 -7.342 -24.343 1.00 81.69 320 ILE A O 1
ATOM 2453 N N . GLN A 1 321 ? 4.813 -5.446 -23.408 1.00 77.31 321 GLN A N 1
ATOM 2454 C CA . GLN A 1 321 ? 3.673 -4.618 -23.813 1.00 77.31 321 GLN A CA 1
ATOM 2455 C C . GLN A 1 321 ? 3.675 -4.270 -25.311 1.00 77.31 321 GLN A C 1
ATOM 2457 O O . GLN A 1 321 ? 2.615 -3.990 -25.863 1.00 77.31 321 GLN A O 1
ATOM 2462 N N . ALA A 1 322 ? 4.842 -4.282 -25.963 1.00 75.00 322 ALA A N 1
ATOM 2463 C CA . ALA A 1 322 ? 5.003 -3.902 -27.366 1.00 75.00 322 ALA A CA 1
ATOM 2464 C C . ALA A 1 322 ? 4.932 -5.082 -28.354 1.00 75.00 322 ALA A C 1
ATOM 2466 O O . ALA A 1 322 ? 4.735 -4.862 -29.549 1.00 75.00 322 ALA A O 1
ATOM 2467 N N . ILE A 1 323 ? 5.118 -6.323 -27.892 1.00 73.94 323 ILE A N 1
ATOM 2468 C CA . ILE A 1 323 ? 5.095 -7.515 -28.755 1.00 73.94 323 ILE A CA 1
ATOM 2469 C C . ILE A 1 323 ? 3.678 -8.088 -28.926 1.00 73.94 323 ILE A C 1
ATOM 2471 O O . ILE A 1 323 ? 2.860 -7.989 -28.007 1.00 73.94 323 ILE A O 1
ATOM 2475 N N . PRO A 1 324 ? 3.378 -8.749 -30.063 1.00 76.44 324 PRO A N 1
ATOM 2476 C CA . PRO A 1 324 ? 2.093 -9.417 -30.244 1.00 76.44 324 PRO A CA 1
ATOM 2477 C C . PRO A 1 324 ? 1.850 -10.518 -29.188 1.00 76.44 324 PRO A C 1
ATOM 2479 O O . PRO A 1 324 ? 2.808 -11.193 -28.782 1.00 76.44 324 PRO A O 1
ATOM 2482 N N . PRO A 1 325 ? 0.593 -10.742 -28.744 1.00 79.44 325 PRO A N 1
ATOM 2483 C CA . PRO A 1 325 ? 0.266 -11.671 -27.658 1.00 79.44 325 PRO A CA 1
ATOM 2484 C C . PRO A 1 325 ? 0.818 -13.094 -27.820 1.00 79.44 325 PRO A C 1
ATOM 2486 O O . PRO A 1 325 ? 1.217 -13.724 -26.839 1.00 79.44 325 PRO A O 1
ATOM 2489 N N . GLU A 1 326 ? 0.889 -13.604 -29.048 1.00 78.69 326 GLU A N 1
ATOM 2490 C CA . GLU A 1 326 ? 1.414 -14.931 -29.376 1.00 78.69 326 GLU A CA 1
ATOM 2491 C C . GLU A 1 326 ? 2.914 -15.092 -29.069 1.00 78.69 326 GLU A C 1
ATOM 2493 O O . GLU A 1 326 ? 3.371 -16.209 -28.812 1.00 78.69 326 GLU A O 1
ATOM 2498 N N . PHE A 1 327 ? 3.673 -13.992 -29.014 1.00 79.00 327 PHE A N 1
ATOM 2499 C CA . PHE A 1 327 ? 5.106 -13.997 -28.699 1.00 79.00 327 PHE A CA 1
ATOM 2500 C C . PHE A 1 327 ? 5.406 -13.778 -27.215 1.00 79.00 327 PHE A C 1
ATOM 2502 O O . PHE A 1 327 ? 6.532 -14.028 -26.780 1.00 79.00 327 PHE A O 1
ATOM 2509 N N . ILE A 1 328 ? 4.415 -13.394 -26.400 1.00 80.75 328 ILE A N 1
ATOM 2510 C CA . ILE A 1 328 ? 4.598 -13.152 -24.958 1.00 80.75 328 ILE A CA 1
ATOM 2511 C C . ILE A 1 328 ? 5.212 -14.375 -24.255 1.00 80.75 328 ILE A C 1
ATOM 2513 O O . ILE A 1 328 ? 6.047 -14.230 -23.358 1.00 80.75 328 ILE A O 1
ATOM 2517 N N . GLY A 1 329 ? 4.874 -15.591 -24.701 1.00 78.31 329 GLY A N 1
ATOM 2518 C CA . GLY A 1 329 ? 5.426 -16.837 -24.165 1.00 78.31 329 GLY A CA 1
ATOM 2519 C C . GLY A 1 329 ? 6.961 -16.898 -24.178 1.00 78.31 329 GLY A C 1
ATOM 2520 O O . GLY A 1 329 ? 7.547 -17.469 -23.254 1.00 78.31 329 GLY A O 1
ATOM 2521 N N . MET A 1 330 ? 7.619 -16.249 -25.147 1.00 82.69 330 MET A N 1
ATOM 2522 C CA . MET A 1 330 ? 9.085 -16.178 -25.248 1.00 82.69 330 MET A CA 1
ATOM 2523 C C . MET A 1 330 ? 9.718 -15.407 -24.081 1.00 82.69 330 MET A C 1
ATOM 2525 O O . MET A 1 330 ? 10.846 -15.700 -23.683 1.00 82.69 330 MET A O 1
ATOM 2529 N N . MET A 1 331 ? 8.973 -14.482 -23.470 1.00 85.69 331 MET A N 1
ATOM 2530 C CA . MET A 1 331 ? 9.444 -13.656 -22.355 1.00 85.69 331 MET A CA 1
ATOM 2531 C C . MET A 1 331 ? 9.364 -14.374 -21.000 1.00 85.69 331 MET A C 1
ATOM 2533 O O . MET A 1 331 ? 9.912 -13.887 -20.012 1.00 85.69 331 MET A O 1
ATOM 2537 N N . THR A 1 332 ? 8.757 -15.567 -20.948 1.00 85.06 332 THR A N 1
ATOM 2538 C CA . THR A 1 332 ? 8.583 -16.356 -19.716 1.00 85.06 332 THR A CA 1
ATOM 2539 C C . THR A 1 332 ? 9.904 -16.669 -19.023 1.00 85.06 332 THR A C 1
ATOM 2541 O O . THR A 1 332 ? 10.047 -16.421 -17.827 1.00 85.06 332 THR A O 1
ATOM 2544 N N . GLY A 1 333 ? 10.873 -17.234 -19.751 1.00 85.88 333 GLY A N 1
ATOM 2545 C CA . GLY A 1 333 ? 12.177 -17.604 -19.191 1.00 85.88 333 GLY A CA 1
ATOM 2546 C C . GLY A 1 333 ? 12.954 -16.390 -18.663 1.00 85.88 333 GLY A C 1
ATOM 2547 O O . GLY A 1 333 ? 13.362 -16.404 -17.499 1.00 85.88 333 GLY A O 1
ATOM 2548 N N . PRO A 1 334 ? 13.124 -15.329 -19.475 1.00 86.69 334 PRO A N 1
ATOM 2549 C CA . PRO A 1 334 ? 13.750 -14.081 -19.044 1.00 86.69 334 PRO A CA 1
ATOM 2550 C C . PRO A 1 334 ? 13.087 -13.462 -17.809 1.00 86.69 334 PRO A C 1
ATOM 2552 O O . PRO A 1 334 ? 13.787 -13.161 -16.844 1.00 86.69 334 PRO A O 1
ATOM 2555 N N . LEU A 1 335 ? 11.753 -13.353 -17.786 1.00 87.81 335 LEU A N 1
ATOM 2556 C CA . LEU A 1 335 ? 11.004 -12.805 -16.651 1.00 87.81 335 LEU A CA 1
ATOM 2557 C C . LEU A 1 335 ? 11.168 -13.654 -15.388 1.00 87.81 335 LEU A C 1
ATOM 2559 O O . LEU A 1 335 ? 11.468 -13.118 -14.322 1.00 87.81 335 LEU A O 1
ATOM 2563 N N . ALA A 1 336 ? 11.032 -14.978 -15.513 1.00 89.69 336 ALA A N 1
ATOM 2564 C CA . ALA A 1 336 ? 11.216 -15.908 -14.404 1.00 89.69 336 ALA A CA 1
ATOM 2565 C C . ALA A 1 336 ? 12.617 -15.779 -13.793 1.00 89.69 336 ALA A C 1
ATOM 2567 O O . ALA A 1 336 ? 12.752 -15.659 -12.576 1.00 89.69 336 ALA A O 1
ATOM 2568 N N . LYS A 1 337 ? 13.659 -15.738 -14.634 1.00 90.06 337 LYS A N 1
ATOM 2569 C CA . LYS A 1 337 ? 15.045 -15.550 -14.188 1.00 90.06 337 LYS A CA 1
ATOM 2570 C C . LYS A 1 337 ? 15.228 -14.192 -13.508 1.00 90.06 337 LYS A C 1
ATOM 2572 O O . LYS A 1 337 ? 15.813 -14.136 -12.429 1.00 90.06 337 LYS A O 1
ATOM 2577 N N . LYS A 1 338 ? 14.715 -13.116 -14.114 1.00 90.25 338 LYS A N 1
ATOM 2578 C CA . LYS A 1 338 ? 14.884 -11.738 -13.633 1.00 90.25 338 LYS A CA 1
ATOM 2579 C C . LYS A 1 338 ? 14.234 -11.511 -12.267 1.00 90.25 338 LYS A C 1
ATOM 2581 O O . LYS A 1 338 ? 14.845 -10.907 -11.395 1.00 90.25 338 LYS A O 1
ATOM 2586 N N . LEU A 1 339 ? 13.027 -12.041 -12.074 1.00 90.56 339 LEU A N 1
ATOM 2587 C CA . LEU A 1 339 ? 12.248 -11.895 -10.839 1.00 90.56 339 LEU A CA 1
ATOM 2588 C C . LEU A 1 339 ? 12.458 -13.042 -9.843 1.00 90.56 339 LEU A C 1
ATOM 2590 O O . LEU A 1 339 ? 11.827 -13.052 -8.786 1.00 90.56 339 LEU A O 1
ATOM 2594 N N . LYS A 1 340 ? 13.344 -13.996 -10.161 1.00 90.69 340 LYS A N 1
ATOM 2595 C CA . LYS A 1 340 ? 13.623 -15.199 -9.358 1.00 90.69 340 LYS A CA 1
ATOM 2596 C C . LYS A 1 340 ? 12.346 -15.995 -9.040 1.00 90.69 340 LYS A C 1
ATOM 2598 O O . LYS A 1 340 ? 12.148 -16.456 -7.918 1.00 90.69 340 LYS A O 1
ATOM 2603 N N . LEU A 1 341 ? 11.472 -16.147 -10.035 1.00 91.00 341 LEU A N 1
ATOM 2604 C CA . LEU A 1 341 ? 10.186 -16.836 -9.914 1.00 91.00 341 LEU A CA 1
ATOM 2605 C C . LEU A 1 341 ? 10.234 -18.240 -10.523 1.00 91.00 341 LEU A C 1
ATOM 2607 O O . LEU A 1 341 ? 10.953 -18.471 -11.500 1.00 91.00 341 LEU A O 1
ATOM 2611 N N . PRO A 1 342 ? 9.402 -19.177 -10.035 1.00 93.56 342 PRO A N 1
ATOM 2612 C CA . PRO A 1 342 ? 9.149 -20.412 -10.759 1.00 93.56 342 PRO A CA 1
ATOM 2613 C C . PRO A 1 342 ? 8.599 -20.111 -12.161 1.00 93.56 342 PRO A C 1
ATOM 2615 O O . PRO A 1 342 ? 7.665 -19.324 -12.313 1.00 93.56 342 PRO A O 1
ATOM 2618 N N . ILE A 1 343 ? 9.114 -20.803 -13.184 1.00 92.75 343 ILE A N 1
ATOM 2619 C CA . ILE A 1 343 ? 8.695 -20.630 -14.592 1.00 92.75 343 ILE A CA 1
ATOM 2620 C C . ILE A 1 343 ? 7.172 -20.736 -14.754 1.00 92.75 343 ILE A C 1
ATOM 2622 O O . ILE A 1 343 ? 6.577 -19.986 -15.522 1.00 92.75 343 ILE A O 1
ATOM 2626 N N . LYS A 1 344 ? 6.522 -21.639 -14.004 1.00 92.81 344 LYS A N 1
ATOM 2627 C CA . LYS A 1 344 ? 5.061 -21.807 -14.036 1.00 92.81 344 LYS A CA 1
ATOM 2628 C C . LYS A 1 344 ? 4.311 -20.544 -13.599 1.00 92.81 344 LYS A C 1
ATOM 2630 O O . LYS A 1 344 ? 3.313 -20.210 -14.228 1.00 92.81 344 LYS A O 1
ATOM 2635 N N . VAL A 1 345 ? 4.807 -19.843 -12.577 1.00 91.44 345 VAL A N 1
ATOM 2636 C CA . VAL A 1 345 ? 4.208 -18.596 -12.074 1.00 91.44 345 VAL A CA 1
ATOM 2637 C C . VAL A 1 345 ? 4.383 -17.486 -13.107 1.00 91.44 345 VAL A C 1
ATOM 2639 O O . VAL A 1 345 ? 3.398 -16.876 -13.509 1.00 91.44 345 VAL A O 1
ATOM 2642 N N . ALA A 1 346 ? 5.602 -17.297 -13.626 1.00 92.19 346 ALA A N 1
ATOM 2643 C CA . ALA A 1 346 ? 5.872 -16.295 -14.660 1.00 92.19 346 ALA A CA 1
ATOM 2644 C C . ALA A 1 346 ? 5.023 -16.519 -15.926 1.00 92.19 346 ALA A C 1
ATOM 2646 O O . ALA A 1 346 ? 4.443 -15.579 -16.459 1.00 92.19 346 ALA A O 1
ATOM 2647 N N . ASN A 1 347 ? 4.891 -17.773 -16.370 1.00 91.75 347 ASN A N 1
ATOM 2648 C CA . ASN A 1 347 ? 4.040 -18.138 -17.503 1.00 91.75 347 ASN A CA 1
ATOM 2649 C C . ASN A 1 347 ? 2.562 -17.818 -17.233 1.00 91.75 347 ASN A C 1
ATOM 2651 O O . ASN A 1 347 ? 1.869 -17.310 -18.109 1.00 91.75 347 ASN A O 1
ATOM 2655 N N . SER A 1 348 ? 2.076 -18.123 -16.025 1.00 91.88 348 SER A N 1
ATOM 2656 C CA . SER A 1 348 ? 0.694 -17.837 -15.628 1.00 91.88 348 SER A CA 1
ATOM 2657 C C . SER A 1 348 ? 0.412 -16.334 -15.637 1.00 91.88 348 SER A C 1
ATOM 2659 O O . SER A 1 348 ? -0.576 -15.899 -16.221 1.00 91.88 348 SER A O 1
ATOM 2661 N N . MET A 1 349 ? 1.318 -15.528 -15.076 1.00 92.50 349 MET A N 1
ATOM 2662 C CA . MET A 1 349 ? 1.208 -14.066 -15.089 1.00 92.50 349 MET A CA 1
ATOM 2663 C C . MET A 1 349 ? 1.163 -13.524 -16.519 1.00 92.50 349 MET A C 1
ATOM 2665 O O . MET A 1 349 ? 0.249 -12.793 -16.878 1.00 92.50 349 MET A O 1
ATOM 2669 N N . LEU A 1 350 ? 2.115 -13.924 -17.361 1.00 90.31 350 LEU A N 1
ATOM 2670 C CA . LEU A 1 350 ? 2.209 -13.439 -18.735 1.00 90.31 350 LEU A CA 1
ATOM 2671 C C . LEU A 1 350 ? 0.970 -13.771 -19.577 1.00 90.31 350 LEU A C 1
ATOM 2673 O O . LEU A 1 350 ? 0.503 -12.926 -20.334 1.00 90.31 350 LEU A O 1
ATOM 2677 N N . LYS A 1 351 ? 0.388 -14.963 -19.403 1.00 90.00 351 LYS A N 1
ATOM 2678 C CA . LYS A 1 351 ? -0.869 -15.346 -20.069 1.00 90.00 351 LYS A CA 1
ATOM 2679 C C . LYS A 1 351 ? -2.067 -14.508 -19.630 1.00 90.00 351 LYS A C 1
ATOM 2681 O O . LYS A 1 351 ? -2.988 -14.316 -20.416 1.00 90.00 351 LYS A O 1
ATOM 2686 N N . ASN A 1 352 ? -2.064 -14.040 -18.385 1.00 88.31 352 ASN A N 1
ATOM 2687 C CA . ASN A 1 352 ? -3.162 -13.278 -17.798 1.00 88.31 352 ASN A CA 1
ATOM 2688 C C . ASN A 1 352 ? -2.963 -11.761 -17.878 1.00 88.31 352 ASN A C 1
ATOM 2690 O O . ASN A 1 352 ? -3.866 -11.020 -17.500 1.00 88.31 352 ASN A O 1
ATOM 2694 N N . LEU A 1 353 ? -1.828 -11.290 -18.405 1.00 87.31 353 LEU A N 1
ATOM 2695 C CA . LEU A 1 353 ? -1.532 -9.867 -18.567 1.00 87.31 353 LEU A CA 1
ATOM 2696 C C . LEU A 1 353 ? -2.660 -9.093 -19.286 1.00 87.31 353 LEU A C 1
ATOM 2698 O O . LEU A 1 353 ? -3.043 -8.041 -18.778 1.00 87.31 353 LEU A O 1
ATOM 2702 N N . PRO A 1 354 ? -3.267 -9.601 -20.384 1.00 84.19 354 PRO A N 1
ATOM 2703 C CA . PRO A 1 354 ? -4.361 -8.898 -21.067 1.00 84.19 354 PRO A CA 1
ATOM 2704 C C . PRO A 1 354 ? -5.656 -8.810 -20.247 1.00 84.19 354 PRO A C 1
ATOM 2706 O O . PRO A 1 354 ? -6.487 -7.942 -20.498 1.00 84.19 354 PRO A O 1
ATOM 2709 N N . ASN A 1 355 ? -5.830 -9.708 -19.273 1.00 84.12 355 ASN A N 1
ATOM 2710 C CA . ASN A 1 355 ? -7.020 -9.803 -18.424 1.00 84.12 355 ASN A CA 1
ATOM 2711 C C . ASN A 1 355 ? -6.807 -9.162 -17.048 1.00 84.12 355 ASN A C 1
ATOM 2713 O O . ASN A 1 355 ? -7.679 -9.237 -16.180 1.00 84.12 355 ASN A O 1
ATOM 2717 N N . ALA A 1 356 ? -5.638 -8.566 -16.819 1.00 85.06 356 ALA A N 1
ATOM 2718 C CA . ALA A 1 356 ? -5.298 -7.962 -15.552 1.00 85.06 356 ALA A CA 1
ATOM 2719 C C . ALA A 1 356 ? -6.193 -6.738 -15.302 1.00 85.06 356 ALA A C 1
ATOM 2721 O O . ALA A 1 356 ? -6.043 -5.688 -15.924 1.00 85.06 356 ALA A O 1
ATOM 2722 N N . THR A 1 357 ? -7.139 -6.876 -14.375 1.00 83.50 357 THR A N 1
ATOM 2723 C CA . THR A 1 357 ? -8.066 -5.806 -13.985 1.00 83.50 357 THR A CA 1
ATOM 2724 C C . THR A 1 357 ? -8.015 -5.570 -12.485 1.00 83.50 357 THR A C 1
ATOM 2726 O O . THR A 1 357 ? -7.744 -6.491 -11.718 1.00 83.50 357 THR A O 1
ATOM 2729 N N . TYR A 1 358 ? -8.347 -4.356 -12.059 1.00 85.44 358 TYR A N 1
ATOM 2730 C CA . TYR A 1 358 ? -8.600 -4.037 -10.657 1.00 85.44 358 TYR A CA 1
ATOM 2731 C C . TYR A 1 358 ? -10.098 -4.094 -10.341 1.00 85.44 358 TYR A C 1
ATOM 2733 O O . TYR A 1 358 ? -10.952 -3.802 -11.189 1.00 85.44 358 TYR A O 1
ATOM 2741 N N . LEU A 1 359 ? -10.405 -4.461 -9.095 1.00 86.56 359 LEU A N 1
ATOM 2742 C CA . LEU A 1 359 ? -11.764 -4.464 -8.557 1.00 86.56 359 LEU A CA 1
ATOM 2743 C C . LEU A 1 359 ? -12.279 -3.029 -8.413 1.00 86.56 359 LEU A C 1
ATOM 2745 O O . LEU A 1 359 ? -13.354 -2.687 -8.900 1.00 86.56 359 LEU A O 1
ATOM 2749 N N . ALA A 1 360 ? -11.478 -2.200 -7.753 1.00 88.12 360 ALA A N 1
ATOM 2750 C CA . ALA A 1 360 ? -11.733 -0.793 -7.519 1.00 88.12 360 ALA A CA 1
ATOM 2751 C C . ALA A 1 360 ? -10.403 -0.067 -7.343 1.00 88.12 360 ALA A C 1
ATOM 2753 O O . ALA A 1 360 ? -9.401 -0.684 -6.996 1.00 88.12 360 ALA A O 1
ATOM 2754 N N . GLU A 1 361 ? -10.411 1.238 -7.555 1.00 88.06 361 GLU A N 1
ATOM 2755 C CA . GLU A 1 361 ? -9.261 2.104 -7.336 1.00 88.06 361 GLU A CA 1
ATOM 2756 C C . GLU A 1 361 ? -9.563 3.059 -6.185 1.00 88.06 361 GLU A C 1
ATOM 2758 O O . GLU A 1 361 ? -10.597 3.731 -6.189 1.00 88.06 361 GLU A O 1
ATOM 2763 N N . LEU A 1 362 ? -8.684 3.103 -5.185 1.00 87.62 362 LEU A N 1
ATOM 2764 C CA . LEU A 1 362 ? -8.893 3.917 -3.993 1.00 87.62 362 LEU A CA 1
ATOM 2765 C C . LEU A 1 362 ? -8.187 5.262 -4.116 1.00 87.62 362 LEU A C 1
ATOM 2767 O O . LEU A 1 362 ? -6.978 5.336 -4.327 1.00 87.62 362 LEU A O 1
ATOM 2771 N N . TYR A 1 363 ? -8.945 6.324 -3.875 1.00 83.12 363 TYR A N 1
ATOM 2772 C CA . TYR A 1 363 ? -8.456 7.688 -3.762 1.00 83.12 363 TYR A CA 1
ATOM 2773 C C . TYR A 1 363 ? -8.557 8.115 -2.300 1.00 83.12 363 TYR A C 1
ATOM 2775 O O . TYR A 1 363 ? -9.676 8.320 -1.817 1.00 83.12 363 TYR A O 1
ATOM 2783 N N . PRO A 1 364 ? -7.435 8.294 -1.579 1.00 76.50 364 PRO A N 1
ATOM 2784 C CA . PRO A 1 364 ? -7.425 8.749 -0.192 1.00 76.50 364 PRO A CA 1
ATOM 2785 C C . PRO A 1 364 ? -7.728 10.254 -0.066 1.00 76.50 364 PRO A C 1
ATOM 2787 O O . PRO A 1 364 ? -7.057 10.979 0.663 1.00 76.50 364 PRO A O 1
ATOM 2790 N N . SER A 1 365 ? -8.745 10.725 -0.788 1.00 71.50 365 SER A N 1
ATOM 2791 C CA . SER A 1 365 ? -9.119 12.125 -0.969 1.00 71.50 365 SER A CA 1
ATOM 2792 C C . SER A 1 365 ? -10.609 12.249 -1.304 1.00 71.50 365 SER A C 1
ATOM 2794 O O . SER A 1 365 ? -11.322 11.248 -1.435 1.00 71.50 365 SER A O 1
ATOM 2796 N N . THR A 1 366 ? -11.110 13.477 -1.408 1.00 67.56 366 THR A N 1
ATOM 2797 C CA . THR A 1 366 ? -12.478 13.749 -1.854 1.00 67.56 366 THR A CA 1
ATOM 2798 C C . THR A 1 366 ? -12.546 13.792 -3.376 1.00 67.56 366 THR A C 1
ATOM 2800 O O . THR A 1 366 ? -11.621 14.234 -4.058 1.00 67.56 366 THR A O 1
ATOM 2803 N N . ARG A 1 367 ? -13.704 13.414 -3.929 1.00 68.00 367 ARG A N 1
ATOM 2804 C CA . ARG A 1 367 ? -13.980 13.556 -5.367 1.00 68.00 367 ARG A CA 1
ATOM 2805 C C . ARG A 1 367 ? -13.804 14.997 -5.859 1.00 68.00 367 ARG A C 1
ATOM 2807 O O . ARG A 1 367 ? -13.384 15.201 -6.990 1.00 68.00 367 ARG A O 1
ATOM 2814 N N . SER A 1 368 ? -14.103 15.985 -5.013 1.00 60.97 368 SER A N 1
ATOM 2815 C CA . SER A 1 368 ? -13.943 17.407 -5.338 1.00 60.97 368 SER A CA 1
ATOM 2816 C C . SER A 1 368 ? -12.484 17.829 -5.525 1.00 60.97 368 SER A C 1
ATOM 2818 O O . SER A 1 368 ? -12.226 18.694 -6.351 1.00 60.97 368 SER A O 1
ATOM 2820 N N . VAL A 1 369 ? -11.542 17.214 -4.802 1.00 57.59 369 VAL A N 1
ATOM 2821 C CA . VAL A 1 369 ? -10.103 17.522 -4.892 1.00 57.59 369 VAL A CA 1
ATOM 2822 C C . VAL A 1 369 ? -9.446 16.803 -6.072 1.00 57.59 369 VAL A C 1
ATOM 2824 O O . VAL A 1 369 ? -8.533 17.337 -6.687 1.00 57.59 369 VAL A O 1
ATOM 2827 N N . VAL A 1 370 ? -9.936 15.611 -6.423 1.00 57.12 370 VAL A N 1
ATOM 2828 C CA . VAL A 1 370 ? -9.424 14.811 -7.552 1.00 57.12 370 VAL A CA 1
ATOM 2829 C C . VAL A 1 370 ? -9.906 15.352 -8.912 1.00 57.12 370 VAL A C 1
ATOM 2831 O O . VAL A 1 370 ? -9.310 15.050 -9.939 1.00 57.12 370 VAL A O 1
ATOM 2834 N N . GLY A 1 371 ? -10.949 16.187 -8.937 1.00 56.97 371 GLY A N 1
ATOM 2835 C CA . GLY A 1 371 ? -11.542 16.721 -10.167 1.00 56.97 371 GLY A CA 1
ATOM 2836 C C . GLY A 1 371 ? -12.514 15.745 -10.847 1.00 56.97 371 GLY A C 1
ATOM 2837 O O . GLY A 1 371 ? -12.527 14.539 -10.582 1.00 56.97 371 GLY A O 1
ATOM 2838 N N . GLN A 1 372 ? -13.389 16.266 -11.716 1.00 53.19 372 GLN A N 1
ATOM 2839 C CA . GLN A 1 372 ? -14.257 15.430 -12.551 1.00 53.19 372 GLN A CA 1
ATOM 2840 C C . GLN A 1 372 ? -13.443 14.866 -13.718 1.00 53.19 372 GLN A C 1
ATOM 2842 O O . GLN A 1 372 ? -13.210 15.563 -14.697 1.00 53.19 372 GLN A O 1
ATOM 2847 N N . GLN A 1 373 ? -13.030 13.603 -13.631 1.00 55.94 373 GLN A N 1
ATOM 2848 C CA . GLN A 1 373 ? -12.677 12.836 -14.825 1.00 55.94 373 GLN A CA 1
ATOM 2849 C C . GLN A 1 373 ? -13.890 12.013 -15.264 1.00 55.94 373 GLN A C 1
ATOM 2851 O O . GLN A 1 373 ? -14.518 11.329 -14.448 1.00 55.94 373 GLN A O 1
ATOM 2856 N N . GLU A 1 374 ? -14.238 12.104 -16.546 1.00 48.16 374 GLU A N 1
ATOM 2857 C CA . GLU A 1 374 ? -15.224 11.224 -17.165 1.00 48.16 374 GLU A CA 1
ATOM 2858 C C . GLU A 1 374 ? -14.709 9.772 -17.092 1.00 48.16 374 GLU A C 1
ATOM 2860 O O . GLU A 1 374 ? -13.515 9.515 -17.239 1.00 48.16 374 GLU A O 1
ATOM 2865 N N . ASN A 1 375 ? -15.607 8.806 -16.864 1.00 52.44 375 ASN A N 1
ATOM 2866 C CA . ASN A 1 375 ? -15.329 7.363 -16.963 1.00 52.44 375 ASN A CA 1
ATOM 2867 C C . ASN A 1 375 ? -14.569 6.668 -15.802 1.00 52.44 375 ASN A C 1
ATOM 2869 O O . ASN A 1 375 ? -13.641 5.886 -16.008 1.00 52.44 375 ASN A O 1
ATOM 2873 N N . ARG A 1 376 ? -15.011 6.876 -14.553 1.00 65.12 376 ARG A N 1
ATOM 2874 C CA . ARG A 1 376 ? -14.450 6.216 -13.352 1.00 65.12 376 ARG A CA 1
ATOM 2875 C C . ARG A 1 376 ? -15.482 5.430 -12.528 1.00 65.12 376 ARG A C 1
ATOM 2877 O O . ARG A 1 376 ? -15.613 5.630 -11.324 1.00 65.12 376 ARG A O 1
ATOM 2884 N N . GLU A 1 377 ? -16.209 4.502 -13.155 1.00 67.38 377 GLU A N 1
ATOM 2885 C CA . GLU A 1 377 ? -17.217 3.663 -12.467 1.00 67.38 377 GLU A CA 1
ATOM 2886 C C . GLU A 1 377 ? -16.648 2.826 -11.303 1.00 67.38 377 GLU A C 1
ATOM 2888 O O . GLU A 1 377 ? -17.390 2.424 -10.410 1.00 67.38 377 GLU A O 1
ATOM 2893 N N . ARG A 1 378 ? -15.328 2.585 -11.283 1.00 79.56 378 ARG A N 1
ATOM 2894 C CA . ARG A 1 378 ? -14.631 1.776 -10.266 1.00 79.56 378 ARG A CA 1
ATOM 2895 C C . ARG A 1 378 ? -13.787 2.585 -9.275 1.00 79.56 378 ARG A C 1
ATOM 2897 O O . ARG A 1 378 ? -13.024 1.991 -8.516 1.00 79.56 378 ARG A O 1
ATOM 2904 N N . SER A 1 379 ? -13.878 3.914 -9.269 1.00 82.88 379 SER A N 1
ATOM 2905 C CA . SER A 1 379 ? -13.093 4.741 -8.343 1.00 82.88 379 SER A CA 1
ATOM 2906 C C . SER A 1 379 ? -13.856 5.006 -7.048 1.00 82.88 379 SER A C 1
ATOM 2908 O O . SER A 1 379 ? -14.981 5.505 -7.058 1.00 82.88 379 SER A O 1
ATOM 2910 N N . LEU A 1 380 ? -13.220 4.706 -5.918 1.00 81.56 380 LEU A N 1
ATOM 2911 C CA . LEU A 1 380 ? -13.754 4.931 -4.582 1.00 81.56 380 LEU A CA 1
ATOM 2912 C C . LEU A 1 380 ? -12.959 6.036 -3.892 1.00 81.56 380 LEU A C 1
ATOM 2914 O O . LEU A 1 380 ? -11.740 5.964 -3.758 1.00 81.56 380 LEU A O 1
ATOM 2918 N N . PHE A 1 381 ? -13.673 7.053 -3.426 1.00 77.25 381 PHE A N 1
ATOM 2919 C CA . PHE A 1 381 ? -13.103 8.191 -2.717 1.00 77.25 381 PHE A CA 1
ATOM 2920 C C . PHE A 1 381 ? -13.267 7.976 -1.223 1.00 77.25 381 PHE A C 1
ATOM 2922 O O . PHE A 1 381 ? -14.386 7.949 -0.714 1.00 77.25 381 PHE A O 1
ATOM 2929 N N . THR A 1 382 ? -12.154 7.823 -0.516 1.00 71.06 382 THR A N 1
ATOM 2930 C CA . THR A 1 382 ? -12.143 7.511 0.916 1.00 71.06 382 THR A CA 1
ATOM 2931 C C . THR A 1 382 ? -11.815 8.735 1.773 1.00 71.06 382 THR A C 1
ATOM 2933 O O . THR A 1 382 ? -11.294 8.554 2.867 1.00 71.06 382 THR A O 1
ATOM 2936 N N . SER A 1 383 ? -12.029 9.950 1.237 1.00 57.31 383 SER A N 1
ATOM 2937 C CA . SER A 1 383 ? -11.959 11.282 1.873 1.00 57.31 383 SER A CA 1
ATOM 2938 C C . SER A 1 383 ? -11.510 11.321 3.332 1.00 57.31 383 SER A C 1
ATOM 2940 O O . SER A 1 383 ? -12.176 10.760 4.197 1.00 57.31 383 SER A O 1
ATOM 2942 N N . PRO A 1 384 ? -10.547 12.207 3.624 1.00 54.22 384 PRO A N 1
ATOM 2943 C CA . PRO A 1 384 ? -9.202 11.781 3.973 1.00 54.22 384 PRO A CA 1
ATOM 2944 C C . PRO A 1 384 ? -9.215 10.597 4.947 1.00 54.22 384 PRO A C 1
ATOM 2946 O O . PRO A 1 384 ? -9.926 10.613 5.946 1.00 54.22 384 PRO A O 1
ATOM 2949 N N . LEU A 1 385 ? -8.308 9.635 4.744 1.00 51.66 385 LEU A N 1
ATOM 2950 C CA . LEU A 1 385 ? -8.017 8.555 5.704 1.00 51.66 385 LEU A CA 1
ATOM 2951 C C . LEU A 1 385 ? -7.398 9.074 7.024 1.00 51.66 385 LEU A C 1
ATOM 2953 O O . LEU A 1 385 ? -6.611 8.397 7.678 1.00 51.66 385 LEU A O 1
ATOM 2957 N N . LEU A 1 386 ? -7.680 10.312 7.420 1.00 46.53 386 LEU A N 1
ATOM 2958 C CA . LEU A 1 386 ? -7.690 10.683 8.822 1.00 46.53 386 LEU A CA 1
ATOM 2959 C C . LEU A 1 386 ? -8.556 9.635 9.547 1.00 46.53 386 LEU A C 1
ATOM 2961 O O . LEU A 1 386 ? -9.603 9.287 9.004 1.00 46.53 386 LEU A O 1
ATOM 2965 N N . PRO A 1 387 ? -8.164 9.092 10.723 1.00 43.09 387 PRO A N 1
ATOM 2966 C CA . PRO A 1 387 ? -9.099 8.312 11.528 1.00 43.09 387 PRO A CA 1
ATOM 2967 C C . PRO A 1 387 ? -10.431 9.055 11.545 1.00 43.09 387 PRO A C 1
ATOM 2969 O O . PRO A 1 387 ? -10.427 10.255 11.867 1.00 43.09 387 PRO A O 1
ATOM 2972 N N . LEU A 1 388 ? -11.488 8.388 11.055 1.00 41.09 388 LEU A N 1
ATOM 2973 C CA . LEU A 1 388 ? -12.784 9.023 10.862 1.00 41.09 388 LEU A CA 1
ATOM 2974 C C . LEU A 1 388 ? -13.151 9.709 12.175 1.00 41.09 388 LEU A C 1
ATOM 2976 O O . LEU A 1 388 ? -12.997 9.099 13.238 1.00 41.09 388 LEU A O 1
ATOM 2980 N N . PRO A 1 389 ? -13.593 10.970 12.129 1.00 41.28 389 PRO A N 1
ATOM 2981 C CA . PRO A 1 389 ? -14.201 11.555 13.300 1.00 41.28 389 PRO A CA 1
ATOM 2982 C C . PRO A 1 389 ? -15.393 10.698 13.729 1.00 41.28 389 PRO A C 1
ATOM 2984 O O . PRO A 1 389 ? -16.102 10.154 12.878 1.00 41.28 389 PRO A O 1
ATOM 2987 N N . VAL A 1 390 ? -15.605 10.561 15.035 1.00 44.66 390 VAL A N 1
ATOM 2988 C CA . VAL A 1 390 ? -16.794 9.878 15.551 1.00 44.66 390 VAL A CA 1
ATOM 2989 C C . VAL A 1 390 ? -18.029 10.648 15.047 1.00 44.66 390 VAL A C 1
ATOM 2991 O O . VAL A 1 390 ? -18.037 11.879 15.137 1.00 44.66 390 VAL A O 1
ATOM 2994 N N . PRO A 1 391 ? -19.051 9.983 14.477 1.00 39.41 391 PRO A N 1
ATOM 2995 C CA . PRO A 1 391 ? -20.269 10.664 14.048 1.00 39.41 391 PRO A CA 1
ATOM 2996 C C . PRO A 1 391 ? -20.988 11.319 15.237 1.00 39.41 391 PRO A C 1
ATOM 2998 O O . PRO A 1 391 ? -21.173 10.694 16.284 1.00 39.41 391 PRO A O 1
ATOM 3001 N N . LEU A 1 392 ? -21.414 12.568 15.066 1.00 42.47 392 LEU A N 1
ATOM 3002 C CA . LEU A 1 392 ? -22.319 13.271 15.970 1.00 42.47 392 LEU A CA 1
ATOM 3003 C C . LEU A 1 392 ? -23.754 12.738 15.822 1.00 42.47 392 LEU A C 1
ATOM 3005 O O . LEU A 1 392 ? -24.108 12.090 14.837 1.00 42.47 392 LEU A O 1
ATOM 3009 N N . GLU A 1 393 ? -24.608 13.050 16.800 1.00 35.72 393 GLU A N 1
ATOM 3010 C CA . GLU A 1 393 ? -26.003 12.578 16.887 1.00 35.72 393 GLU A CA 1
ATOM 3011 C C . GLU A 1 393 ? -26.868 12.921 15.655 1.00 35.72 393 GLU A C 1
ATOM 3013 O O . GLU A 1 393 ? -27.850 12.231 15.390 1.00 35.72 393 GLU A O 1
ATOM 3018 N N . ASN A 1 394 ? -26.511 13.963 14.893 1.00 41.09 394 ASN A N 1
ATOM 3019 C CA . ASN A 1 394 ? -27.227 14.432 13.700 1.00 41.09 394 ASN A CA 1
ATOM 3020 C C . ASN A 1 394 ? -26.701 13.841 12.373 1.00 41.09 394 ASN A C 1
ATOM 3022 O O . ASN A 1 394 ? -27.224 14.182 11.313 1.00 41.09 394 ASN A O 1
ATOM 3026 N N . GLY A 1 395 ? -25.686 12.971 12.416 1.00 35.97 395 GLY A N 1
ATOM 3027 C CA . GLY A 1 395 ? -25.055 12.388 11.229 1.00 35.97 395 GLY A CA 1
ATOM 3028 C C . GLY A 1 395 ? -23.875 13.186 10.661 1.00 35.97 395 GLY A C 1
ATOM 3029 O O . GLY A 1 395 ? -23.311 12.779 9.646 1.00 35.97 395 GLY A O 1
ATOM 3030 N N . GLU A 1 396 ? -23.464 14.284 11.301 1.00 38.16 396 GLU A N 1
ATOM 3031 C CA . GLU A 1 396 ? -22.254 15.029 10.931 1.00 38.16 396 GLU A CA 1
ATOM 3032 C C . GLU A 1 396 ? -20.992 14.391 11.542 1.00 38.16 396 GLU A C 1
ATOM 3034 O O . GLU A 1 396 ? -21.028 13.814 12.624 1.00 38.16 396 GLU A O 1
ATOM 3039 N N . LEU A 1 397 ? -19.847 14.478 10.860 1.00 40.66 397 LEU A N 1
ATOM 3040 C CA . LEU A 1 397 ? -18.562 13.942 11.333 1.00 40.66 397 LEU A CA 1
ATOM 3041 C C . LEU A 1 397 ? -17.754 15.064 12.014 1.00 40.66 397 LEU A C 1
ATOM 3043 O O . LEU A 1 397 ? -17.402 16.028 11.335 1.00 40.66 397 LEU A O 1
ATOM 3047 N N . GLN A 1 398 ? -17.402 14.953 13.308 1.00 46.72 398 GLN A N 1
ATOM 3048 C CA . GLN A 1 398 ? -16.555 15.957 13.984 1.00 46.72 398 GLN A CA 1
ATOM 3049 C C . GLN A 1 398 ? -15.420 15.348 14.826 1.00 46.72 398 GLN A C 1
ATOM 3051 O O . GLN A 1 398 ? -15.618 14.412 15.596 1.00 46.72 398 GLN A O 1
ATOM 3056 N N . ARG A 1 399 ? -14.191 15.868 14.662 1.00 51.66 399 ARG A N 1
ATOM 3057 C CA . ARG A 1 399 ? -13.093 15.665 15.620 1.00 51.66 399 ARG A CA 1
ATOM 3058 C C . ARG A 1 399 ? -13.224 16.794 16.619 1.00 51.66 399 ARG A C 1
ATOM 3060 O O . ARG A 1 399 ? -13.015 17.945 16.242 1.00 51.66 399 ARG A O 1
ATOM 3067 N N . ASP A 1 400 ? -13.640 16.492 17.838 1.00 53.09 400 ASP A N 1
ATOM 3068 C CA . ASP A 1 400 ? -13.800 17.532 18.844 1.00 53.09 400 ASP A CA 1
ATOM 3069 C C . ASP A 1 400 ? -12.444 18.011 19.395 1.00 53.09 400 ASP A C 1
ATOM 3071 O O . ASP A 1 400 ? -11.391 17.375 19.253 1.00 53.09 400 ASP A O 1
ATOM 3075 N N . ARG A 1 401 ? -12.481 19.194 20.012 1.00 57.88 401 ARG A N 1
ATOM 3076 C CA . ARG A 1 401 ? -11.324 19.866 20.619 1.00 57.88 401 ARG A CA 1
ATOM 3077 C C . ARG A 1 401 ? -10.677 19.010 21.717 1.00 57.88 401 ARG A C 1
ATOM 3079 O O . ARG A 1 401 ? -9.468 19.089 21.909 1.00 57.88 401 ARG A O 1
ATOM 3086 N N . GLU A 1 402 ? -11.454 18.172 22.398 1.00 57.66 402 GLU A N 1
ATOM 3087 C CA . GLU A 1 402 ? -10.999 17.331 23.512 1.00 57.66 402 GLU A CA 1
ATOM 3088 C C . GLU A 1 402 ? -10.183 16.120 23.043 1.00 57.66 402 GLU A C 1
ATOM 3090 O O . GLU A 1 402 ? -9.136 15.820 23.614 1.00 57.66 402 GLU A O 1
ATOM 3095 N N . THR A 1 403 ? -10.580 15.481 21.942 1.00 56.44 403 THR A N 1
ATOM 3096 C CA . THR A 1 403 ? -9.807 14.391 21.326 1.00 56.44 403 THR A CA 1
ATOM 3097 C C . THR A 1 403 ? -8.441 14.889 20.847 1.00 56.44 403 THR A C 1
ATOM 3099 O O . THR A 1 403 ? -7.417 14.216 21.008 1.00 56.44 403 THR A O 1
ATOM 3102 N N . PHE A 1 404 ? -8.413 16.097 20.277 1.00 63.38 404 PHE A N 1
ATOM 3103 C CA . PHE A 1 404 ? -7.174 16.743 19.855 1.00 63.38 404 PHE A CA 1
ATOM 3104 C C . PHE A 1 404 ? -6.286 17.099 21.057 1.00 63.38 404 PHE A C 1
ATOM 3106 O O . PHE A 1 404 ? -5.094 16.793 21.032 1.00 63.38 404 PHE A O 1
ATOM 3113 N N . LYS A 1 405 ? -6.870 17.642 22.138 1.00 62.72 405 LYS A N 1
ATOM 3114 C CA . LYS A 1 405 ? -6.159 17.929 23.395 1.00 62.72 405 LYS A CA 1
ATOM 3115 C C . LYS A 1 405 ? -5.490 16.697 23.992 1.00 62.72 405 LYS A C 1
ATOM 3117 O O . LYS A 1 405 ? -4.297 16.742 24.257 1.00 62.72 405 LYS A O 1
ATOM 3122 N N . ALA A 1 406 ? -6.230 15.599 24.142 1.00 55.94 406 ALA A N 1
ATOM 3123 C CA . ALA A 1 406 ? -5.718 14.366 24.741 1.00 55.94 406 ALA A CA 1
ATOM 3124 C C . ALA A 1 406 ? -4.589 13.717 23.926 1.00 55.94 406 ALA A C 1
ATOM 3126 O O . ALA A 1 406 ? -3.716 13.057 24.482 1.00 55.94 406 ALA A O 1
ATOM 3127 N N . THR A 1 407 ? -4.604 13.888 22.602 1.00 56.56 407 THR A N 1
ATOM 3128 C CA . THR A 1 407 ? -3.530 13.378 21.741 1.00 56.56 407 THR A CA 1
ATOM 3129 C C . THR A 1 407 ? -2.293 14.264 21.862 1.00 56.56 407 THR A C 1
ATOM 3131 O O . THR A 1 407 ? -1.198 13.766 22.115 1.00 56.56 407 THR A O 1
ATOM 3134 N N . LEU A 1 408 ? -2.460 15.579 21.709 1.00 64.38 408 LEU A N 1
ATOM 3135 C CA . LEU A 1 408 ? -1.345 16.520 21.668 1.00 64.38 408 LEU A CA 1
ATOM 3136 C C . LEU A 1 408 ? -0.679 16.710 23.040 1.00 64.38 408 LEU A C 1
ATOM 3138 O O . LEU A 1 408 ? 0.535 16.852 23.081 1.00 64.38 408 LEU A O 1
ATOM 3142 N N . SER A 1 409 ? -1.413 16.584 24.153 1.00 64.69 409 SER A N 1
ATOM 3143 C CA . SER A 1 409 ? -0.843 16.642 25.512 1.00 64.69 409 SER A CA 1
ATOM 3144 C C . SER A 1 409 ? 0.216 15.570 25.782 1.00 64.69 409 SER A C 1
ATOM 3146 O O . SER A 1 409 ? 1.012 15.705 26.701 1.00 64.69 409 SER A O 1
ATOM 3148 N N . THR A 1 410 ? 0.221 14.478 25.012 1.00 60.19 410 THR A N 1
ATOM 3149 C CA . THR A 1 410 ? 1.241 13.422 25.132 1.00 60.19 410 THR A CA 1
ATOM 3150 C C . THR A 1 410 ? 2.519 13.721 24.347 1.00 60.19 410 THR A C 1
ATOM 3152 O O . THR A 1 410 ? 3.502 12.996 24.488 1.00 60.19 410 THR A O 1
ATOM 3155 N N . VAL A 1 411 ? 2.493 14.760 23.509 1.00 70.38 411 VAL A N 1
ATOM 3156 C C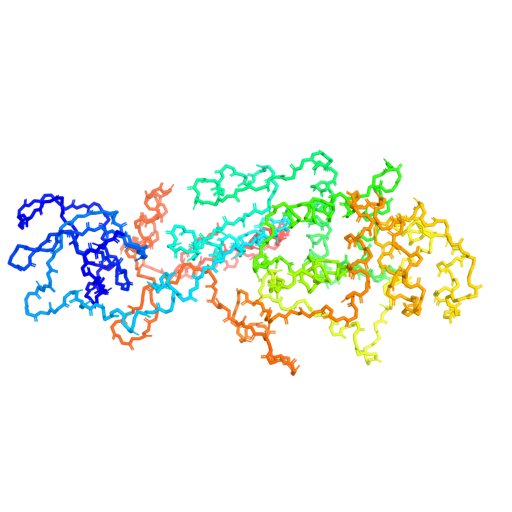A . VAL A 1 411 ? 3.559 15.116 22.568 1.00 70.38 411 VAL A CA 1
ATOM 3157 C C . VAL A 1 411 ? 4.156 16.480 22.908 1.00 70.38 411 VAL A C 1
ATOM 3159 O O . VAL A 1 411 ? 5.376 16.593 22.951 1.00 70.38 411 VAL A O 1
ATOM 3162 N N . ASP A 1 412 ? 3.313 17.491 23.139 1.00 77.31 412 ASP A N 1
ATOM 3163 C CA . ASP A 1 412 ? 3.724 18.881 23.357 1.00 77.31 412 ASP A CA 1
ATOM 3164 C C . ASP A 1 412 ? 2.644 19.659 24.143 1.00 77.31 412 ASP A C 1
ATOM 3166 O O . ASP A 1 412 ? 1.609 20.063 23.601 1.00 77.31 412 ASP A O 1
ATOM 3170 N N . GLU A 1 413 ? 2.861 19.810 25.452 1.00 79.38 413 GLU A N 1
ATOM 3171 C CA . GLU A 1 413 ? 1.928 20.480 26.371 1.00 79.38 413 GLU A CA 1
ATOM 3172 C C . GLU A 1 413 ? 1.925 22.008 26.187 1.00 79.38 413 GLU A C 1
ATOM 3174 O O . GLU A 1 413 ? 0.865 22.634 26.271 1.00 79.38 413 GLU A O 1
ATOM 3179 N N . ASP A 1 414 ? 3.070 22.596 25.833 1.00 86.31 414 ASP A N 1
ATOM 3180 C CA . ASP A 1 414 ? 3.212 24.037 25.612 1.00 86.31 414 ASP A CA 1
ATOM 3181 C C . ASP A 1 414 ? 2.465 24.468 24.344 1.00 86.31 414 ASP A C 1
ATOM 3183 O O . ASP A 1 414 ? 1.698 25.435 24.359 1.00 86.31 414 ASP A O 1
ATOM 3187 N N . LEU A 1 415 ? 2.603 23.706 23.250 1.00 84.06 415 LEU A N 1
ATOM 3188 C CA . LEU A 1 415 ? 1.845 23.943 22.020 1.00 84.06 415 LEU A CA 1
ATOM 3189 C C . LEU A 1 415 ? 0.338 23.811 22.256 1.00 84.06 415 LEU A C 1
ATOM 3191 O O . LEU A 1 415 ? -0.460 24.568 21.693 1.00 84.06 415 LEU A O 1
ATOM 3195 N N . LEU A 1 416 ? -0.066 22.856 23.095 1.00 81.88 416 LEU A N 1
ATOM 3196 C CA . LEU A 1 416 ? -1.462 22.675 23.459 1.00 81.88 416 LEU A CA 1
ATOM 3197 C C . LEU A 1 416 ? -2.009 23.885 24.223 1.00 81.88 416 LEU A C 1
ATOM 3199 O O . LEU A 1 416 ? -3.102 24.370 23.906 1.00 81.88 416 LEU A O 1
ATOM 3203 N N . GLN A 1 417 ? -1.254 24.366 25.213 1.00 85.44 417 GLN A N 1
ATOM 3204 C CA . GLN A 1 417 ? -1.604 25.549 25.989 1.00 85.44 417 GLN A CA 1
ATOM 3205 C C . GLN A 1 417 ? -1.669 26.790 25.096 1.00 85.44 417 GLN A C 1
ATOM 3207 O O . GLN A 1 417 ? -2.624 27.556 25.201 1.00 85.44 417 GLN A O 1
ATOM 3212 N N . TRP A 1 418 ? -0.723 26.951 24.168 1.00 88.12 418 TRP A N 1
ATOM 3213 C CA . TRP A 1 418 ? -0.717 28.048 23.205 1.00 88.12 418 TRP A CA 1
ATOM 3214 C C . TRP A 1 418 ? -1.947 28.004 22.290 1.00 88.12 418 TRP A C 1
ATOM 3216 O O . TRP A 1 418 ? -2.727 28.956 22.256 1.00 88.12 418 TRP A O 1
ATOM 3226 N N . LEU A 1 419 ? -2.217 26.875 21.621 1.00 85.25 419 LEU A N 1
ATOM 3227 C CA . LEU A 1 419 ? -3.358 26.726 20.702 1.00 85.25 419 LEU A CA 1
ATOM 3228 C C . LEU A 1 419 ? -4.697 27.065 21.367 1.00 85.25 419 LEU A C 1
ATOM 3230 O O . LEU A 1 419 ? -5.583 27.648 20.736 1.00 85.25 419 LEU A O 1
ATOM 3234 N N . PHE A 1 420 ? -4.837 26.709 22.644 1.00 83.56 420 PHE A N 1
ATOM 3235 C CA . PHE A 1 420 ? -6.083 26.806 23.393 1.00 83.56 420 PHE A CA 1
ATOM 3236 C C . PHE A 1 420 ? -6.089 27.864 24.496 1.00 83.56 420 PHE A C 1
ATOM 3238 O O . PHE A 1 420 ? -7.013 27.842 25.309 1.00 83.56 420 PHE A O 1
ATOM 3245 N N . SER A 1 421 ? -5.120 28.781 24.494 1.00 83.00 421 SER A N 1
ATOM 3246 C CA . SER A 1 421 ? -5.065 29.914 25.417 1.00 83.00 421 SER A CA 1
ATOM 3247 C C . SER A 1 421 ? -6.320 30.782 25.294 1.00 83.00 421 SER A C 1
ATOM 3249 O O . SER A 1 421 ? -6.704 31.189 24.199 1.00 83.00 421 SER A O 1
ATOM 3251 N N . GLU A 1 422 ? -6.960 31.067 26.429 1.00 78.00 422 GLU A N 1
ATOM 3252 C CA . GLU A 1 422 ? -8.098 31.995 26.520 1.00 78.00 422 GLU A CA 1
ATOM 3253 C C . GLU A 1 422 ? -7.635 33.468 26.589 1.00 78.00 422 GLU A C 1
ATOM 3255 O O . GLU A 1 422 ? -8.432 34.389 26.385 1.00 78.00 422 GLU A O 1
ATOM 3260 N N . GLU A 1 423 ? -6.347 33.695 26.876 1.00 79.12 423 GLU A N 1
ATOM 3261 C CA . GLU A 1 423 ? -5.733 35.025 26.980 1.00 79.12 423 GLU A CA 1
ATOM 3262 C C . GLU A 1 423 ? -5.344 35.582 25.605 1.00 79.12 423 GLU A C 1
ATOM 3264 O O . GLU A 1 423 ? -5.482 36.781 25.357 1.00 79.12 423 GLU A O 1
ATOM 3269 N N . GLU A 1 424 ? -4.927 34.714 24.681 1.00 76.06 424 GLU A N 1
ATOM 3270 C CA . GLU A 1 424 ? -4.554 35.100 23.324 1.00 76.06 424 GLU A CA 1
ATOM 3271 C C . GLU A 1 424 ? -5.744 34.968 22.361 1.00 76.06 424 GLU A C 1
ATOM 3273 O O . GLU A 1 424 ? -6.079 33.888 21.870 1.00 76.06 424 GLU A O 1
ATOM 3278 N N . LYS A 1 425 ? -6.405 36.091 22.071 1.00 67.44 425 LYS A N 1
ATOM 3279 C CA . LYS A 1 425 ? -7.578 36.127 21.188 1.00 67.44 425 LYS A CA 1
ATOM 3280 C C . LYS A 1 425 ? -7.144 36.393 19.750 1.00 67.44 425 LYS A C 1
ATOM 3282 O O . LYS A 1 425 ? -6.691 37.485 19.439 1.00 67.44 425 LYS A O 1
ATOM 3287 N N . GLY A 1 426 ? -7.290 35.386 18.891 1.00 79.19 426 GLY A N 1
ATOM 3288 C CA . GLY A 1 426 ? -6.974 35.490 17.468 1.00 79.19 426 GLY A CA 1
ATOM 3289 C C . GLY A 1 426 ? -7.104 34.155 16.728 1.00 79.19 426 GLY A C 1
ATOM 3290 O O . GLY A 1 426 ? -6.796 33.111 17.323 1.00 79.19 426 GLY A O 1
ATOM 3291 N N . PRO A 1 427 ? -7.563 34.130 15.457 1.00 82.31 427 PRO A N 1
ATOM 3292 C CA . PRO A 1 427 ? -7.578 32.902 14.669 1.00 82.31 427 PRO A CA 1
ATOM 3293 C C . PRO A 1 427 ? -6.156 32.357 14.501 1.00 82.31 427 PRO A C 1
ATOM 3295 O O . PRO A 1 427 ? -5.209 33.114 14.290 1.00 82.31 427 PRO A O 1
ATOM 3298 N N . VAL A 1 428 ? -6.008 31.034 14.590 1.00 86.19 428 VAL A N 1
ATOM 3299 C CA . VAL A 1 428 ? -4.724 30.370 14.340 1.00 86.19 428 VAL A CA 1
ATOM 3300 C C . VAL A 1 428 ? -4.586 30.117 12.844 1.00 86.19 428 VAL A C 1
ATOM 3302 O O . VAL A 1 428 ? -5.398 29.408 12.248 1.00 86.19 428 VAL A O 1
ATOM 3305 N N . VAL A 1 429 ? -3.543 30.675 12.246 1.00 85.19 429 VAL A N 1
ATOM 3306 C CA . VAL A 1 429 ? -3.091 30.348 10.899 1.00 85.19 429 VAL A CA 1
ATOM 3307 C C . VAL A 1 429 ? -2.082 29.214 11.026 1.00 85.19 429 VAL A C 1
ATOM 3309 O O . VAL A 1 429 ? -1.000 29.401 11.579 1.00 85.19 429 VAL A O 1
ATOM 3312 N N . TYR A 1 430 ? -2.454 28.031 10.536 1.00 87.56 430 TYR A N 1
ATOM 3313 C CA . TYR A 1 430 ? -1.539 26.899 10.427 1.00 87.56 430 TYR A CA 1
ATOM 3314 C C . TYR A 1 430 ? -0.873 26.904 9.053 1.00 87.56 430 TYR A C 1
ATOM 3316 O O . TYR A 1 430 ? -1.553 26.803 8.029 1.00 87.56 430 TYR A O 1
ATOM 3324 N N . VAL A 1 431 ? 0.449 27.015 9.030 1.00 85.38 431 VAL A N 1
ATOM 3325 C CA . VAL A 1 431 ? 1.259 27.004 7.817 1.00 85.38 431 VAL A CA 1
ATOM 3326 C C . VAL A 1 431 ? 2.029 25.696 7.791 1.00 85.38 431 VAL A C 1
ATOM 3328 O O . VAL A 1 431 ? 2.827 25.430 8.667 1.00 85.38 431 VAL A O 1
ATOM 3331 N N . ALA A 1 432 ? 1.824 24.866 6.775 1.00 84.19 432 ALA A N 1
ATOM 3332 C CA . ALA A 1 432 ? 2.626 23.663 6.599 1.00 84.19 432 ALA A CA 1
ATOM 3333 C C . ALA A 1 432 ? 2.848 23.394 5.118 1.00 84.19 432 ALA A C 1
ATOM 3335 O O . ALA A 1 432 ? 1.907 23.334 4.330 1.00 84.19 432 ALA A O 1
ATOM 3336 N N . PHE A 1 433 ? 4.105 23.185 4.745 1.00 73.44 433 PHE A N 1
ATOM 3337 C CA . PHE A 1 433 ? 4.497 22.872 3.369 1.00 73.44 433 PHE A CA 1
ATOM 3338 C C . PHE A 1 433 ? 4.494 21.364 3.073 1.00 73.44 433 PHE A C 1
ATOM 3340 O O . PHE A 1 433 ? 4.680 20.936 1.934 1.00 73.44 433 PHE A O 1
ATOM 3347 N N . GLY A 1 434 ? 4.285 20.539 4.103 1.00 70.25 434 GLY A N 1
ATOM 3348 C CA . GLY A 1 434 ? 4.536 19.104 4.024 1.00 70.25 434 GLY A CA 1
ATOM 3349 C C . GLY A 1 434 ? 6.021 18.796 3.796 1.00 70.25 434 GLY A C 1
ATOM 3350 O O . GLY A 1 434 ? 6.880 19.670 3.870 1.00 70.25 434 GLY A O 1
ATOM 3351 N N . SER A 1 435 ? 6.346 17.532 3.528 1.00 57.22 435 SER A N 1
ATOM 3352 C CA . SER A 1 435 ? 7.736 17.089 3.323 1.00 57.22 435 SER A CA 1
ATOM 3353 C C . SER A 1 435 ? 8.254 17.287 1.894 1.00 57.22 435 SER A C 1
ATOM 3355 O O . SER A 1 435 ? 9.449 17.116 1.646 1.00 57.22 435 SER A O 1
ATOM 3357 N N . ILE A 1 436 ? 7.363 17.589 0.947 1.00 51.47 436 ILE A N 1
ATOM 3358 C CA . ILE A 1 436 ? 7.688 17.664 -0.484 1.00 51.47 436 ILE A CA 1
ATOM 3359 C C . ILE A 1 436 ? 8.118 19.084 -0.860 1.00 51.47 436 ILE A C 1
ATOM 3361 O O . ILE A 1 436 ? 9.143 19.265 -1.519 1.00 51.47 436 ILE A O 1
ATOM 3365 N N . VAL A 1 437 ? 7.371 20.097 -0.416 1.00 66.19 437 VAL A N 1
ATOM 3366 C CA . VAL A 1 437 ? 7.649 21.492 -0.765 1.00 66.19 437 VAL A CA 1
ATOM 3367 C C . VAL A 1 437 ? 8.825 22.001 0.069 1.00 66.19 437 VAL A C 1
ATOM 3369 O O . VAL A 1 437 ? 8.802 21.958 1.297 1.00 66.19 437 VAL A O 1
ATOM 3372 N N . ARG A 1 438 ? 9.867 22.507 -0.603 1.00 64.25 438 ARG A N 1
ATOM 3373 C CA . ARG A 1 438 ? 10.992 23.196 0.047 1.00 64.25 438 ARG A CA 1
ATOM 3374 C C . ARG A 1 438 ? 11.007 24.662 -0.379 1.00 64.25 438 ARG A C 1
ATOM 3376 O O . ARG A 1 438 ? 11.556 24.962 -1.440 1.00 64.25 438 ARG A O 1
ATOM 3383 N N . PRO A 1 439 ? 10.395 25.564 0.402 1.00 76.50 439 PRO A N 1
ATOM 3384 C CA . PRO A 1 439 ? 10.417 26.985 0.084 1.00 76.50 439 PRO A CA 1
ATOM 3385 C C . PRO A 1 439 ? 11.861 27.502 0.127 1.00 76.50 439 PRO A C 1
ATOM 3387 O O . PRO A 1 439 ? 12.647 27.124 0.999 1.00 76.50 439 PRO A O 1
ATOM 3390 N N . ASN A 1 440 ? 12.229 28.355 -0.827 1.00 82.50 440 ASN A N 1
ATOM 3391 C CA . ASN A 1 440 ? 13.514 29.046 -0.774 1.00 82.50 440 ASN A CA 1
ATOM 3392 C C . ASN A 1 440 ? 13.485 30.156 0.298 1.00 82.50 440 ASN A C 1
ATOM 3394 O O . ASN A 1 440 ? 12.423 30.539 0.793 1.00 82.50 440 ASN A O 1
ATOM 3398 N N . GLN A 1 441 ? 14.663 30.668 0.667 1.00 86.88 441 GLN A N 1
ATOM 3399 C CA . GLN A 1 441 ? 14.802 31.686 1.718 1.00 86.88 441 GLN A CA 1
ATOM 3400 C C . GLN A 1 441 ? 14.000 32.962 1.425 1.00 86.88 441 GLN A C 1
ATOM 3402 O O . GLN A 1 441 ? 13.468 33.574 2.346 1.00 86.88 441 GLN A O 1
ATOM 3407 N N . ASP A 1 442 ? 13.863 33.340 0.155 1.00 83.81 442 ASP A N 1
ATOM 3408 C CA . ASP A 1 442 ? 13.109 34.531 -0.236 1.00 83.81 442 ASP A CA 1
ATOM 3409 C C . ASP A 1 442 ? 11.600 34.338 -0.077 1.00 83.81 442 ASP A C 1
ATOM 3411 O O . ASP A 1 442 ? 10.916 35.238 0.402 1.00 83.81 442 ASP A O 1
ATOM 3415 N N . LEU A 1 443 ? 11.071 33.165 -0.432 1.00 82.88 443 LEU A N 1
ATOM 3416 C CA . LEU A 1 443 ? 9.674 32.811 -0.197 1.00 82.88 443 LEU A CA 1
ATOM 3417 C C . LEU A 1 443 ? 9.377 32.738 1.302 1.00 82.88 443 LEU A C 1
ATOM 3419 O O . LEU A 1 443 ? 8.366 33.279 1.740 1.00 82.88 443 LEU A O 1
ATOM 3423 N N . LEU A 1 444 ? 10.267 32.116 2.084 1.00 90.38 444 LEU A N 1
ATOM 3424 C CA . LEU A 1 444 ? 10.154 32.070 3.543 1.00 90.38 444 LEU A CA 1
ATOM 3425 C C . LEU A 1 444 ? 10.131 33.477 4.142 1.00 90.38 444 LEU A C 1
ATOM 3427 O O . LEU A 1 444 ? 9.273 33.769 4.967 1.00 90.38 444 LEU A O 1
ATOM 3431 N N . ARG A 1 445 ? 11.028 34.360 3.688 1.00 90.56 445 ARG A N 1
ATOM 3432 C CA . ARG A 1 445 ? 11.089 35.752 4.142 1.00 90.56 445 ARG A CA 1
ATOM 3433 C C . ARG A 1 445 ? 9.820 36.519 3.794 1.00 90.56 445 ARG A C 1
ATOM 3435 O O . ARG A 1 445 ? 9.226 37.114 4.680 1.00 90.56 445 ARG A O 1
ATOM 3442 N N . LYS A 1 446 ? 9.369 36.452 2.538 1.00 87.81 446 LYS A N 1
ATOM 3443 C CA . LYS A 1 446 ? 8.131 37.110 2.089 1.00 87.81 446 LYS A CA 1
ATOM 3444 C C . LYS A 1 446 ? 6.911 36.607 2.852 1.00 87.81 446 LYS A C 1
ATOM 3446 O O . LYS A 1 446 ? 6.034 37.395 3.186 1.00 87.81 446 LYS A O 1
ATOM 3451 N N . LEU A 1 447 ? 6.844 35.303 3.125 1.00 89.12 447 LEU A N 1
ATOM 3452 C CA . LEU A 1 447 ? 5.754 34.726 3.902 1.00 89.12 447 LEU A CA 1
ATOM 3453 C C . LEU A 1 447 ? 5.817 35.176 5.365 1.00 89.12 447 LEU A C 1
ATOM 3455 O O . LEU A 1 447 ? 4.788 35.556 5.910 1.00 89.12 447 LEU A O 1
ATOM 3459 N N . ALA A 1 448 ? 7.003 35.190 5.976 1.00 90.62 448 ALA A N 1
ATOM 3460 C CA . ALA A 1 448 ? 7.192 35.704 7.329 1.00 90.62 448 ALA A CA 1
ATOM 3461 C C . ALA A 1 448 ? 6.788 37.185 7.429 1.00 90.62 448 ALA A C 1
ATOM 3463 O O . ALA A 1 448 ? 6.000 37.529 8.299 1.00 90.62 448 ALA A O 1
ATOM 3464 N N . GLU A 1 449 ? 7.235 38.034 6.498 1.00 89.81 449 GLU A N 1
ATOM 3465 C CA . GLU A 1 449 ? 6.849 39.453 6.415 1.00 89.81 449 GLU A CA 1
ATOM 3466 C C . GLU A 1 449 ? 5.329 39.627 6.243 1.00 89.81 449 GLU A C 1
ATOM 3468 O O . GLU A 1 449 ? 4.723 40.493 6.870 1.00 89.81 449 GLU A O 1
ATOM 3473 N N . ALA A 1 450 ? 4.688 38.786 5.423 1.00 85.12 450 ALA A N 1
ATOM 3474 C CA . ALA A 1 450 ? 3.240 38.820 5.224 1.00 85.12 450 ALA A CA 1
ATOM 3475 C C . ALA A 1 450 ? 2.456 38.391 6.476 1.00 85.12 450 ALA A C 1
ATOM 3477 O O . ALA A 1 450 ? 1.395 38.946 6.757 1.00 85.12 450 ALA A O 1
ATOM 3478 N N . LEU A 1 451 ? 2.969 37.409 7.219 1.00 86.56 451 LEU A N 1
ATOM 3479 C CA . LEU A 1 451 ? 2.357 36.910 8.451 1.00 86.56 451 LEU A CA 1
ATOM 3480 C C . LEU A 1 451 ? 2.562 37.876 9.630 1.00 86.56 451 LEU A C 1
ATOM 3482 O O . LEU A 1 451 ? 1.651 38.025 10.443 1.00 86.56 451 LEU A O 1
ATOM 3486 N N . ASP A 1 452 ? 3.706 38.565 9.673 1.00 85.00 452 ASP A N 1
ATOM 3487 C CA . ASP A 1 452 ? 4.068 39.586 10.670 1.00 85.00 452 ASP A CA 1
ATOM 3488 C C . ASP A 1 452 ? 3.324 40.922 10.465 1.00 85.00 452 ASP A C 1
ATOM 3490 O O . ASP A 1 452 ? 3.207 41.728 11.383 1.00 85.00 452 ASP A O 1
ATOM 3494 N N . GLY A 1 453 ? 2.752 41.145 9.274 1.00 70.06 453 GLY A N 1
ATOM 3495 C CA . GLY A 1 453 ? 2.130 42.398 8.819 1.00 70.06 453 GLY A CA 1
ATOM 3496 C C . GLY A 1 453 ? 0.896 42.923 9.580 1.00 70.06 453 GLY A C 1
ATOM 3497 O O . GLY A 1 453 ? 0.196 43.785 9.050 1.00 70.06 453 GLY A O 1
ATOM 3498 N N . GLY A 1 454 ? 0.621 42.455 10.803 1.00 62.03 454 GLY A N 1
ATOM 3499 C CA . GLY A 1 454 ? -0.261 43.144 11.755 1.00 62.03 454 GLY A CA 1
ATOM 3500 C C . GLY A 1 454 ? -1.714 42.665 11.836 1.00 62.03 454 GLY A C 1
ATOM 3501 O O . GLY A 1 454 ? -2.575 43.431 12.266 1.00 62.03 454 GLY A O 1
ATOM 3502 N N . GLY A 1 455 ? -2.021 41.431 11.429 1.00 68.44 455 GLY A N 1
ATOM 3503 C CA . GLY A 1 455 ? -3.335 40.833 11.694 1.00 68.44 455 GLY A CA 1
ATOM 3504 C C . GLY A 1 455 ? -3.478 40.355 13.145 1.00 68.44 455 GLY A C 1
ATOM 3505 O O . GLY A 1 455 ? -2.496 39.983 13.777 1.00 68.44 455 GLY A O 1
ATOM 3506 N N . GLU A 1 456 ? -4.708 40.286 13.666 1.00 80.19 456 GLU A N 1
ATOM 3507 C CA . GLU A 1 456 ? -5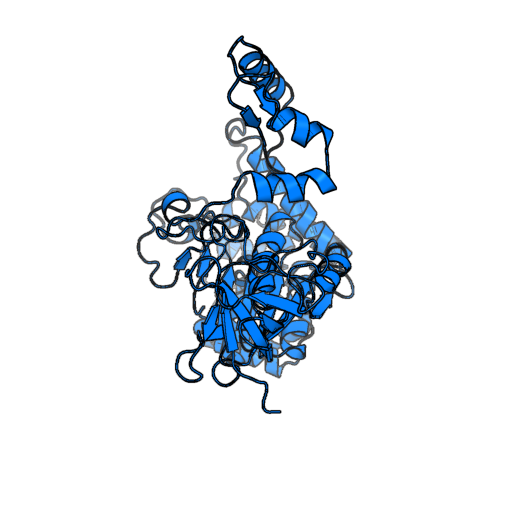.021 39.671 14.975 1.00 80.19 456 GLU A CA 1
ATOM 3508 C C . GLU A 1 456 ? -4.910 38.130 14.950 1.00 80.19 456 GLU A C 1
ATOM 3510 O O . GLU A 1 456 ? -5.615 37.435 15.675 1.00 80.19 456 GLU A O 1
ATOM 3515 N N . TRP A 1 457 ? -4.094 37.555 14.067 1.00 86.50 457 TRP A N 1
ATOM 3516 C CA . TRP A 1 457 ? -3.915 36.111 13.951 1.00 86.50 457 TRP A CA 1
ATOM 3517 C C . TRP A 1 457 ? -2.662 35.629 14.668 1.00 86.50 457 TRP A C 1
ATOM 3519 O O . TRP A 1 457 ? -1.677 36.342 14.831 1.00 86.50 457 TRP A O 1
ATOM 3529 N N . ARG A 1 458 ? -2.707 34.361 15.060 1.00 88.88 458 ARG A N 1
ATOM 3530 C CA . ARG A 1 458 ? -1.611 33.632 15.691 1.00 88.88 458 ARG A CA 1
ATOM 3531 C C . ARG A 1 458 ? -1.075 32.623 14.695 1.00 88.88 458 ARG A C 1
ATOM 3533 O O . ARG A 1 458 ? -1.866 31.980 14.012 1.00 88.88 458 ARG A O 1
ATOM 3540 N N . VAL A 1 459 ? 0.236 32.469 14.585 1.00 88.00 459 VAL A N 1
ATOM 3541 C CA . VAL A 1 459 ? 0.834 31.647 13.524 1.00 88.00 459 VAL A CA 1
ATOM 3542 C C . VAL A 1 459 ? 1.464 30.398 14.122 1.00 88.00 459 VAL A C 1
ATOM 3544 O O . VAL A 1 459 ? 2.372 30.498 14.940 1.00 88.00 459 VAL A O 1
ATOM 3547 N N . LEU A 1 460 ? 0.987 29.230 13.687 1.00 88.19 460 LEU A N 1
ATOM 3548 C CA . LEU A 1 460 ? 1.662 27.950 13.880 1.00 88.19 460 LEU A CA 1
ATOM 3549 C C . LEU A 1 460 ? 2.256 27.543 12.537 1.00 88.19 460 LEU A C 1
ATOM 3551 O O . LEU A 1 460 ? 1.501 27.248 11.613 1.00 88.19 460 LEU A O 1
ATOM 3555 N N . TRP A 1 461 ? 3.578 27.544 12.425 1.00 87.31 461 TRP A N 1
ATOM 3556 C CA . TRP A 1 461 ? 4.277 27.188 11.194 1.00 87.31 461 TRP A CA 1
ATOM 3557 C C . TRP A 1 461 ? 5.114 25.928 11.387 1.00 87.31 461 TRP A C 1
ATOM 3559 O O . TRP A 1 4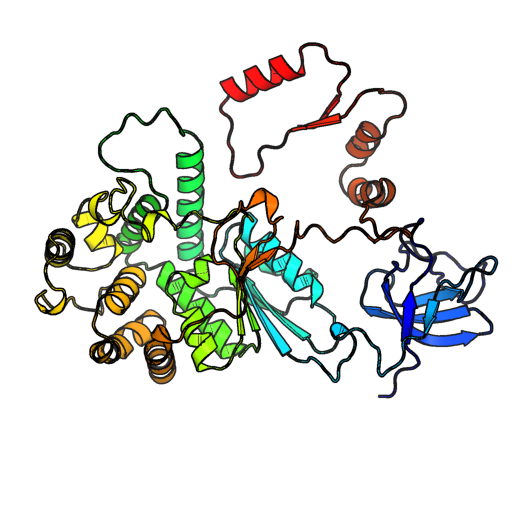61 ? 6.011 25.962 12.256 1.00 87.31 461 TRP A O 1
#

Radius of gyration: 26.98 Å; chains: 1; bounding box: 60×65×80 Å

pLDDT: mean 78.63, std 16.14, range [31.86, 98.31]